Protein AF-A0A660UZV1-F1 (afdb_monomer_lite)

Structure (mmCIF, N/CA/C/O backbone):
data_AF-A0A660UZV1-F1
#
_entry.id   AF-A0A660UZV1-F1
#
loop_
_atom_site.group_PDB
_atom_site.id
_atom_site.type_symbol
_atom_site.label_atom_id
_atom_site.label_alt_id
_atom_site.label_comp_id
_atom_site.label_asym_id
_atom_site.label_entity_id
_atom_site.label_seq_id
_atom_site.pdbx_PDB_ins_code
_atom_site.Cartn_x
_atom_site.Cartn_y
_atom_site.Cartn_z
_atom_site.occupancy
_atom_site.B_iso_or_equiv
_atom_site.auth_seq_id
_atom_site.auth_comp_id
_atom_site.auth_asym_id
_atom_site.auth_atom_id
_atom_site.pdbx_PDB_model_num
ATOM 1 N N . MET A 1 1 ? 9.772 36.293 16.743 1.00 29.38 1 MET A N 1
ATOM 2 C CA . MET A 1 1 ? 9.842 35.495 15.498 1.00 29.38 1 MET A CA 1
ATOM 3 C C . MET A 1 1 ? 8.529 34.755 15.368 1.00 29.38 1 MET A C 1
ATOM 5 O O . MET A 1 1 ? 8.030 34.284 16.383 1.00 29.38 1 MET A O 1
ATOM 9 N N . ASN A 1 2 ? 7.930 34.744 14.181 1.00 22.05 2 ASN A N 1
ATOM 10 C CA . ASN A 1 2 ? 6.509 34.428 14.047 1.00 22.05 2 ASN A CA 1
ATOM 11 C C . ASN A 1 2 ? 6.280 32.914 14.095 1.00 22.05 2 ASN A C 1
ATOM 13 O O . ASN A 1 2 ? 6.865 32.177 13.303 1.00 22.05 2 ASN A O 1
ATOM 17 N N . GLN A 1 3 ? 5.401 32.461 14.991 1.00 23.34 3 GLN A N 1
ATOM 18 C CA . GLN A 1 3 ? 4.801 31.136 14.868 1.00 23.34 3 GLN A CA 1
ATOM 19 C C . GLN A 1 3 ? 3.882 31.160 13.645 1.00 23.34 3 GLN A C 1
ATOM 21 O O . GLN A 1 3 ? 2.889 31.883 13.639 1.00 23.34 3 GLN A O 1
ATOM 26 N N . ILE A 1 4 ? 4.218 30.389 12.612 1.00 21.28 4 ILE A N 1
ATOM 27 C CA . ILE A 1 4 ? 3.312 30.151 11.488 1.00 21.28 4 ILE A CA 1
ATOM 28 C C . ILE A 1 4 ? 2.556 28.861 11.802 1.00 21.28 4 ILE A C 1
ATOM 30 O O . ILE A 1 4 ? 3.098 27.763 11.679 1.00 21.28 4 ILE A O 1
ATOM 34 N N . SER A 1 5 ? 1.320 29.006 12.273 1.00 21.89 5 SER A N 1
ATOM 35 C CA . SER A 1 5 ? 0.383 27.896 12.426 1.00 21.89 5 SER A CA 1
ATOM 36 C C . SER A 1 5 ? -0.166 27.520 11.052 1.00 21.89 5 SER A C 1
ATOM 38 O O . SER A 1 5 ? -0.956 28.271 10.483 1.00 21.89 5 SER A O 1
ATOM 40 N N . PHE A 1 6 ? 0.254 26.373 10.525 1.00 29.12 6 PHE A N 1
ATOM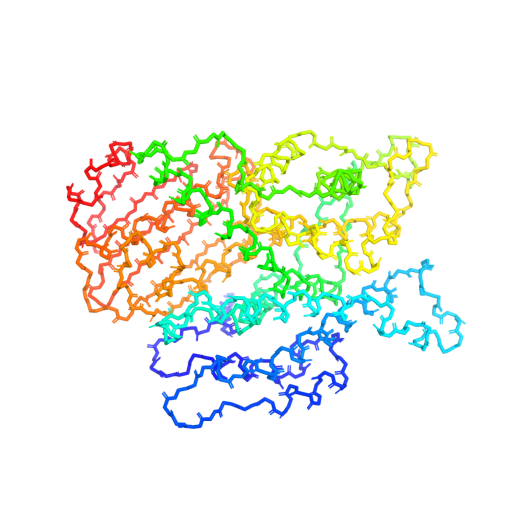 41 C CA . PHE A 1 6 ? -0.322 25.805 9.308 1.00 29.12 6 PHE A CA 1
ATOM 42 C C . PHE A 1 6 ? -1.549 24.953 9.644 1.00 29.12 6 PHE A C 1
ATOM 44 O O . PHE A 1 6 ? -1.591 24.286 10.679 1.00 29.12 6 PHE A O 1
ATOM 51 N N . SER A 1 7 ? -2.541 24.979 8.759 1.00 29.25 7 SER A N 1
ATOM 52 C CA . SER A 1 7 ? -3.787 24.223 8.869 1.00 29.25 7 SER A CA 1
ATOM 53 C C . SER A 1 7 ? -4.191 23.690 7.499 1.00 29.25 7 SER A C 1
ATOM 55 O O . SER A 1 7 ? -4.135 24.441 6.529 1.00 29.25 7 SER A O 1
ATOM 57 N N . THR A 1 8 ? -4.713 22.460 7.481 1.00 41.53 8 THR A N 1
ATOM 58 C CA . THR A 1 8 ? -5.312 21.722 6.346 1.00 41.53 8 THR A CA 1
ATOM 59 C C . THR A 1 8 ? -4.379 21.163 5.257 1.00 41.53 8 THR A C 1
ATOM 61 O O . THR A 1 8 ? -3.310 21.724 5.046 1.00 41.53 8 THR A O 1
ATOM 64 N N . PRO A 1 9 ? -4.798 20.069 4.575 1.00 45.72 9 PRO A N 1
ATOM 65 C CA . PRO A 1 9 ? -5.991 19.256 4.821 1.00 45.72 9 PRO A CA 1
ATOM 66 C C . PRO A 1 9 ? -5.657 17.865 5.389 1.00 45.72 9 PRO A C 1
ATOM 68 O O . PRO A 1 9 ? -5.344 16.946 4.649 1.00 45.72 9 PRO A O 1
ATOM 71 N N . PHE A 1 10 ? -5.850 17.694 6.702 1.00 33.78 10 PHE A N 1
ATOM 72 C CA . PHE A 1 10 ? -6.566 16.526 7.238 1.00 33.78 10 PHE A CA 1
ATOM 73 C C . PHE A 1 10 ? -7.314 16.895 8.526 1.00 33.78 10 PHE A C 1
ATOM 75 O O . PHE A 1 10 ? -6.955 16.501 9.635 1.00 33.78 10 PHE A O 1
ATOM 82 N N . TYR A 1 11 ? -8.390 17.675 8.376 1.00 36.59 11 TYR A N 1
ATOM 83 C CA . TYR A 1 11 ? -9.410 17.763 9.419 1.00 36.59 11 TYR A CA 1
ATOM 84 C C . TYR A 1 11 ? -10.413 16.632 9.238 1.00 36.59 11 TYR A C 1
ATOM 86 O O . TYR A 1 11 ? -11.506 16.821 8.713 1.00 36.59 11 TYR A O 1
ATOM 94 N N . LEU A 1 12 ? -10.058 15.464 9.770 1.00 35.38 12 LEU A N 1
ATOM 95 C CA . LEU A 1 12 ? -11.049 14.499 10.231 1.00 35.38 12 LEU A CA 1
ATOM 96 C C . LEU A 1 12 ? -11.688 15.058 11.518 1.00 35.38 12 LEU A C 1
ATOM 98 O O . LEU A 1 12 ? -11.353 14.685 12.631 1.00 35.38 12 LEU A O 1
ATOM 102 N N . ASN A 1 13 ? -12.521 16.069 11.275 1.00 43.31 13 ASN A N 1
ATOM 103 C CA . ASN A 1 13 ? -13.540 16.732 12.078 1.00 43.31 13 ASN A CA 1
ATOM 104 C C . ASN A 1 13 ? -13.407 16.876 13.606 1.00 43.31 13 ASN A C 1
ATOM 106 O O . ASN A 1 13 ? -13.504 15.928 14.379 1.00 43.31 13 ASN A O 1
ATOM 110 N N . LYS A 1 14 ? -13.367 18.145 14.044 1.00 39.97 14 LYS A N 1
ATOM 111 C CA . LYS A 1 14 ? -13.705 18.567 15.418 1.00 39.97 14 LYS A CA 1
ATOM 112 C C . LYS A 1 14 ? -15.199 18.840 15.627 1.00 39.97 14 LYS A C 1
ATOM 114 O O . LYS A 1 14 ? -15.653 18.803 16.767 1.00 39.97 14 LYS A O 1
ATOM 119 N N . ASP A 1 15 ? -15.928 19.081 14.543 1.00 37.66 15 ASP A N 1
ATOM 120 C CA . ASP A 1 15 ? -17.367 19.336 14.499 1.00 37.66 15 ASP A CA 1
ATOM 121 C C . ASP A 1 15 ? -18.034 18.301 13.575 1.00 37.66 15 ASP A C 1
ATOM 123 O O . ASP A 1 15 ? -17.347 17.516 12.929 1.00 37.66 15 ASP A O 1
ATOM 127 N N . LYS A 1 16 ? -19.363 18.192 13.574 1.00 44.53 16 LYS A N 1
ATOM 128 C CA . LYS A 1 16 ? -20.059 17.071 12.911 1.00 44.53 16 LYS A CA 1
ATOM 129 C C . LYS A 1 16 ? -20.133 17.234 11.382 1.00 44.53 16 LYS A C 1
ATOM 131 O O . LYS A 1 16 ? -20.071 18.346 10.876 1.00 44.53 16 LYS A O 1
ATOM 136 N N . GLU A 1 17 ? -20.358 16.098 10.709 1.00 48.38 17 GLU A N 1
ATOM 137 C CA . GLU A 1 17 ? -20.692 15.929 9.276 1.00 48.38 17 GLU A CA 1
ATOM 138 C C . GLU A 1 17 ? -19.565 16.115 8.231 1.00 48.38 17 GLU A C 1
ATOM 140 O O . GLU A 1 17 ? -18.667 16.938 8.374 1.00 48.38 17 GLU A O 1
ATOM 145 N N . ASN A 1 18 ? -19.659 15.333 7.141 1.00 55.94 18 ASN A N 1
ATOM 146 C CA . ASN A 1 18 ? -18.723 15.180 6.006 1.00 55.94 18 ASN A CA 1
ATOM 147 C C . ASN A 1 18 ? -17.502 14.260 6.229 1.00 55.94 18 ASN A C 1
ATOM 149 O O . ASN A 1 18 ? -16.412 14.700 6.586 1.00 55.94 18 ASN A O 1
ATOM 153 N N . GLY A 1 19 ? -17.686 12.968 5.931 1.00 68.25 19 GLY A N 1
ATOM 154 C CA . GLY A 1 19 ? -16.602 12.009 5.687 1.00 68.25 19 GLY A CA 1
ATOM 155 C C . GLY A 1 19 ? -16.170 12.030 4.216 1.00 68.25 19 GLY A C 1
ATOM 156 O O . GLY A 1 19 ? -15.504 12.964 3.769 1.00 68.25 19 GLY A O 1
ATOM 157 N N . ASP A 1 20 ? -16.604 11.033 3.448 1.00 75.31 20 ASP A N 1
ATOM 158 C CA . ASP A 1 20 ? -16.292 10.876 2.020 1.00 75.31 20 ASP A CA 1
ATOM 159 C C . ASP A 1 20 ? -16.582 12.092 1.106 1.00 75.31 20 ASP A C 1
ATOM 161 O O . ASP A 1 20 ? -15.804 12.283 0.170 1.00 75.31 20 ASP A O 1
ATOM 165 N N . PRO A 1 21 ? -17.573 12.980 1.349 1.00 79.88 21 PRO A N 1
ATOM 166 C CA . PRO A 1 21 ? -17.744 14.203 0.555 1.00 79.88 21 PRO A CA 1
ATOM 167 C C . PRO A 1 21 ? -16.511 15.112 0.569 1.00 79.88 21 PRO A C 1
ATOM 169 O O . PRO A 1 21 ? -16.230 15.798 -0.413 1.00 79.88 21 PRO A O 1
ATOM 172 N N . SER A 1 22 ? -15.733 15.093 1.660 1.00 78.81 22 SER A N 1
ATOM 173 C CA . SER A 1 22 ? -14.462 15.823 1.735 1.00 78.81 22 SER A CA 1
ATOM 174 C C . SER A 1 22 ? -13.379 15.195 0.850 1.00 78.81 22 SER A C 1
ATOM 176 O O . SER A 1 22 ? -12.617 15.923 0.216 1.00 78.81 22 SER A O 1
ATOM 178 N N . LEU A 1 23 ? -13.359 13.861 0.739 1.00 83.12 23 LEU A N 1
ATOM 179 C CA . LEU A 1 23 ? -12.444 13.120 -0.130 1.00 83.12 23 LEU A CA 1
ATOM 180 C C . LEU A 1 23 ? -12.828 13.279 -1.606 1.00 83.12 23 LEU A C 1
ATOM 182 O O . LEU A 1 23 ? -11.943 13.472 -2.434 1.00 83.12 23 LEU A O 1
ATOM 186 N N . LEU A 1 24 ? -14.126 13.272 -1.936 1.00 86.75 24 LEU A N 1
ATOM 187 C CA . LEU A 1 24 ? -14.607 13.559 -3.292 1.00 86.75 24 LEU A CA 1
ATOM 188 C C . LEU A 1 24 ? -14.244 14.988 -3.712 1.00 86.75 24 LEU A C 1
ATOM 190 O O . LEU A 1 24 ? -13.697 15.186 -4.792 1.00 86.75 24 LEU A O 1
ATOM 194 N N . LYS A 1 25 ? -14.470 15.975 -2.837 1.00 86.88 25 LYS A N 1
ATOM 195 C CA . LYS A 1 25 ? -14.091 17.366 -3.110 1.00 86.88 25 LYS A CA 1
ATOM 196 C C . LYS A 1 25 ? -12.578 17.540 -3.292 1.00 86.88 25 LYS A C 1
ATOM 198 O O . LYS A 1 25 ? -12.173 18.343 -4.123 1.00 86.88 25 LYS A O 1
ATOM 203 N N . TYR A 1 26 ? -11.755 16.807 -2.538 1.00 87.69 26 TYR A N 1
ATOM 204 C CA . TYR A 1 26 ? -10.301 16.803 -2.730 1.00 87.69 26 TYR A CA 1
ATOM 205 C C . TYR A 1 26 ? -9.912 16.155 -4.067 1.00 87.69 26 TYR A C 1
ATOM 207 O O . TYR A 1 26 ? -9.073 16.690 -4.784 1.00 87.69 26 TYR A O 1
ATOM 215 N N . LEU A 1 27 ? -10.540 15.029 -4.425 1.00 88.94 27 LEU A N 1
ATOM 216 C CA . LEU A 1 27 ? -10.320 14.351 -5.705 1.00 88.94 27 LEU A CA 1
ATOM 217 C C . LEU A 1 27 ? -10.686 15.243 -6.903 1.00 88.94 27 LEU A C 1
ATOM 219 O O . LEU A 1 27 ? -9.991 15.199 -7.907 1.00 88.94 27 LEU A O 1
ATOM 223 N N . GLN A 1 28 ? -11.736 16.061 -6.785 1.00 90.06 28 GLN A N 1
ATOM 224 C CA . GLN A 1 28 ? -12.235 16.960 -7.837 1.00 90.06 28 GLN A CA 1
ATOM 225 C C . GLN A 1 28 ? -11.467 18.290 -7.976 1.00 90.06 28 GLN A C 1
ATOM 227 O O . GLN A 1 28 ? -11.764 19.076 -8.874 1.00 90.06 28 GLN A O 1
ATOM 232 N N . ASP A 1 29 ? -10.472 18.574 -7.129 1.00 88.81 29 ASP A N 1
ATOM 233 C CA . ASP A 1 29 ? -9.609 19.745 -7.311 1.00 88.81 29 ASP A CA 1
ATOM 234 C C . ASP A 1 29 ? -8.395 19.379 -8.182 1.00 88.81 29 ASP A C 1
ATOM 236 O O . ASP A 1 29 ? -7.420 18.777 -7.717 1.00 88.81 29 ASP A O 1
ATOM 240 N N . LYS A 1 30 ? -8.432 19.790 -9.460 1.00 88.31 30 LYS A N 1
ATOM 241 C CA . LYS A 1 30 ? -7.349 19.549 -10.433 1.00 88.31 30 LYS A CA 1
ATOM 242 C C . LYS A 1 30 ? -5.979 20.085 -9.987 1.00 88.31 30 LYS A C 1
ATOM 244 O O . LYS A 1 30 ? -4.959 19.634 -10.496 1.00 88.31 30 LYS A O 1
ATOM 249 N N . SER A 1 31 ? -5.903 21.003 -9.015 1.00 85.69 31 SER A N 1
ATOM 250 C CA . SER A 1 31 ? -4.621 21.480 -8.470 1.00 85.69 31 SER A CA 1
ATOM 251 C C . SER A 1 31 ? -3.936 20.486 -7.517 1.00 85.69 31 SER A C 1
ATOM 253 O O . SER A 1 31 ? -2.761 20.665 -7.163 1.00 85.69 31 SER A O 1
ATOM 255 N N . HIS A 1 32 ? -4.623 19.418 -7.093 1.00 85.31 32 HIS A N 1
ATOM 256 C CA . HIS A 1 32 ? -4.025 18.392 -6.243 1.00 85.31 32 HIS A CA 1
ATOM 257 C C . HIS A 1 32 ? -3.198 17.356 -7.016 1.00 85.31 32 HIS A C 1
ATOM 259 O O . HIS A 1 32 ? -2.151 16.972 -6.486 1.00 85.31 32 HIS A O 1
ATOM 265 N N . PHE A 1 33 ? -3.573 16.987 -8.247 1.00 89.31 33 PHE A N 1
ATOM 266 C CA . PHE A 1 33 ? -2.975 15.878 -9.009 1.00 89.31 33 PHE A CA 1
ATOM 267 C C . PHE A 1 33 ? -2.465 16.347 -10.381 1.00 89.31 33 PHE A C 1
ATOM 269 O O . PHE A 1 33 ? -3.252 16.786 -11.214 1.00 89.31 33 PHE A O 1
ATOM 276 N N . SER A 1 34 ? -1.156 16.248 -10.633 1.00 87.69 34 SER A N 1
ATOM 277 C CA . SER A 1 34 ? -0.523 16.811 -11.842 1.00 87.69 34 SER A CA 1
ATOM 278 C C . SER A 1 34 ? -0.419 15.856 -13.036 1.00 87.69 34 SER A C 1
ATOM 280 O O . SER A 1 34 ? -0.115 16.314 -14.133 1.00 87.69 34 SER A O 1
ATOM 282 N N . PHE A 1 35 ? -0.652 14.556 -12.834 1.00 91.38 35 PHE A N 1
ATOM 283 C CA . PHE A 1 35 ? -0.455 13.511 -13.851 1.00 91.38 35 PHE A CA 1
ATOM 284 C C . PHE A 1 35 ? -1.753 13.005 -14.508 1.00 91.38 35 PHE A C 1
ATOM 286 O O . PHE A 1 35 ? -1.687 12.287 -15.500 1.00 91.38 35 PHE A O 1
ATOM 293 N N . ILE A 1 36 ? -2.922 13.343 -13.951 1.00 93.38 36 ILE A N 1
ATOM 294 C CA . ILE A 1 36 ? -4.226 12.813 -14.384 1.00 93.38 36 ILE A CA 1
ATOM 295 C C . ILE A 1 36 ? -4.638 13.439 -15.726 1.00 93.38 36 ILE A C 1
ATOM 297 O O . ILE A 1 36 ? -4.615 14.665 -15.870 1.00 93.38 36 ILE A O 1
ATOM 301 N N . SER A 1 37 ? -5.036 12.601 -16.687 1.00 91.62 37 SER A N 1
ATOM 302 C CA . SER A 1 37 ? -5.452 13.016 -18.032 1.00 91.62 37 SER A CA 1
ATOM 303 C C . SER A 1 37 ? -6.848 13.641 -18.049 1.00 91.62 37 SER A C 1
ATOM 305 O O . SER A 1 37 ? -7.657 13.434 -17.143 1.00 91.62 37 SER A O 1
ATOM 307 N N . GLU A 1 38 ? -7.166 14.408 -19.097 1.00 90.50 38 GLU A N 1
ATOM 308 C CA . GLU A 1 38 ? -8.502 15.008 -19.214 1.00 90.50 38 GLU A CA 1
ATOM 309 C C . GLU A 1 38 ? -9.610 13.951 -19.365 1.00 90.50 38 GLU A C 1
ATOM 311 O O . GLU A 1 38 ? -10.700 14.178 -18.855 1.00 90.50 38 GLU A O 1
ATOM 316 N N . ASP A 1 39 ? -9.336 12.773 -19.941 1.00 89.88 39 ASP A N 1
ATOM 317 C CA . ASP A 1 39 ? -10.306 11.665 -20.018 1.00 89.88 39 ASP A CA 1
ATOM 318 C C . ASP A 1 39 ? -10.633 11.089 -18.623 1.00 89.88 39 ASP A C 1
ATOM 320 O O . ASP A 1 39 ? -11.799 10.840 -18.298 1.00 89.88 39 ASP A O 1
ATOM 324 N N . SER A 1 40 ? -9.621 10.939 -17.758 1.00 93.56 40 SER A N 1
ATOM 325 C CA . SER A 1 40 ? -9.809 10.585 -16.344 1.00 93.56 40 SER A CA 1
ATOM 326 C C . SER A 1 40 ? -10.552 11.678 -15.571 1.00 93.56 40 SER A C 1
ATOM 328 O O . SER A 1 40 ? -11.470 11.377 -14.799 1.00 93.56 40 SER A O 1
ATOM 330 N N . TRP A 1 41 ? -10.207 12.952 -15.792 1.00 95.19 41 TRP A N 1
ATOM 331 C CA . TRP A 1 41 ? -10.927 14.084 -15.202 1.00 95.19 41 TRP A CA 1
ATOM 332 C C . TRP A 1 41 ? -12.392 14.120 -15.619 1.00 95.19 41 TRP A C 1
ATOM 334 O O . TRP A 1 41 ? -13.256 14.368 -14.779 1.00 95.19 41 TRP A O 1
ATOM 344 N N . ASP A 1 42 ? -12.686 13.802 -16.878 1.00 93.06 42 ASP A N 1
ATOM 345 C CA . ASP A 1 42 ? -14.046 13.774 -17.396 1.00 93.06 42 ASP A CA 1
ATOM 346 C C . ASP A 1 42 ? -14.902 12.731 -16.645 1.00 93.06 42 ASP A C 1
ATOM 348 O O . ASP A 1 42 ? -16.110 12.921 -16.506 1.00 93.06 42 ASP A O 1
ATOM 352 N N . LEU A 1 43 ? -14.319 11.662 -16.083 1.00 92.94 43 LEU A N 1
ATOM 353 C CA . LEU A 1 43 ? -15.025 10.767 -15.151 1.00 92.94 43 LEU A CA 1
ATOM 354 C C . LEU A 1 43 ? -15.054 11.287 -13.704 1.00 92.94 43 LEU A C 1
ATOM 356 O O . LEU A 1 43 ? -16.097 11.168 -13.056 1.00 92.94 43 LEU A O 1
ATOM 360 N N . ILE A 1 44 ? -13.969 11.884 -13.197 1.00 93.25 44 ILE A N 1
ATOM 361 C CA . ILE A 1 44 ? -13.904 12.467 -11.841 1.00 93.25 44 ILE A CA 1
ATOM 362 C C . ILE A 1 44 ? -14.960 13.570 -11.651 1.00 93.25 44 ILE A C 1
ATOM 364 O O . ILE A 1 44 ? -15.683 13.567 -10.653 1.00 93.25 44 ILE A O 1
ATOM 368 N N . ASP A 1 45 ? -15.133 14.457 -12.630 1.00 92.19 45 ASP A N 1
ATOM 369 C CA . ASP A 1 45 ? -16.120 15.548 -12.598 1.00 92.19 45 ASP A CA 1
ATOM 370 C C . ASP A 1 45 ? -17.576 15.030 -12.707 1.00 92.19 45 ASP A C 1
ATOM 372 O O . ASP A 1 45 ? -18.538 15.716 -12.341 1.00 92.19 45 ASP A O 1
ATOM 376 N N . LYS A 1 46 ? -17.756 13.777 -13.157 1.00 90.75 46 LYS A N 1
ATOM 377 C CA . LYS A 1 46 ? -19.041 13.053 -13.164 1.00 90.75 46 LYS A CA 1
ATOM 378 C C . LYS A 1 46 ? -19.299 12.261 -11.868 1.00 90.75 46 LYS A C 1
ATOM 380 O O . LYS A 1 46 ? -20.424 11.787 -11.672 1.00 90.75 46 LYS A O 1
ATOM 385 N N . LEU A 1 47 ? -18.323 12.134 -10.960 1.00 89.75 47 LEU A N 1
ATOM 386 C CA . LEU A 1 47 ? -18.535 11.534 -9.638 1.00 89.75 47 LEU A CA 1
ATOM 387 C C . LEU A 1 47 ? -19.400 12.451 -8.761 1.00 89.75 47 LEU A C 1
ATOM 389 O O . LEU A 1 47 ? -19.109 13.628 -8.561 1.00 89.75 47 LEU A O 1
ATOM 393 N N . LYS A 1 48 ? -20.481 11.887 -8.222 1.00 86.31 48 LYS A N 1
ATOM 394 C CA . LYS A 1 48 ? -21.415 12.541 -7.299 1.00 86.31 48 LYS A CA 1
ATOM 395 C C . LYS A 1 48 ? -21.946 11.489 -6.343 1.00 86.31 48 LYS A C 1
ATOM 397 O O . LYS A 1 48 ? -22.356 10.425 -6.814 1.00 86.31 48 LYS A O 1
ATOM 402 N N . LEU A 1 49 ? -21.900 11.794 -5.050 1.00 80.31 49 LEU A N 1
ATOM 403 C CA . LEU A 1 49 ? -22.631 11.071 -4.013 1.00 80.31 49 LEU A CA 1
ATOM 404 C C . LEU A 1 49 ? -24.106 11.494 -4.075 1.00 80.31 49 LEU A C 1
ATOM 406 O O . LEU A 1 49 ? -24.406 12.627 -4.459 1.00 80.31 49 LEU A O 1
ATOM 410 N N . ASP A 1 50 ? -25.009 10.575 -3.745 1.00 68.00 50 ASP A N 1
ATOM 411 C CA . ASP A 1 50 ? -26.447 10.836 -3.738 1.00 68.00 50 ASP A CA 1
ATOM 412 C C . ASP A 1 50 ? -26.883 11.359 -2.361 1.00 68.00 50 ASP A C 1
ATOM 414 O O . ASP A 1 50 ? -26.493 10.816 -1.329 1.00 68.00 50 ASP A O 1
ATOM 418 N N . ASN A 1 51 ? -27.725 12.398 -2.344 1.00 56.22 51 ASN A N 1
ATOM 419 C CA . ASN A 1 51 ? -28.086 13.161 -1.136 1.00 56.22 51 ASN A CA 1
ATOM 420 C C . ASN A 1 51 ? -28.929 12.386 -0.085 1.00 56.22 51 ASN A C 1
ATOM 422 O O . ASN A 1 51 ? -29.322 12.976 0.921 1.00 56.22 51 ASN A O 1
ATOM 426 N N . ASP A 1 52 ? -29.244 11.106 -0.304 1.00 53.16 52 ASP A N 1
ATOM 427 C CA . ASP A 1 52 ? -30.130 10.296 0.550 1.00 53.16 52 ASP A CA 1
ATOM 428 C C . ASP A 1 52 ? -29.377 9.703 1.766 1.00 53.16 52 ASP A C 1
ATOM 430 O O . ASP A 1 52 ? -29.179 8.489 1.878 1.00 53.16 52 ASP A O 1
ATOM 434 N N . ASP A 1 53 ? -28.950 10.579 2.687 1.00 50.59 53 ASP A N 1
ATOM 435 C CA . ASP A 1 53 ? -28.374 10.290 4.022 1.00 50.59 53 ASP A CA 1
ATOM 436 C C . ASP A 1 53 ? -27.140 9.350 4.064 1.00 50.59 53 ASP A C 1
ATOM 438 O O . ASP A 1 53 ? -26.718 8.907 5.138 1.00 50.59 53 ASP A O 1
ATOM 442 N N . LYS A 1 54 ? -26.545 9.008 2.913 1.00 55.34 54 LYS A N 1
ATOM 443 C CA . LYS A 1 54 ? -25.508 7.965 2.783 1.00 55.34 54 LYS A CA 1
ATOM 444 C C . LYS A 1 54 ? -24.356 8.377 1.869 1.00 55.34 54 LYS A C 1
ATOM 446 O O . LYS A 1 54 ? -24.003 7.672 0.926 1.00 55.34 54 LYS A O 1
ATOM 451 N N . ASP A 1 55 ? -23.745 9.502 2.213 1.00 58.72 55 ASP A N 1
ATOM 452 C CA . ASP A 1 55 ? -22.494 10.015 1.650 1.00 58.72 55 ASP A CA 1
ATOM 453 C C . ASP A 1 55 ? -21.315 9.021 1.804 1.00 58.72 55 ASP A C 1
ATOM 455 O O . ASP A 1 55 ? -20.491 9.132 2.716 1.00 58.72 55 ASP A O 1
ATOM 459 N N . ASP A 1 56 ? -21.240 8.022 0.919 1.00 72.69 56 ASP A N 1
ATOM 460 C CA . ASP A 1 56 ? -20.277 6.917 0.987 1.00 72.69 56 ASP A CA 1
ATOM 461 C C . ASP A 1 56 ? -19.810 6.471 -0.413 1.00 72.69 56 ASP A C 1
ATOM 463 O O . ASP A 1 56 ? -20.617 6.143 -1.286 1.00 72.69 56 ASP A O 1
ATOM 467 N N . PHE A 1 57 ? -18.491 6.384 -0.621 1.00 75.94 57 PHE A N 1
ATOM 468 C CA . PHE A 1 57 ? -17.869 5.916 -1.869 1.00 75.94 57 PHE A CA 1
ATOM 469 C C . PHE A 1 57 ? -18.309 4.503 -2.294 1.00 75.94 57 PHE A C 1
ATOM 471 O O . PHE A 1 57 ? -18.154 4.163 -3.464 1.00 75.94 57 PHE A O 1
ATOM 478 N N . ARG A 1 58 ? -18.880 3.684 -1.397 1.00 76.31 58 ARG A N 1
ATOM 479 C CA . ARG A 1 58 ? -19.492 2.385 -1.742 1.00 76.31 58 ARG A CA 1
ATOM 480 C C . ARG A 1 58 ? -20.580 2.514 -2.813 1.00 76.31 58 ARG A C 1
ATOM 482 O O . ARG A 1 58 ? -20.689 1.650 -3.672 1.00 76.31 58 ARG A O 1
ATOM 489 N N . PHE A 1 59 ? -21.332 3.616 -2.835 1.00 78.88 59 PHE A N 1
ATOM 490 C CA . PHE A 1 59 ? -22.340 3.872 -3.878 1.00 78.88 59 PHE A CA 1
ATOM 491 C C . PHE A 1 59 ? -21.734 4.368 -5.204 1.00 78.88 59 PHE A C 1
ATOM 493 O O . PHE A 1 59 ? -22.445 4.549 -6.190 1.00 78.88 59 PHE A O 1
ATOM 500 N N . LEU A 1 60 ? -20.411 4.558 -5.256 1.00 83.50 60 LEU A N 1
ATOM 501 C CA . LEU A 1 60 ? -19.667 4.888 -6.470 1.00 83.50 60 LEU A CA 1
ATOM 502 C C . LEU A 1 60 ? -18.965 3.670 -7.093 1.00 83.50 60 LEU A C 1
ATOM 504 O O . LEU A 1 60 ? -18.259 3.883 -8.075 1.00 83.50 60 LEU A O 1
ATOM 508 N N . HIS A 1 61 ? -19.143 2.443 -6.573 1.00 84.38 61 HIS A N 1
ATOM 509 C CA . HIS A 1 61 ? -18.412 1.228 -6.986 1.00 84.38 61 HIS A CA 1
ATOM 510 C C . HIS A 1 61 ? -18.174 1.140 -8.501 1.00 84.38 61 HIS A C 1
ATOM 512 O O . HIS A 1 61 ? -17.032 1.228 -8.943 1.00 84.38 61 HIS A O 1
ATOM 518 N N . ASP A 1 62 ? -19.242 1.082 -9.303 1.00 84.69 62 ASP A N 1
ATOM 519 C CA . ASP A 1 62 ? -19.161 0.940 -10.765 1.00 84.69 62 ASP A CA 1
ATOM 520 C C . ASP A 1 62 ? -18.418 2.106 -11.442 1.00 84.69 62 ASP A C 1
ATOM 522 O O . ASP A 1 62 ? -17.725 1.926 -12.444 1.00 84.69 62 ASP A O 1
ATOM 526 N N . LYS A 1 63 ? -18.544 3.323 -10.898 1.00 89.81 63 LYS A N 1
ATOM 527 C CA . LYS A 1 63 ? -17.862 4.519 -11.419 1.00 89.81 63 LYS A CA 1
ATOM 528 C C . LYS A 1 63 ? -16.369 4.468 -11.082 1.00 89.81 63 LYS A C 1
ATOM 530 O O . LYS A 1 63 ? -15.537 4.740 -11.943 1.00 89.81 63 LYS A O 1
ATOM 535 N N . LEU A 1 64 ? -16.029 4.076 -9.852 1.00 90.25 64 LEU A N 1
ATOM 536 C CA . LEU A 1 64 ? -14.650 3.933 -9.386 1.00 90.25 64 LEU A CA 1
ATOM 537 C C . LEU A 1 64 ? -13.935 2.766 -10.079 1.00 90.25 64 LEU A C 1
ATOM 539 O O . LEU A 1 64 ? -12.792 2.931 -10.481 1.00 90.25 64 LEU A O 1
ATOM 543 N N . LEU A 1 65 ? -14.609 1.636 -10.303 1.00 88.19 65 LEU A N 1
ATOM 544 C CA . LEU A 1 65 ? -14.081 0.458 -11.003 1.00 88.19 65 LEU A CA 1
ATOM 545 C C . LEU A 1 65 ? -13.730 0.752 -12.474 1.00 88.19 65 LEU A C 1
ATOM 547 O O . LEU A 1 65 ? -12.788 0.177 -13.016 1.00 88.19 65 LEU A O 1
ATOM 551 N N . ASN A 1 66 ? -14.448 1.682 -13.112 1.00 89.94 66 ASN A N 1
ATOM 552 C CA . ASN A 1 66 ? -14.132 2.154 -14.463 1.00 89.94 66 ASN A CA 1
ATOM 553 C C . ASN A 1 66 ? -13.101 3.299 -14.490 1.00 89.94 66 ASN A C 1
ATOM 555 O O . ASN A 1 66 ? -12.340 3.392 -15.448 1.00 89.94 66 ASN A O 1
ATOM 559 N N . LEU A 1 67 ? -13.013 4.121 -13.437 1.00 92.88 67 LEU A N 1
ATOM 560 C CA . LEU A 1 67 ? -11.965 5.140 -13.274 1.00 92.88 67 LEU A CA 1
ATOM 561 C C . LEU A 1 67 ? -10.595 4.530 -12.910 1.00 92.88 67 LEU A C 1
ATOM 563 O O . LEU A 1 67 ? -9.558 5.018 -13.352 1.00 92.88 67 LEU A O 1
ATOM 567 N N . TRP A 1 68 ? -10.583 3.453 -12.122 1.00 93.56 68 TRP A N 1
ATOM 568 C CA . TRP A 1 68 ? -9.389 2.778 -11.600 1.00 93.56 68 TRP A CA 1
ATOM 569 C C . TRP A 1 68 ? -8.315 2.457 -12.663 1.00 93.56 68 TRP A C 1
ATOM 571 O O . TRP A 1 68 ? -7.172 2.885 -12.475 1.00 93.56 68 TRP A O 1
ATOM 581 N N . PRO A 1 69 ? -8.623 1.790 -13.799 1.00 92.06 69 PRO A N 1
ATOM 582 C CA . PRO A 1 69 ? -7.614 1.504 -14.822 1.00 92.06 69 PRO A CA 1
ATOM 583 C C . PRO A 1 69 ? -7.128 2.759 -15.561 1.00 92.06 69 PRO A C 1
ATOM 585 O O . PRO A 1 69 ? -6.004 2.749 -16.064 1.00 92.06 69 PRO A O 1
ATOM 588 N N . LEU A 1 70 ? -7.921 3.838 -15.618 1.00 92.62 70 LEU A N 1
ATOM 589 C CA . LEU A 1 70 ? -7.516 5.096 -16.256 1.00 92.62 70 LEU A CA 1
ATOM 590 C C . LEU A 1 70 ? -6.484 5.838 -15.398 1.00 92.62 70 LEU A C 1
ATOM 592 O O . LEU A 1 70 ? -5.428 6.194 -15.902 1.00 92.62 70 LEU A O 1
ATOM 596 N N . ILE A 1 71 ? -6.700 5.943 -14.081 1.00 94.88 71 ILE A N 1
ATOM 597 C CA . ILE A 1 71 ? -5.718 6.553 -13.162 1.00 94.88 71 ILE A CA 1
ATOM 598 C C . ILE A 1 71 ? -4.389 5.781 -13.147 1.00 94.88 71 ILE A C 1
ATOM 600 O O . ILE A 1 71 ? -3.322 6.387 -13.046 1.00 94.88 71 ILE A O 1
ATOM 604 N N . LEU A 1 72 ? -4.427 4.450 -13.284 1.00 93.56 72 LEU A N 1
ATOM 605 C CA . LEU A 1 72 ? -3.207 3.656 -13.463 1.00 93.56 72 LEU A CA 1
ATOM 606 C C . LEU A 1 72 ? -2.557 3.876 -14.833 1.00 93.56 72 LEU A C 1
ATOM 608 O O . LEU A 1 72 ? -1.336 3.944 -14.906 1.00 93.56 72 LEU A O 1
ATOM 612 N N . THR A 1 73 ? -3.347 4.006 -15.899 1.00 92.69 73 THR A N 1
ATOM 613 C CA . THR A 1 73 ? -2.856 4.321 -17.250 1.00 92.69 73 THR A CA 1
ATOM 614 C C . THR A 1 73 ? -2.149 5.679 -17.270 1.00 92.69 73 THR A C 1
ATOM 616 O O . THR A 1 73 ? -1.011 5.749 -17.726 1.00 92.69 73 THR A O 1
ATOM 619 N N . ASP A 1 74 ? -2.759 6.715 -16.689 1.00 92.88 74 ASP A N 1
ATOM 620 C CA . ASP A 1 74 ? -2.177 8.054 -16.533 1.00 92.88 74 ASP A CA 1
ATOM 621 C C . ASP A 1 74 ? -0.843 8.003 -15.766 1.00 92.88 74 ASP A C 1
ATOM 623 O O . ASP A 1 74 ? 0.178 8.520 -16.223 1.00 92.88 74 ASP A O 1
ATOM 627 N N . ALA A 1 75 ? -0.834 7.324 -14.610 1.00 93.94 75 ALA A N 1
ATOM 628 C CA . ALA A 1 75 ? 0.358 7.173 -13.776 1.00 93.94 75 ALA A CA 1
ATOM 629 C C . ALA A 1 75 ? 1.483 6.402 -14.491 1.00 93.94 75 ALA A C 1
ATOM 631 O O . ALA A 1 75 ? 2.655 6.744 -14.342 1.00 93.94 75 ALA A O 1
ATOM 632 N N . LEU A 1 76 ? 1.143 5.376 -15.278 1.00 91.56 76 LEU A N 1
ATOM 633 C CA . LEU A 1 76 ? 2.103 4.623 -16.086 1.00 91.56 76 LEU A CA 1
ATOM 634 C C . LEU A 1 76 ? 2.650 5.468 -17.241 1.00 91.56 76 LEU A C 1
ATOM 636 O O . LEU A 1 76 ? 3.860 5.484 -17.441 1.00 91.56 76 LEU A O 1
ATOM 640 N N . GLN A 1 77 ? 1.802 6.196 -17.974 1.00 89.31 77 GLN A N 1
ATOM 641 C CA . GLN A 1 77 ? 2.247 7.068 -19.066 1.00 89.31 77 GLN A CA 1
ATOM 642 C C . GLN A 1 77 ? 3.205 8.155 -18.567 1.00 89.31 77 GLN A C 1
ATOM 644 O O . GLN A 1 77 ? 4.253 8.361 -19.178 1.00 89.31 77 GLN A O 1
ATOM 649 N N . GLU A 1 78 ? 2.910 8.802 -17.436 1.00 89.81 78 GLU A N 1
ATOM 650 C CA . GLU A 1 78 ? 3.828 9.779 -16.841 1.00 89.81 78 GLU A CA 1
ATOM 651 C C . GLU A 1 78 ? 5.134 9.114 -16.364 1.00 89.81 78 GLU A C 1
ATOM 653 O O . GLU A 1 78 ? 6.211 9.623 -16.660 1.00 89.81 78 GLU A O 1
ATOM 658 N N . LEU A 1 79 ? 5.097 7.934 -15.730 1.00 89.44 79 LEU A N 1
ATOM 659 C CA . LEU A 1 79 ? 6.328 7.222 -15.344 1.00 89.44 79 LEU A CA 1
ATOM 660 C C . LEU A 1 79 ? 7.199 6.798 -16.543 1.00 89.44 79 LEU A C 1
ATOM 662 O O . LEU A 1 79 ? 8.429 6.844 -16.432 1.00 89.44 79 LEU A O 1
ATOM 666 N N . LYS A 1 80 ? 6.592 6.434 -17.684 1.00 86.62 80 LYS A N 1
ATOM 667 C CA . LYS A 1 80 ? 7.312 6.103 -18.929 1.00 86.62 80 LYS A CA 1
ATOM 668 C C . LYS A 1 80 ? 7.816 7.349 -19.672 1.00 86.62 80 LYS A C 1
ATOM 670 O O . LYS A 1 80 ? 8.902 7.307 -20.238 1.00 86.62 80 LYS A O 1
ATOM 675 N N . ARG A 1 81 ? 7.128 8.501 -19.601 1.00 83.81 81 ARG A N 1
ATOM 676 C CA . ARG A 1 81 ? 7.649 9.795 -20.113 1.00 83.81 81 ARG A CA 1
ATOM 677 C C . ARG A 1 81 ? 8.959 10.227 -19.446 1.00 83.81 81 ARG A C 1
ATOM 679 O O . ARG A 1 81 ? 9.758 10.932 -20.061 1.00 83.81 81 ARG A O 1
ATOM 686 N N . HIS A 1 82 ? 9.179 9.823 -18.193 1.00 80.50 82 HIS A N 1
ATOM 687 C CA . HIS A 1 82 ? 10.419 10.083 -17.448 1.00 80.50 82 HIS A CA 1
ATOM 688 C C . HIS A 1 82 ? 11.502 9.007 -17.688 1.00 80.50 82 HIS A C 1
ATOM 690 O O . HIS A 1 82 ? 12.593 9.091 -17.115 1.00 80.50 82 HIS A O 1
ATOM 696 N N . ASP A 1 83 ? 11.248 8.017 -18.552 1.00 78.19 83 ASP A N 1
ATOM 697 C CA . ASP A 1 83 ? 12.213 7.003 -18.987 1.00 78.19 83 ASP A CA 1
ATOM 698 C C . ASP A 1 83 ? 12.724 7.291 -20.410 1.00 78.19 83 ASP A C 1
ATOM 700 O O . ASP A 1 83 ? 12.051 7.027 -21.401 1.00 78.19 83 ASP A O 1
ATOM 704 N N . GLN A 1 84 ? 13.937 7.837 -20.539 1.00 68.88 84 GLN A N 1
ATOM 705 C CA . GL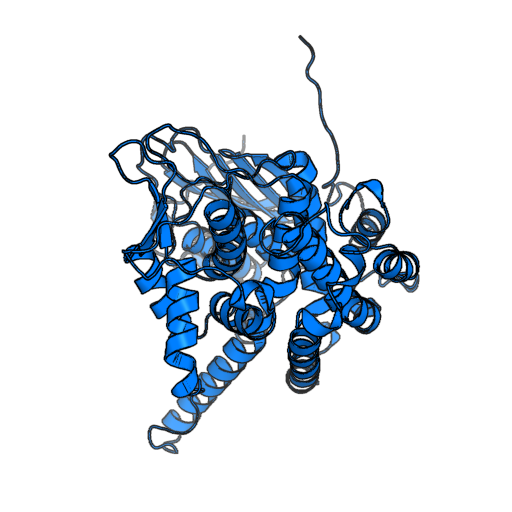N A 1 84 ? 14.485 8.225 -21.850 1.00 68.88 84 GLN A CA 1
ATOM 706 C C . GLN A 1 84 ? 14.933 7.052 -22.741 1.00 68.88 84 GLN A C 1
ATOM 708 O O . GLN A 1 84 ? 15.357 7.305 -23.868 1.00 68.88 84 GLN A O 1
ATOM 713 N N . GLU A 1 85 ? 14.879 5.798 -22.275 1.00 68.38 85 GLU A N 1
ATOM 714 C CA . GLU A 1 85 ? 15.041 4.635 -23.167 1.00 68.38 85 GLU A CA 1
ATOM 715 C C . GLU A 1 85 ? 13.701 4.189 -23.782 1.00 68.38 85 GLU A C 1
ATOM 717 O O . GLU A 1 85 ? 13.686 3.580 -24.850 1.00 68.38 85 GLU A O 1
ATOM 722 N N . GLU A 1 86 ? 12.577 4.558 -23.156 1.00 71.00 86 GLU A N 1
ATOM 723 C CA . GLU A 1 86 ? 11.214 4.249 -23.609 1.00 71.00 86 GLU A CA 1
ATOM 724 C C . GLU A 1 86 ? 10.535 5.454 -24.294 1.00 71.00 86 GLU A C 1
ATOM 726 O O . GLU A 1 86 ? 9.662 5.266 -25.142 1.00 71.00 86 GLU A O 1
ATOM 731 N N . TYR A 1 87 ? 10.938 6.685 -23.952 1.00 70.94 87 TYR A N 1
ATOM 732 C CA . TYR A 1 87 ? 10.359 7.945 -24.422 1.00 70.94 87 TYR A CA 1
ATOM 733 C C . TYR A 1 87 ? 11.431 8.960 -24.867 1.00 70.94 87 TYR A C 1
ATOM 735 O O . TYR A 1 87 ? 12.026 9.673 -24.053 1.00 70.94 87 TYR A O 1
ATOM 743 N N . ASP A 1 88 ? 11.646 9.079 -26.181 1.00 72.69 88 ASP A N 1
ATOM 744 C CA . ASP A 1 88 ? 12.477 10.142 -26.763 1.00 72.69 88 ASP A CA 1
ATOM 745 C C . ASP A 1 88 ? 11.619 11.362 -27.137 1.00 72.69 88 ASP A C 1
ATOM 747 O O . ASP A 1 88 ? 10.869 11.352 -28.114 1.00 72.69 88 ASP A O 1
ATOM 751 N N . SER A 1 89 ? 11.766 12.452 -26.381 1.00 68.69 89 SER A N 1
ATOM 752 C CA . SER A 1 89 ? 11.059 13.715 -26.626 1.00 68.69 89 SER A CA 1
ATOM 753 C C . SER A 1 89 ? 11.538 14.483 -27.867 1.00 68.69 89 SER A C 1
ATOM 755 O O . SER A 1 89 ? 10.920 15.485 -28.235 1.00 68.69 89 SER A O 1
ATOM 757 N N . ALA A 1 90 ? 12.597 14.027 -28.548 1.00 71.62 90 ALA A N 1
ATOM 758 C CA . ALA A 1 90 ? 12.968 14.509 -29.877 1.00 71.62 90 ALA A CA 1
ATOM 759 C C . ALA A 1 90 ? 12.149 13.856 -31.012 1.00 71.62 90 ALA A C 1
ATOM 761 O O . ALA A 1 90 ? 12.173 14.361 -32.139 1.00 71.62 90 ALA A O 1
ATOM 762 N N . VAL A 1 91 ? 11.411 12.768 -30.744 1.00 71.00 91 VAL A N 1
ATOM 763 C CA . VAL A 1 91 ? 10.575 12.073 -31.736 1.00 71.00 91 VAL A CA 1
ATOM 764 C C . VAL A 1 91 ? 9.196 12.749 -31.850 1.00 71.00 91 VAL A C 1
ATOM 766 O O . VAL A 1 91 ? 8.446 12.809 -30.873 1.00 71.00 91 VAL A O 1
ATOM 769 N N . PRO A 1 92 ? 8.793 13.245 -33.038 1.00 61.22 92 PRO A N 1
ATOM 770 C CA . PRO A 1 92 ? 7.473 13.844 -33.218 1.00 61.22 92 PRO A CA 1
ATOM 771 C C . PRO A 1 92 ? 6.341 12.834 -33.000 1.00 61.22 92 PRO A C 1
ATOM 773 O O . PRO A 1 92 ? 6.347 11.751 -33.583 1.00 61.22 92 PRO A O 1
ATOM 776 N N . ASN A 1 93 ? 5.318 13.243 -32.244 1.00 64.88 93 ASN A N 1
ATOM 777 C CA . ASN A 1 93 ? 4.161 12.424 -31.854 1.00 64.88 93 ASN A CA 1
ATOM 778 C C . ASN A 1 93 ? 4.485 11.236 -30.923 1.00 64.88 93 ASN A C 1
ATOM 780 O O . ASN A 1 93 ? 3.712 10.281 -30.897 1.00 64.88 93 ASN A O 1
ATOM 784 N N . MET A 1 94 ? 5.577 11.281 -30.148 1.00 65.31 94 MET A N 1
ATOM 785 C CA . MET A 1 94 ? 5.920 10.197 -29.214 1.00 65.31 94 MET A CA 1
ATOM 786 C C . MET A 1 94 ? 4.845 9.958 -28.131 1.00 65.31 94 MET A C 1
ATOM 788 O O . MET A 1 94 ? 4.657 8.823 -27.709 1.00 65.31 94 MET A O 1
ATOM 792 N N . ASP A 1 95 ? 4.048 10.965 -27.750 1.00 61.12 95 ASP A N 1
ATOM 793 C CA . ASP A 1 95 ? 2.862 10.764 -26.893 1.00 61.12 95 ASP A CA 1
ATOM 794 C C . ASP A 1 95 ? 1.830 9.780 -27.490 1.00 61.12 95 ASP A C 1
ATOM 796 O O . ASP A 1 95 ? 1.120 9.113 -26.745 1.00 61.12 95 ASP A O 1
ATOM 800 N N . ASN A 1 96 ? 1.778 9.629 -28.821 1.00 62.44 96 ASN A N 1
ATOM 801 C CA . ASN A 1 96 ? 0.904 8.667 -29.508 1.00 62.44 96 ASN A CA 1
ATOM 802 C C . ASN A 1 96 ? 1.544 7.269 -29.662 1.00 62.44 96 ASN A C 1
ATOM 804 O O . ASN A 1 96 ? 0.939 6.394 -30.281 1.00 62.44 96 ASN A O 1
ATOM 808 N N . PHE A 1 97 ? 2.773 7.054 -29.175 1.00 59.41 97 PHE A N 1
ATOM 809 C CA . PHE A 1 97 ? 3.471 5.764 -29.260 1.00 59.41 97 PHE A CA 1
ATOM 810 C C . PHE A 1 97 ? 3.018 4.787 -28.165 1.00 59.41 97 PHE A C 1
ATOM 812 O O . PHE A 1 97 ? 2.908 3.587 -28.412 1.00 59.41 97 PHE A O 1
ATOM 819 N N . PHE A 1 98 ? 2.724 5.294 -26.963 1.00 66.88 98 PHE A N 1
ATOM 820 C CA . PHE A 1 98 ? 2.219 4.488 -25.853 1.00 66.88 98 PHE A CA 1
ATOM 821 C C . PHE A 1 98 ? 0.710 4.248 -25.982 1.00 66.88 98 PHE A C 1
ATOM 823 O O . PHE A 1 98 ? -0.088 4.940 -25.349 1.00 66.88 98 PHE A O 1
ATOM 830 N N . ASP A 1 99 ? 0.324 3.237 -26.767 1.00 71.75 99 ASP A N 1
ATOM 831 C CA . ASP A 1 99 ? -1.045 2.706 -26.772 1.00 71.75 99 ASP A CA 1
ATOM 832 C C . ASP A 1 99 ? -1.468 2.342 -25.330 1.00 71.75 99 ASP A C 1
ATOM 834 O O . ASP A 1 99 ? -0.865 1.432 -24.745 1.00 71.75 99 ASP A O 1
ATOM 838 N N . PRO A 1 100 ? -2.491 3.000 -24.746 1.00 73.00 100 PRO A N 1
ATOM 839 C CA . PRO A 1 100 ? -2.984 2.694 -23.405 1.00 73.00 100 PRO A CA 1
ATOM 840 C C . PRO A 1 100 ? -3.323 1.215 -23.193 1.00 73.00 100 PRO A C 1
ATOM 842 O O . PRO A 1 100 ? -3.059 0.668 -22.122 1.00 73.00 100 PRO A O 1
ATOM 845 N N . ALA A 1 101 ? -3.850 0.541 -24.222 1.00 71.94 101 ALA A N 1
ATOM 846 C CA . ALA A 1 101 ? -4.213 -0.872 -24.146 1.00 71.94 101 ALA A CA 1
ATOM 847 C C . ALA A 1 101 ? -2.984 -1.789 -24.001 1.00 71.94 101 ALA A C 1
ATOM 849 O O . ALA A 1 101 ? -3.094 -2.878 -23.438 1.00 71.94 101 ALA A O 1
ATOM 850 N N . SER A 1 102 ? -1.805 -1.340 -24.447 1.00 73.44 102 SER A N 1
ATOM 851 C CA . SER A 1 102 ? -0.548 -2.092 -24.338 1.00 73.44 102 SER A CA 1
ATOM 852 C C . SER A 1 102 ? 0.084 -2.061 -22.941 1.00 73.44 102 SER A C 1
ATOM 854 O O . SER A 1 102 ? 0.989 -2.844 -22.668 1.00 73.44 102 SER A O 1
ATOM 856 N N . LEU A 1 103 ? -0.386 -1.196 -22.033 1.00 80.88 103 LEU A N 1
ATOM 857 C CA . LEU A 1 103 ? 0.203 -1.035 -20.696 1.00 80.88 103 LEU A CA 1
ATOM 858 C C . LEU A 1 103 ? -0.222 -2.126 -19.695 1.00 80.88 103 LEU A C 1
ATOM 860 O O . LEU A 1 103 ? 0.356 -2.217 -18.611 1.00 80.88 103 LEU A O 1
ATOM 864 N N . GLY A 1 104 ? -1.213 -2.953 -20.047 1.00 81.12 104 GLY A N 1
ATOM 865 C CA . GLY A 1 104 ? -1.704 -4.065 -19.222 1.00 81.12 104 GLY A CA 1
ATOM 866 C C . GLY A 1 104 ? -2.679 -3.673 -18.104 1.00 81.12 104 GLY A C 1
ATOM 867 O O . GLY A 1 104 ? -3.092 -4.526 -17.317 1.00 81.12 104 GLY A O 1
ATOM 868 N N . SER A 1 105 ? -3.093 -2.402 -18.033 1.00 83.31 105 SER A N 1
ATOM 869 C CA . SER A 1 105 ? -4.107 -1.928 -17.078 1.00 83.31 105 SER A CA 1
ATOM 870 C C . SER A 1 105 ? -5.456 -2.639 -17.260 1.00 83.31 105 SER A C 1
ATOM 872 O O . SER A 1 105 ? -6.134 -2.906 -16.269 1.00 83.31 105 SER A O 1
ATOM 874 N N . THR A 1 106 ? -5.800 -3.043 -18.489 1.00 83.94 106 THR A N 1
ATOM 875 C CA . THR A 1 106 ? -6.973 -3.879 -18.801 1.00 83.94 106 THR A CA 1
ATOM 876 C C . THR A 1 106 ? -6.886 -5.275 -18.179 1.00 83.94 106 THR A C 1
ATOM 878 O O . THR A 1 106 ? -7.824 -5.677 -17.500 1.00 83.94 106 THR A O 1
ATOM 881 N N . GLU A 1 107 ? -5.760 -5.992 -18.317 1.00 84.69 107 GLU A N 1
ATOM 882 C CA . GLU A 1 107 ? -5.592 -7.326 -17.702 1.00 84.69 107 GLU A CA 1
ATOM 883 C C . GLU A 1 107 ? -5.722 -7.261 -16.174 1.00 84.69 107 GLU A C 1
ATOM 885 O O . GLU A 1 107 ? -6.292 -8.147 -15.534 1.00 84.69 107 GLU A O 1
ATOM 890 N N . LEU A 1 108 ? -5.200 -6.190 -15.568 1.00 85.38 108 LEU A N 1
ATOM 891 C CA . LEU A 1 108 ? -5.301 -5.986 -14.128 1.00 85.38 108 LEU A CA 1
ATOM 892 C C . LEU A 1 108 ? -6.725 -5.580 -13.701 1.00 85.38 108 LEU A C 1
ATOM 894 O O . LEU A 1 108 ? -7.138 -5.924 -12.593 1.00 85.38 108 LEU A O 1
ATOM 898 N N . LYS A 1 109 ? -7.496 -4.927 -14.585 1.00 86.81 109 LYS A N 1
ATOM 899 C CA . LYS A 1 109 ? -8.932 -4.676 -14.394 1.00 86.81 109 LYS A CA 1
ATOM 900 C C . LYS A 1 109 ? -9.742 -5.975 -14.441 1.00 86.81 109 LYS A C 1
ATOM 902 O O . LYS A 1 109 ? -10.553 -6.177 -13.550 1.00 86.81 109 LYS A O 1
ATOM 907 N N . GLU A 1 110 ? -9.475 -6.882 -15.384 1.00 86.81 110 GLU A N 1
ATOM 908 C CA . GLU A 1 110 ? -10.145 -8.197 -15.456 1.00 86.81 110 GLU A CA 1
ATOM 909 C C . GLU A 1 110 ? -9.936 -9.017 -14.168 1.00 86.81 110 GLU A C 1
ATOM 911 O O . GLU A 1 110 ? -10.869 -9.630 -13.646 1.00 86.81 110 GLU A O 1
ATOM 916 N N . VAL A 1 111 ? -8.718 -8.986 -13.609 1.00 83.88 111 VAL A N 1
ATOM 917 C CA . VAL A 1 111 ? -8.408 -9.597 -12.302 1.00 83.88 111 VAL A CA 1
ATOM 918 C C . VAL A 1 111 ? -9.228 -8.954 -11.178 1.00 83.88 111 VAL A C 1
ATOM 920 O O . VAL A 1 111 ? -9.747 -9.664 -10.318 1.00 83.88 111 VAL A O 1
ATOM 923 N N . LEU A 1 112 ? -9.364 -7.626 -11.183 1.00 83.06 112 LEU A N 1
ATOM 924 C CA . LEU A 1 112 ? -10.105 -6.870 -10.172 1.00 83.06 112 LEU A CA 1
ATOM 925 C C . LEU A 1 112 ? -11.630 -7.072 -10.277 1.00 83.06 112 LEU A C 1
ATOM 927 O O . LEU A 1 112 ? -12.302 -7.201 -9.256 1.00 83.06 112 LEU A O 1
ATOM 931 N N . GLU A 1 113 ? -12.167 -7.161 -11.494 1.00 83.81 113 GLU A N 1
ATOM 932 C CA . GLU A 1 113 ? -13.577 -7.453 -11.782 1.00 83.81 113 GLU A CA 1
ATOM 933 C C . GLU A 1 113 ? -13.948 -8.874 -11.338 1.00 83.81 113 GLU A C 1
ATOM 935 O O . GLU A 1 113 ? -14.868 -9.043 -10.536 1.00 83.81 113 GLU A O 1
ATOM 940 N N . GLY A 1 114 ? -13.176 -9.888 -11.750 1.00 80.69 114 GLY A N 1
ATOM 941 C CA . GLY A 1 114 ? -13.393 -11.277 -11.325 1.00 80.69 114 GLY A CA 1
ATOM 942 C C . GLY A 1 114 ? -13.226 -11.493 -9.813 1.00 80.69 114 GLY A C 1
ATOM 943 O O . GLY A 1 114 ? -13.845 -12.388 -9.234 1.00 80.69 114 GLY A O 1
ATOM 944 N N . PHE A 1 115 ? -12.431 -10.653 -9.145 1.00 77.88 115 PHE A N 1
ATOM 945 C CA . PHE A 1 115 ? -12.368 -10.610 -7.686 1.00 77.88 115 PHE A CA 1
ATOM 946 C C . PHE A 1 115 ? -13.591 -9.925 -7.060 1.00 77.88 115 PHE A C 1
ATOM 948 O O . PHE A 1 115 ? -14.142 -10.488 -6.118 1.00 77.88 115 PHE A O 1
ATOM 955 N N . SER A 1 116 ? -14.083 -8.806 -7.601 1.00 76.50 116 SER A N 1
ATOM 956 C CA . SER A 1 116 ? -15.324 -8.164 -7.130 1.00 76.50 116 SER A CA 1
ATOM 957 C C . SER A 1 116 ? -16.536 -9.109 -7.229 1.00 76.50 116 SER A C 1
ATOM 959 O O . SER A 1 116 ? -17.305 -9.251 -6.273 1.00 76.50 116 SER A O 1
ATOM 961 N N . GLU A 1 117 ? -16.658 -9.864 -8.329 1.00 76.75 117 GLU A N 1
ATOM 962 C CA . GLU A 1 117 ? -17.677 -10.916 -8.474 1.00 76.75 117 GLU A CA 1
ATOM 963 C C . GLU A 1 117 ? -17.540 -12.019 -7.410 1.00 76.75 117 GLU A C 1
ATOM 965 O O . GLU A 1 117 ? -18.529 -12.418 -6.785 1.00 76.75 117 GLU A O 1
ATOM 970 N N . PHE A 1 118 ? -16.316 -12.504 -7.170 1.00 74.69 118 PHE A N 1
ATOM 971 C CA . PHE A 1 118 ? -16.047 -13.531 -6.162 1.00 74.69 118 PHE A CA 1
ATOM 972 C C . PHE A 1 118 ? -16.354 -13.046 -4.736 1.00 74.69 118 PHE A C 1
ATOM 974 O O . PHE A 1 118 ? -16.914 -13.795 -3.931 1.00 74.69 118 PHE A O 1
ATOM 981 N N . GLU A 1 119 ? -16.051 -11.786 -4.424 1.00 69.75 119 GLU A N 1
ATOM 982 C CA . GLU A 1 119 ? -16.450 -11.149 -3.170 1.00 69.75 119 GLU A CA 1
ATOM 983 C C . GLU A 1 119 ? -17.983 -11.111 -3.046 1.00 69.75 119 GLU A C 1
ATOM 985 O O . GLU A 1 119 ? -18.528 -11.560 -2.034 1.00 69.75 119 GLU A O 1
ATOM 990 N N . GLY A 1 120 ? -18.707 -10.722 -4.100 1.00 67.69 120 GLY A N 1
ATOM 991 C CA . GLY A 1 120 ? -20.173 -10.796 -4.143 1.00 67.69 120 GLY A CA 1
ATOM 992 C C . GLY A 1 120 ? -20.734 -12.179 -3.769 1.00 67.69 120 GLY A C 1
ATOM 993 O O . GLY A 1 120 ? -21.684 -12.273 -2.985 1.00 67.69 120 GLY A O 1
ATOM 994 N N . MET A 1 121 ? -20.105 -13.261 -4.245 1.00 68.62 121 MET A N 1
ATOM 995 C CA . MET A 1 121 ? -20.468 -14.637 -3.864 1.00 68.62 121 MET A CA 1
ATOM 996 C C . MET A 1 121 ? -20.128 -14.964 -2.400 1.00 68.62 121 MET A C 1
ATOM 998 O O . MET A 1 121 ? -20.907 -15.635 -1.721 1.00 68.62 121 MET A O 1
ATOM 1002 N N . MET A 1 122 ? -18.987 -14.486 -1.896 1.00 64.88 122 MET A N 1
ATOM 1003 C CA . MET A 1 122 ? -18.528 -14.725 -0.522 1.00 64.88 122 MET A CA 1
ATOM 1004 C C . MET A 1 122 ? -19.341 -13.979 0.548 1.00 64.88 122 MET A C 1
ATOM 1006 O O . MET A 1 122 ? -19.479 -14.488 1.665 1.00 64.88 122 MET A O 1
ATOM 1010 N N . TYR A 1 123 ? -19.871 -12.790 0.238 1.00 61.28 123 TYR A N 1
ATOM 1011 C CA . TYR A 1 123 ? -20.499 -11.884 1.217 1.00 61.28 123 TYR A CA 1
ATOM 1012 C C . TYR A 1 123 ? -22.023 -11.745 1.091 1.00 61.28 123 TYR A C 1
ATOM 1014 O O . TYR A 1 123 ? -22.621 -10.987 1.859 1.00 61.28 123 TYR A O 1
ATOM 1022 N N . GLY A 1 124 ? -22.672 -12.503 0.198 1.00 53.03 124 GLY A N 1
ATOM 1023 C CA . GLY A 1 124 ? -24.100 -12.399 -0.157 1.00 53.03 124 GLY A CA 1
ATOM 1024 C C . GLY A 1 124 ? -25.146 -12.559 0.965 1.00 53.03 124 GLY A C 1
ATOM 1025 O O . GLY A 1 124 ? -26.341 -12.537 0.683 1.00 53.03 124 GLY A O 1
ATOM 1026 N N . ALA A 1 125 ? -24.731 -12.699 2.229 1.00 39.41 125 ALA A N 1
ATOM 1027 C CA . ALA A 1 125 ? -25.596 -12.694 3.412 1.00 39.41 125 ALA A CA 1
ATOM 1028 C C . ALA A 1 125 ? -25.492 -11.420 4.287 1.00 39.41 125 ALA A C 1
ATOM 1030 O O . ALA A 1 125 ? -26.358 -11.228 5.138 1.00 39.41 125 ALA A O 1
ATOM 1031 N N . SER A 1 126 ? -24.483 -10.551 4.094 1.00 45.44 126 SER A N 1
ATOM 1032 C CA . SER A 1 126 ? -24.307 -9.301 4.872 1.00 45.44 126 SER A CA 1
ATOM 1033 C C . SER A 1 126 ? -23.661 -8.129 4.087 1.00 45.44 126 SER A C 1
ATOM 1035 O O . SER A 1 126 ? -22.652 -7.586 4.551 1.00 45.44 126 SER A O 1
ATOM 1037 N N . PRO A 1 127 ? -24.213 -7.666 2.941 1.00 44.50 127 PRO A N 1
ATOM 1038 C CA . PRO A 1 127 ? -23.568 -6.628 2.117 1.00 44.50 127 PRO A CA 1
ATOM 1039 C C . PRO A 1 127 ? -23.327 -5.286 2.834 1.00 44.50 127 PRO A C 1
ATOM 1041 O O . PRO A 1 127 ? -22.340 -4.606 2.572 1.00 44.50 127 PRO A O 1
ATOM 1044 N N . SER A 1 128 ? -24.195 -4.906 3.779 1.00 41.75 128 SER A N 1
ATOM 1045 C CA . SER A 1 128 ? -24.103 -3.634 4.520 1.00 41.75 128 SER A CA 1
ATOM 1046 C C . SER A 1 128 ? -22.838 -3.490 5.371 1.00 41.75 128 SER A C 1
ATOM 1048 O O . SER A 1 128 ? -22.415 -2.369 5.665 1.00 41.75 128 SER A O 1
ATOM 1050 N N . ASN A 1 129 ? -22.251 -4.618 5.776 1.00 44.00 129 ASN A N 1
ATOM 1051 C CA . ASN A 1 129 ? -21.179 -4.685 6.768 1.00 44.00 129 ASN A CA 1
ATOM 1052 C C . ASN A 1 129 ? -19.795 -4.864 6.121 1.00 44.00 129 ASN A C 1
ATOM 1054 O O . ASN A 1 129 ? -18.824 -5.103 6.835 1.00 44.00 129 ASN A O 1
ATOM 1058 N N . TYR A 1 130 ? -19.711 -4.800 4.788 1.00 55.69 130 TYR A N 1
ATOM 1059 C CA . TYR A 1 130 ? -18.502 -5.116 4.038 1.00 55.69 130 TYR A CA 1
ATOM 1060 C C . TYR A 1 130 ? -17.689 -3.873 3.624 1.00 55.69 130 TYR A C 1
ATOM 1062 O O . TYR A 1 130 ? -18.249 -2.804 3.347 1.00 55.69 130 TYR A O 1
ATOM 1070 N N . ARG A 1 131 ? -16.355 -4.026 3.588 1.00 61.00 131 ARG A N 1
ATOM 1071 C CA . ARG A 1 131 ? -15.388 -3.036 3.087 1.00 61.00 131 ARG A CA 1
ATOM 1072 C C . ARG A 1 131 ? -15.259 -3.240 1.579 1.00 61.00 131 ARG A C 1
ATOM 1074 O O . ARG A 1 131 ? -14.559 -4.136 1.143 1.00 61.00 131 ARG A O 1
ATOM 1081 N N . ASP A 1 132 ? -15.917 -2.400 0.794 1.00 73.06 132 ASP A N 1
ATOM 1082 C CA . ASP A 1 132 ? -15.711 -2.359 -0.657 1.00 73.06 132 ASP A CA 1
ATOM 1083 C C . ASP A 1 132 ? -14.237 -2.036 -0.972 1.00 73.06 132 ASP A C 1
ATOM 1085 O O . ASP A 1 132 ? -13.752 -0.947 -0.637 1.00 73.06 132 ASP A O 1
ATOM 1089 N N . HIS A 1 133 ? -13.515 -2.986 -1.576 1.00 78.75 133 HIS A N 1
ATOM 1090 C CA . HIS A 1 133 ? -12.084 -2.832 -1.842 1.00 78.75 133 HIS A CA 1
ATOM 1091 C C . HIS A 1 133 ? -11.784 -1.798 -2.940 1.00 78.75 133 HIS A C 1
ATOM 1093 O O . HIS A 1 133 ? -10.762 -1.116 -2.868 1.00 78.75 133 HIS A O 1
ATOM 1099 N N . ILE A 1 134 ? -12.700 -1.549 -3.882 1.00 83.75 134 ILE A N 1
ATOM 1100 C CA . ILE A 1 134 ? -12.550 -0.473 -4.874 1.00 83.75 134 ILE A CA 1
ATOM 1101 C C . ILE A 1 134 ? -12.675 0.882 -4.171 1.00 83.75 134 ILE A C 1
ATOM 1103 O O . ILE A 1 134 ? -11.741 1.682 -4.146 1.00 83.75 134 ILE A O 1
ATOM 1107 N N . ALA A 1 135 ? -13.792 1.124 -3.490 1.00 83.81 135 ALA A N 1
ATOM 1108 C CA . ALA A 1 135 ? -14.029 2.366 -2.768 1.00 83.81 135 ALA A CA 1
ATOM 1109 C C . ALA A 1 135 ? -12.966 2.635 -1.693 1.00 83.81 135 ALA A C 1
ATOM 1111 O O . ALA A 1 135 ? -12.699 3.791 -1.366 1.00 83.81 135 ALA A O 1
ATOM 1112 N N . HIS A 1 136 ? -12.368 1.596 -1.103 1.00 85.44 136 HIS A N 1
ATOM 1113 C CA . HIS A 1 136 ? -11.475 1.748 0.046 1.00 85.44 136 HIS A CA 1
ATOM 1114 C C . HIS A 1 136 ? -9.987 1.118 0.005 1.00 85.44 136 HIS A C 1
ATOM 1116 O O . HIS A 1 136 ? -9.009 0.350 2.048 1.00 85.44 136 HIS A O 1
ATOM 1122 N N . SER A 1 137 ? -9.674 1.300 -1.361 1.00 90.50 137 SER A N 1
ATOM 1123 C CA . SER A 1 137 ? -8.420 1.559 -2.143 1.00 90.50 137 SER A CA 1
ATOM 1124 C C . SER A 1 137 ? -8.328 3.051 -2.501 1.00 90.50 137 SER A C 1
ATOM 1126 O O . SER A 1 137 ? -7.457 3.744 -1.967 1.00 90.50 137 SER A O 1
ATOM 1128 N N . PHE A 1 138 ? -9.310 3.604 -3.233 1.00 91.25 138 PHE A N 1
ATOM 1129 C CA . PHE A 1 138 ? -9.403 5.043 -3.560 1.00 91.25 138 PHE A CA 1
ATOM 1130 C C . PHE A 1 138 ? -9.273 5.965 -2.336 1.00 91.25 138 PHE A C 1
ATOM 1132 O O . PHE A 1 138 ? -8.561 6.968 -2.391 1.00 91.25 138 PHE A O 1
ATOM 1139 N N . ARG A 1 139 ? -9.896 5.618 -1.198 1.00 88.06 139 ARG A N 1
ATOM 1140 C CA . ARG A 1 139 ? -9.738 6.396 0.045 1.00 88.06 139 ARG A CA 1
ATOM 1141 C C . ARG A 1 139 ? -8.284 6.442 0.540 1.00 88.06 139 ARG A C 1
ATOM 1143 O O . ARG A 1 139 ? -7.842 7.511 0.943 1.00 88.06 139 ARG A O 1
ATOM 1150 N N . VAL A 1 140 ? -7.517 5.342 0.488 1.00 91.38 140 VAL A N 1
ATOM 1151 C CA . VAL A 1 140 ? -6.081 5.373 0.861 1.00 91.38 140 VAL A CA 1
ATOM 1152 C C . VAL A 1 140 ? -5.304 6.247 -0.111 1.00 91.38 140 VAL A C 1
ATOM 1154 O O . VAL A 1 140 ? -4.501 7.058 0.343 1.00 91.38 140 VAL A O 1
ATOM 1157 N N . TRP A 1 141 ? -5.570 6.136 -1.417 1.00 94.31 141 TRP A N 1
ATOM 1158 C CA . TRP A 1 141 ? -4.906 6.958 -2.429 1.00 94.31 141 TRP A CA 1
ATOM 1159 C C . TRP A 1 141 ? -5.073 8.451 -2.128 1.00 94.31 141 TRP A C 1
ATOM 1161 O O . TRP A 1 141 ? -4.073 9.134 -1.914 1.00 94.31 141 TRP A O 1
ATOM 1171 N N . ILE A 1 142 ? -6.311 8.929 -1.978 1.00 91.19 142 ILE A N 1
ATOM 1172 C CA . ILE A 1 142 ? -6.611 10.339 -1.678 1.00 91.19 142 ILE A CA 1
ATOM 1173 C C . ILE A 1 142 ? -5.986 10.777 -0.340 1.00 91.19 142 ILE A C 1
ATOM 1175 O O . ILE A 1 142 ? -5.336 11.822 -0.271 1.00 91.19 142 ILE A O 1
ATOM 1179 N N . ILE A 1 143 ? -6.130 9.976 0.725 1.00 87.69 143 ILE A N 1
ATOM 1180 C CA . ILE A 1 143 ? -5.629 10.334 2.064 1.00 87.69 143 ILE A CA 1
ATOM 1181 C C . ILE A 1 143 ? -4.097 10.411 2.084 1.00 87.69 143 ILE A C 1
ATOM 1183 O O . ILE A 1 143 ? -3.523 11.389 2.570 1.00 87.69 143 ILE A O 1
ATOM 1187 N N . GLY A 1 144 ? -3.417 9.407 1.529 1.00 89.50 144 GLY A N 1
ATOM 1188 C CA . GLY A 1 144 ? -1.959 9.387 1.464 1.00 89.50 144 GLY A CA 1
ATOM 1189 C C . GLY A 1 144 ? -1.389 10.443 0.522 1.00 89.50 144 GLY A C 1
ATOM 1190 O O . GLY A 1 144 ? -0.308 10.953 0.797 1.00 89.50 144 GLY A O 1
ATOM 1191 N N . HIS A 1 145 ? -2.132 10.849 -0.514 1.00 89.94 145 HIS A N 1
ATOM 1192 C CA . HIS A 1 145 ? -1.754 11.952 -1.403 1.00 89.94 145 HIS A CA 1
ATOM 1193 C C . HIS A 1 145 ? -1.784 13.299 -0.670 1.00 89.94 145 HIS A C 1
ATOM 1195 O O . HIS A 1 145 ? -0.838 14.077 -0.773 1.00 89.94 145 HIS A O 1
ATOM 1201 N N . GLY A 1 146 ? -2.800 13.537 0.168 1.00 86.31 146 GLY A N 1
ATOM 1202 C CA . GLY A 1 146 ? -2.838 14.702 1.061 1.00 86.31 146 GLY A CA 1
ATOM 1203 C C . GLY A 1 146 ? -1.658 14.741 2.043 1.00 86.31 146 GLY A C 1
ATOM 1204 O O . GLY A 1 146 ? -0.994 15.768 2.183 1.00 86.31 146 GLY A O 1
ATOM 1205 N N . ILE A 1 147 ? -1.327 13.606 2.669 1.00 84.38 147 ILE A N 1
ATOM 1206 C CA . ILE A 1 147 ? -0.172 13.488 3.584 1.00 84.38 147 ILE A CA 1
ATOM 1207 C C . ILE A 1 147 ? 1.161 13.669 2.831 1.00 84.38 147 ILE A C 1
ATOM 1209 O O . ILE A 1 147 ? 2.084 14.314 3.336 1.00 84.38 147 ILE A O 1
ATOM 1213 N N . LEU A 1 148 ? 1.267 13.137 1.611 1.00 84.31 148 LEU A N 1
ATOM 1214 C CA . LEU A 1 148 ? 2.422 13.296 0.727 1.00 84.31 148 LEU A CA 1
ATOM 1215 C C . LEU A 1 148 ? 2.658 14.771 0.367 1.00 84.31 148 LEU A C 1
ATOM 1217 O O . LEU A 1 148 ? 3.792 15.253 0.468 1.00 84.31 148 LEU A O 1
ATOM 1221 N N . LYS A 1 149 ? 1.590 15.487 -0.002 1.00 82.75 149 LYS A N 1
ATOM 1222 C CA . LYS A 1 149 ? 1.649 16.894 -0.411 1.00 82.75 149 LYS A CA 1
ATOM 1223 C C . LYS A 1 149 ? 1.956 17.826 0.762 1.00 82.75 149 LYS A C 1
ATOM 1225 O O . LYS A 1 149 ? 2.892 18.616 0.668 1.00 82.75 149 LYS A O 1
ATOM 1230 N N . GLU A 1 150 ? 1.272 17.683 1.898 1.00 77.88 150 GLU A N 1
ATOM 1231 C CA . GLU A 1 150 ? 1.458 18.606 3.029 1.00 77.88 150 GLU A CA 1
ATOM 1232 C C . GLU A 1 150 ? 2.604 18.228 3.973 1.00 77.88 150 GLU A C 1
ATOM 1234 O O . GLU A 1 150 ? 3.444 19.067 4.315 1.00 77.88 150 GLU A O 1
ATOM 1239 N N . CYS A 1 151 ? 2.646 16.974 4.434 1.00 72.75 151 CYS A N 1
ATOM 1240 C CA . CYS A 1 151 ? 3.566 16.564 5.497 1.00 72.75 151 CYS A CA 1
ATOM 1241 C C . CYS A 1 151 ? 4.966 16.260 4.952 1.00 72.75 151 CYS A C 1
ATOM 1243 O O . CYS A 1 151 ? 5.962 16.695 5.534 1.00 72.75 151 CYS A O 1
ATOM 1245 N N . PHE A 1 152 ? 5.048 15.568 3.811 1.00 71.00 152 PHE A N 1
ATOM 1246 C CA . PHE A 1 152 ? 6.322 15.275 3.147 1.00 71.00 152 PHE A CA 1
ATOM 1247 C C . PHE A 1 152 ? 6.757 16.336 2.133 1.00 71.00 152 PHE A C 1
ATOM 1249 O O . PHE A 1 152 ? 7.925 16.331 1.743 1.00 71.00 152 PHE A O 1
ATOM 1256 N N . LYS A 1 153 ? 5.867 17.246 1.707 1.00 72.81 153 LYS A N 1
ATOM 1257 C CA . LYS A 1 153 ? 6.141 18.240 0.648 1.00 72.81 153 LYS A CA 1
ATOM 1258 C C . LYS A 1 153 ? 6.681 17.593 -0.625 1.00 72.81 153 LYS A C 1
ATOM 1260 O O . LYS A 1 153 ? 7.629 18.099 -1.226 1.00 72.81 153 LYS A O 1
ATOM 1265 N N . GLU A 1 154 ? 6.110 16.431 -0.951 1.00 67.31 154 GLU A N 1
ATOM 1266 C CA . GLU A 1 154 ? 6.466 15.589 -2.097 1.00 67.31 154 GLU A CA 1
ATOM 1267 C C . GLU A 1 154 ? 7.947 15.141 -2.081 1.00 67.31 154 GLU A C 1
ATOM 1269 O O . GLU A 1 154 ? 8.546 14.876 -3.116 1.00 67.31 154 GLU A O 1
ATOM 1274 N N . LYS A 1 155 ? 8.561 15.042 -0.887 1.00 67.31 155 LYS A N 1
ATOM 1275 C CA . LYS A 1 155 ? 9.979 14.677 -0.689 1.00 67.31 155 LYS A CA 1
ATOM 1276 C C . LYS A 1 155 ? 10.140 13.432 0.180 1.00 67.31 155 LYS A C 1
ATOM 1278 O O . LYS A 1 155 ? 10.727 13.469 1.268 1.00 67.31 155 LYS A O 1
ATOM 1283 N N . LEU A 1 156 ? 9.630 12.310 -0.330 1.00 67.69 156 LEU A N 1
ATOM 1284 C CA . LEU A 1 156 ? 9.918 10.998 0.244 1.00 67.69 156 LEU A CA 1
ATOM 1285 C C . LEU A 1 156 ? 11.344 10.543 -0.094 1.00 67.69 156 LEU A C 1
ATOM 1287 O O . LEU A 1 156 ? 11.838 10.692 -1.209 1.00 67.69 156 LEU A O 1
ATOM 1291 N N . SER A 1 157 ? 12.013 9.959 0.894 1.00 61.78 157 SER A N 1
ATOM 1292 C CA . SER A 1 157 ? 13.407 9.527 0.794 1.00 61.78 157 SER A CA 1
ATOM 1293 C C . SER A 1 157 ? 13.560 8.186 0.062 1.00 61.78 157 SER A C 1
ATOM 1295 O O . SER A 1 157 ? 13.721 7.151 0.712 1.00 61.78 157 SER A O 1
ATOM 1297 N N . LEU A 1 158 ? 13.625 8.202 -1.277 1.00 63.34 158 LEU A N 1
ATOM 1298 C CA . LEU A 1 158 ? 13.984 7.039 -2.120 1.00 63.34 158 LEU A CA 1
ATOM 1299 C C . LEU A 1 158 ? 15.489 6.677 -2.024 1.00 63.34 158 LEU A C 1
ATOM 1301 O O . LEU A 1 158 ? 16.182 6.477 -3.018 1.00 63.34 158 LEU A O 1
ATOM 1305 N N . ARG A 1 159 ? 16.027 6.623 -0.798 1.00 54.03 159 ARG A N 1
ATOM 1306 C CA . ARG A 1 159 ? 17.468 6.607 -0.491 1.00 54.03 159 ARG A CA 1
ATOM 1307 C C . ARG A 1 159 ? 18.194 5.366 -1.013 1.00 54.03 159 ARG A C 1
ATOM 1309 O O . ARG A 1 159 ? 18.438 4.408 -0.276 1.00 54.03 159 ARG A O 1
ATOM 1316 N N . VAL A 1 160 ? 18.692 5.473 -2.239 1.00 51.12 160 VAL A N 1
ATOM 1317 C CA . VAL A 1 160 ? 19.978 4.879 -2.616 1.00 51.12 160 VAL A CA 1
ATOM 1318 C C . VAL A 1 160 ? 21.069 5.450 -1.707 1.00 51.12 160 VAL A C 1
ATOM 1320 O O . VAL A 1 160 ? 21.071 6.641 -1.397 1.00 51.12 160 VAL A O 1
ATOM 1323 N N . LYS A 1 161 ? 21.992 4.597 -1.256 1.00 43.78 161 LYS A N 1
ATOM 1324 C CA . LYS A 1 161 ? 23.200 5.011 -0.532 1.00 43.78 161 LYS A CA 1
ATOM 1325 C C . LYS A 1 161 ? 24.429 4.753 -1.388 1.00 43.78 161 LYS A C 1
ATOM 1327 O O . LYS A 1 161 ? 25.108 3.744 -1.212 1.00 43.78 161 LYS A O 1
ATOM 1332 N N . ASN A 1 162 ? 24.711 5.693 -2.281 1.00 45.47 162 ASN A N 1
ATOM 1333 C CA . ASN A 1 162 ? 26.011 5.771 -2.936 1.00 45.47 162 ASN A CA 1
ATOM 1334 C C . ASN A 1 162 ? 27.074 6.197 -1.914 1.00 45.47 162 ASN A C 1
ATOM 1336 O O . ASN A 1 162 ? 26.766 6.898 -0.946 1.00 45.47 162 ASN A O 1
ATOM 1340 N N . GLU A 1 163 ? 28.334 5.808 -2.122 1.00 38.56 163 GLU A N 1
ATOM 1341 C CA . GLU A 1 163 ? 29.418 6.168 -1.189 1.00 38.56 163 GLU A CA 1
ATOM 1342 C C . GLU A 1 163 ? 29.718 7.681 -1.181 1.00 38.56 163 GLU A C 1
ATOM 1344 O O . GLU A 1 163 ? 30.307 8.185 -0.228 1.00 38.56 163 GLU A O 1
ATOM 1349 N N . PHE A 1 164 ? 29.223 8.410 -2.189 1.00 39.97 164 PHE A N 1
ATOM 1350 C CA . PHE A 1 164 ? 29.284 9.871 -2.317 1.00 39.97 164 PHE A CA 1
ATOM 1351 C C . PHE A 1 164 ? 28.088 10.616 -1.699 1.00 39.97 164 PHE A C 1
ATOM 1353 O O . PHE A 1 164 ? 28.057 11.842 -1.716 1.00 39.97 164 PHE A O 1
ATOM 1360 N N . ASN A 1 165 ? 27.130 9.899 -1.094 1.00 45.66 165 ASN A N 1
ATOM 1361 C CA . ASN A 1 165 ? 25.961 10.456 -0.396 1.00 45.66 165 ASN A CA 1
ATOM 1362 C C . ASN A 1 165 ? 24.927 11.187 -1.291 1.00 45.66 165 ASN A C 1
ATOM 1364 O O . ASN A 1 165 ? 23.948 11.720 -0.766 1.00 45.66 165 ASN A O 1
ATOM 1368 N N . ASP A 1 166 ? 25.094 11.156 -2.619 1.00 44.78 166 ASP A N 1
ATOM 1369 C CA . ASP A 1 166 ? 24.072 11.577 -3.582 1.00 44.78 166 ASP A CA 1
ATOM 1370 C C . ASP A 1 166 ? 22.788 10.757 -3.424 1.00 44.78 166 ASP A C 1
ATOM 1372 O O . ASP A 1 166 ? 22.817 9.528 -3.294 1.00 44.78 166 ASP A O 1
ATOM 1376 N N . THR A 1 167 ? 21.647 11.448 -3.452 1.00 54.66 167 THR A N 1
ATOM 1377 C CA . THR A 1 167 ? 20.322 10.830 -3.358 1.00 54.66 167 THR A CA 1
ATOM 1378 C C . THR A 1 167 ? 19.634 10.879 -4.709 1.00 54.66 167 THR A C 1
ATOM 1380 O O . THR A 1 167 ? 19.344 11.951 -5.235 1.00 54.66 167 THR A O 1
ATOM 1383 N N . ILE A 1 168 ? 19.343 9.700 -5.255 1.00 61.22 168 ILE A N 1
ATOM 1384 C CA . ILE A 1 168 ? 18.400 9.572 -6.362 1.00 61.22 168 ILE A CA 1
ATOM 1385 C C . ILE A 1 168 ? 17.014 9.810 -5.770 1.00 61.22 168 ILE A C 1
ATOM 1387 O O . ILE A 1 168 ? 16.532 9.017 -4.963 1.00 61.22 168 ILE A O 1
ATOM 1391 N N . ASN A 1 169 ? 16.418 10.942 -6.124 1.00 64.31 169 ASN A N 1
ATOM 1392 C CA . ASN A 1 169 ? 15.070 11.313 -5.723 1.00 64.31 169 ASN A CA 1
ATOM 1393 C C . ASN A 1 169 ? 14.166 11.200 -6.955 1.00 64.31 169 ASN A C 1
ATOM 1395 O O . ASN A 1 169 ? 14.595 11.540 -8.058 1.00 64.31 169 ASN A O 1
ATOM 1399 N N . ALA A 1 170 ? 12.938 10.726 -6.758 1.00 65.50 170 ALA A N 1
ATOM 1400 C CA . ALA A 1 170 ? 11.884 10.903 -7.748 1.00 65.50 170 ALA A CA 1
ATOM 1401 C C . ALA A 1 170 ? 11.474 12.380 -7.794 1.00 65.50 170 ALA A C 1
ATOM 1403 O O . ALA A 1 170 ? 11.566 13.098 -6.792 1.00 65.50 170 ALA A O 1
ATOM 1404 N N . GLU A 1 171 ? 11.018 12.819 -8.957 1.00 75.50 171 GLU A N 1
ATOM 1405 C CA . GLU A 1 171 ? 10.359 14.103 -9.144 1.00 75.50 171 GLU A CA 1
ATOM 1406 C C . GLU A 1 171 ? 8.945 14.062 -8.549 1.00 75.50 171 GLU A C 1
ATOM 1408 O O . GLU A 1 171 ? 8.377 12.992 -8.318 1.00 75.50 171 GLU A O 1
ATOM 1413 N N . ASN A 1 172 ? 8.361 15.231 -8.278 1.00 80.69 172 ASN A N 1
ATOM 1414 C CA . ASN A 1 172 ? 7.071 15.315 -7.589 1.00 80.69 172 ASN A CA 1
ATOM 1415 C C . ASN A 1 172 ? 5.968 14.542 -8.348 1.00 80.69 172 ASN A C 1
ATOM 1417 O O . ASN A 1 172 ? 5.214 13.803 -7.719 1.00 80.69 172 ASN A O 1
ATOM 1421 N N . ASN A 1 173 ? 5.930 14.641 -9.686 1.00 85.81 173 ASN A N 1
ATOM 1422 C CA . ASN A 1 173 ? 5.015 13.874 -10.544 1.00 85.81 173 ASN A CA 1
ATOM 1423 C C . ASN A 1 173 ? 5.226 12.361 -10.402 1.00 85.81 173 ASN A C 1
ATOM 1425 O O . ASN A 1 173 ? 4.280 11.642 -10.085 1.00 85.81 173 ASN A O 1
ATOM 1429 N N . GLU A 1 174 ? 6.460 11.878 -10.583 1.00 88.31 174 GLU A N 1
ATOM 1430 C CA . GLU A 1 174 ? 6.796 10.455 -10.443 1.00 88.31 174 GLU A CA 1
ATOM 1431 C C . GLU A 1 174 ? 6.370 9.919 -9.073 1.00 88.31 174 GLU A C 1
ATOM 1433 O O . GLU A 1 174 ? 5.806 8.834 -8.981 1.00 88.31 174 GLU A O 1
ATOM 1438 N N . LEU A 1 175 ? 6.577 10.691 -8.002 1.00 89.12 175 LEU A N 1
ATOM 1439 C CA . LEU A 1 175 ? 6.220 10.281 -6.647 1.00 89.12 175 LEU A CA 1
ATOM 1440 C C . LEU A 1 175 ? 4.698 10.239 -6.410 1.00 89.12 175 LEU A C 1
ATOM 1442 O O . LEU A 1 175 ? 4.229 9.354 -5.689 1.00 89.12 175 LEU A O 1
ATOM 1446 N N . GLN A 1 176 ? 3.920 11.133 -7.035 1.00 91.69 176 GLN A N 1
ATOM 1447 C CA . GLN A 1 176 ? 2.454 11.029 -7.071 1.00 91.69 176 GLN A CA 1
ATOM 1448 C C . GLN A 1 176 ? 2.003 9.776 -7.847 1.00 91.69 176 GLN A C 1
ATOM 1450 O O . GLN A 1 176 ? 1.131 9.049 -7.371 1.00 91.69 176 GLN A O 1
ATOM 1455 N N . CYS A 1 177 ? 2.630 9.477 -8.990 1.00 94.12 177 CYS A N 1
ATOM 1456 C CA . CYS A 1 177 ? 2.322 8.301 -9.817 1.00 94.12 177 CYS A CA 1
ATOM 1457 C C . CYS A 1 177 ? 2.663 6.988 -9.095 1.00 94.12 177 CYS A C 1
ATOM 1459 O O . CYS A 1 177 ? 1.840 6.074 -9.033 1.00 94.12 177 CYS A O 1
ATOM 1461 N N . MET A 1 178 ? 3.840 6.922 -8.459 1.00 94.38 178 MET A N 1
ATOM 1462 C CA . MET A 1 178 ? 4.228 5.832 -7.559 1.00 94.38 178 MET A CA 1
ATOM 1463 C C . MET A 1 178 ? 3.174 5.637 -6.469 1.00 94.38 178 MET A C 1
ATOM 1465 O O . MET A 1 178 ? 2.747 4.511 -6.230 1.00 94.38 178 MET A O 1
ATOM 1469 N N . TRP A 1 179 ? 2.735 6.717 -5.812 1.00 95.19 179 TRP A N 1
ATOM 1470 C CA . TRP A 1 179 ? 1.719 6.627 -4.766 1.00 95.19 179 TRP A CA 1
ATOM 1471 C C . TRP A 1 179 ? 0.357 6.153 -5.297 1.00 95.19 179 TRP A C 1
ATOM 1473 O O . TRP A 1 179 ? -0.282 5.334 -4.638 1.00 95.19 179 TRP A O 1
ATOM 1483 N N . ALA A 1 180 ? -0.059 6.585 -6.491 1.00 96.06 180 ALA A N 1
ATOM 1484 C CA . ALA A 1 180 ? -1.272 6.095 -7.147 1.00 96.06 180 ALA A CA 1
ATOM 1485 C C . ALA A 1 180 ? -1.210 4.580 -7.389 1.00 96.06 180 ALA A C 1
ATOM 1487 O O . ALA A 1 180 ? -2.087 3.856 -6.921 1.00 96.06 180 ALA A O 1
ATOM 1488 N N . MET A 1 181 ? -0.134 4.080 -8.010 1.00 96.00 181 MET A N 1
ATOM 1489 C CA . MET A 1 181 ? 0.069 2.638 -8.212 1.00 96.00 181 MET A CA 1
ATOM 1490 C C . MET A 1 181 ? 0.092 1.865 -6.886 1.00 96.00 181 MET A C 1
ATOM 1492 O O . MET A 1 181 ? -0.544 0.822 -6.765 1.00 96.00 181 MET A O 1
ATOM 1496 N N . ILE A 1 182 ? 0.794 2.378 -5.872 1.00 96.62 182 ILE A N 1
ATOM 1497 C CA . ILE A 1 182 ? 0.882 1.745 -4.549 1.00 96.62 182 ILE A CA 1
ATOM 1498 C C . ILE A 1 182 ? -0.505 1.646 -3.907 1.00 96.62 182 ILE A C 1
ATOM 1500 O O . ILE A 1 182 ? -0.937 0.557 -3.537 1.00 96.62 182 ILE A O 1
ATOM 1504 N N . ALA A 1 183 ? -1.215 2.764 -3.784 1.00 95.94 183 ALA A N 1
ATOM 1505 C CA . ALA A 1 183 ? -2.473 2.832 -3.055 1.00 95.94 183 ALA A CA 1
ATOM 1506 C C . ALA A 1 183 ? -3.639 2.143 -3.776 1.00 95.94 183 ALA A C 1
ATOM 1508 O O . ALA A 1 183 ? -4.471 1.521 -3.116 1.00 95.94 183 ALA A O 1
ATOM 1509 N N . LEU A 1 184 ? -3.696 2.209 -5.108 1.00 94.94 184 LEU A N 1
ATOM 1510 C CA . LEU A 1 184 ? -4.757 1.571 -5.889 1.00 94.94 184 LEU A CA 1
ATOM 1511 C C . LEU A 1 184 ? -4.542 0.058 -6.051 1.00 94.94 184 LEU A C 1
ATOM 1513 O O . LEU A 1 184 ? -5.530 -0.669 -6.128 1.00 94.94 184 LEU A O 1
ATOM 1517 N N . CYS A 1 185 ? -3.292 -0.431 -6.037 1.00 94.50 185 CYS A N 1
ATOM 1518 C CA . CYS A 1 185 ? -2.984 -1.849 -6.267 1.00 94.50 185 CYS A CA 1
ATOM 1519 C C . CYS A 1 185 ? -2.611 -2.665 -5.017 1.00 94.50 185 CYS A C 1
ATOM 1521 O O . CYS A 1 185 ? -2.476 -3.885 -5.131 1.00 94.50 185 CYS A O 1
ATOM 1523 N N . HIS A 1 186 ? -2.412 -2.055 -3.838 1.00 93.31 186 HIS A N 1
ATOM 1524 C CA . HIS A 1 186 ? -1.863 -2.776 -2.676 1.00 93.31 186 HIS A CA 1
ATOM 1525 C C . HIS A 1 186 ? -2.655 -4.022 -2.255 1.00 93.31 186 HIS A C 1
ATOM 1527 O O . HIS A 1 186 ? -2.045 -5.010 -1.837 1.00 93.31 186 HIS A O 1
ATOM 1533 N N . ASP A 1 187 ? -3.979 -3.992 -2.415 1.00 87.56 187 ASP A N 1
ATOM 1534 C CA . ASP A 1 187 ? -4.901 -4.995 -1.880 1.00 87.56 187 ASP A CA 1
ATOM 1535 C C . ASP A 1 187 ? -5.428 -5.995 -2.932 1.00 87.56 187 ASP A C 1
ATOM 1537 O O . ASP A 1 187 ? -6.191 -6.891 -2.591 1.00 87.56 187 ASP A O 1
ATOM 1541 N N . ILE A 1 188 ? -4.985 -5.931 -4.201 1.00 88.25 188 ILE A N 1
ATOM 1542 C CA . ILE A 1 188 ? -5.457 -6.842 -5.275 1.00 88.25 188 ILE A CA 1
ATOM 1543 C C . ILE A 1 188 ? -5.248 -8.326 -4.904 1.00 88.25 188 ILE A C 1
ATOM 1545 O O . ILE A 1 188 ? -6.058 -9.183 -5.238 1.00 88.25 188 ILE A O 1
ATOM 1549 N N . GLY A 1 189 ? -4.179 -8.662 -4.179 1.00 84.38 189 GLY A N 1
ATOM 1550 C CA . GLY A 1 189 ? -3.903 -10.015 -3.690 1.00 84.38 189 GLY A CA 1
ATOM 1551 C C . GLY A 1 189 ? -4.763 -10.479 -2.502 1.00 84.38 189 GLY A C 1
ATOM 1552 O O . GLY A 1 189 ? -4.594 -11.618 -2.051 1.00 84.38 189 GLY A O 1
ATOM 1553 N N . TYR A 1 190 ? -5.656 -9.635 -1.968 1.00 81.62 190 TYR A N 1
ATOM 1554 C CA . TYR A 1 190 ? -6.491 -9.923 -0.795 1.00 81.62 190 TYR A CA 1
ATOM 1555 C C . TYR A 1 190 ? -7.356 -11.185 -0.949 1.00 81.62 190 TYR A C 1
ATOM 1557 O O . TYR A 1 190 ? -7.295 -12.030 -0.040 1.00 81.62 190 TYR A O 1
ATOM 1565 N N . PRO A 1 191 ? -8.074 -11.410 -2.072 1.00 79.44 191 PRO A N 1
ATOM 1566 C CA . PRO A 1 191 ? -8.973 -12.553 -2.207 1.00 79.44 191 PRO A CA 1
ATOM 1567 C C . PRO A 1 191 ? -8.235 -13.889 -2.141 1.00 79.44 191 PRO A C 1
ATOM 1569 O O . PRO A 1 191 ? -8.631 -14.759 -1.371 1.00 79.44 191 PRO A O 1
ATOM 1572 N N . LEU A 1 192 ? -7.101 -14.043 -2.838 1.00 79.12 192 LEU A N 1
ATOM 1573 C CA . LEU A 1 192 ? -6.306 -15.282 -2.814 1.00 79.12 192 LEU A CA 1
ATOM 1574 C C . LEU A 1 192 ? -5.833 -15.652 -1.397 1.00 79.12 192 LEU A C 1
ATOM 1576 O O . LEU A 1 192 ? -5.902 -16.822 -1.009 1.00 79.12 192 LEU A O 1
ATOM 1580 N N . SER A 1 193 ? -5.433 -14.660 -0.592 1.00 73.94 193 SER A N 1
ATOM 1581 C CA . SER A 1 193 ? -5.092 -14.876 0.823 1.00 73.94 193 SER A CA 1
ATOM 1582 C C . SER A 1 193 ? -6.298 -15.355 1.654 1.00 73.94 193 SER A C 1
ATOM 1584 O O . SER A 1 193 ? -6.152 -16.146 2.591 1.00 73.94 193 SER A O 1
ATOM 1586 N N . HIS A 1 194 ? -7.509 -14.942 1.269 1.00 75.00 194 HIS A N 1
ATOM 1587 C CA . HIS A 1 194 ? -8.757 -15.327 1.917 1.00 75.00 194 HIS A CA 1
ATOM 1588 C C . HIS A 1 194 ? -9.248 -16.719 1.516 1.00 75.00 194 HIS A C 1
ATOM 1590 O O . HIS A 1 194 ? -9.661 -17.467 2.409 1.00 75.00 194 HIS A O 1
ATOM 1596 N N . ILE A 1 195 ? -9.149 -17.126 0.243 1.00 77.25 195 ILE A N 1
ATOM 1597 C CA . ILE A 1 195 ? -9.554 -18.486 -0.158 1.00 77.25 195 ILE A CA 1
ATOM 1598 C C . ILE A 1 195 ? -8.637 -19.537 0.484 1.00 77.25 195 ILE A C 1
ATOM 1600 O O . ILE A 1 195 ? -9.132 -20.530 1.010 1.00 77.25 195 ILE A O 1
ATOM 1604 N N . GLU A 1 196 ? -7.322 -19.307 0.571 1.00 78.19 196 GLU A N 1
ATOM 1605 C CA . GLU A 1 196 ? -6.427 -20.240 1.277 1.00 78.19 196 GLU A CA 1
ATOM 1606 C C . GLU A 1 196 ? -6.735 -20.311 2.792 1.00 78.19 196 GLU A C 1
ATOM 1608 O O . GLU A 1 196 ? -6.651 -21.388 3.391 1.00 78.19 196 GLU A O 1
ATOM 1613 N N . ARG A 1 197 ? -7.196 -19.213 3.419 1.00 74.56 197 ARG A N 1
ATOM 1614 C CA . ARG A 1 197 ? -7.681 -19.223 4.816 1.00 74.56 197 ARG A CA 1
ATOM 1615 C C . ARG A 1 197 ? -8.993 -20.000 4.976 1.00 74.56 197 ARG A C 1
ATOM 1617 O O . ARG A 1 197 ? -9.155 -20.721 5.964 1.00 74.56 197 ARG A O 1
ATOM 1624 N N . ILE A 1 198 ? -9.920 -19.878 4.025 1.00 77.56 198 ILE A N 1
ATOM 1625 C CA . ILE A 1 198 ? -11.169 -20.660 3.980 1.00 77.56 198 ILE A CA 1
ATOM 1626 C C . ILE A 1 198 ? -10.837 -22.147 3.818 1.00 77.56 198 ILE A C 1
ATOM 1628 O O . ILE A 1 198 ? -11.296 -22.969 4.613 1.00 77.56 198 ILE A O 1
ATOM 1632 N N . ASN A 1 199 ? -9.947 -22.479 2.883 1.00 79.31 199 ASN A N 1
ATOM 1633 C CA . ASN A 1 199 ? -9.452 -23.832 2.668 1.00 79.31 199 ASN A CA 1
ATOM 1634 C C . ASN A 1 199 ? -8.756 -24.394 3.914 1.00 79.31 199 ASN A C 1
ATOM 1636 O O . ASN A 1 199 ? -8.984 -25.550 4.259 1.00 79.31 199 ASN A O 1
ATOM 1640 N N . GLN A 1 200 ? -7.971 -23.600 4.651 1.00 79.12 200 GLN A N 1
ATOM 1641 C CA . GLN A 1 200 ? -7.399 -24.033 5.930 1.00 79.12 200 GLN A CA 1
ATOM 1642 C C . GLN A 1 200 ? -8.487 -24.374 6.963 1.00 79.12 200 GLN A C 1
ATOM 1644 O O . GLN A 1 200 ? -8.426 -25.447 7.565 1.00 79.12 200 GLN A O 1
ATOM 1649 N N . LYS A 1 201 ? -9.515 -23.527 7.126 1.00 79.06 201 LYS A N 1
ATOM 1650 C CA . LYS A 1 201 ? -10.652 -23.806 8.028 1.00 79.06 201 LYS A CA 1
ATOM 1651 C C . LYS A 1 201 ? -11.445 -25.052 7.593 1.00 79.06 201 LYS A C 1
ATOM 1653 O O . LYS A 1 201 ? -11.856 -25.839 8.451 1.00 79.06 201 LYS A O 1
ATOM 1658 N N . ALA A 1 202 ? -11.605 -25.279 6.288 1.00 78.88 202 ALA A N 1
ATOM 1659 C CA . ALA A 1 202 ? -12.222 -26.486 5.737 1.00 78.88 202 ALA A CA 1
ATOM 1660 C C . ALA A 1 202 ? -11.379 -27.744 6.022 1.00 78.88 202 ALA A C 1
ATOM 1662 O O . ALA A 1 202 ? -11.893 -28.701 6.605 1.00 78.88 202 ALA A O 1
ATOM 1663 N N . ARG A 1 203 ? -10.070 -27.717 5.719 1.00 80.00 203 ARG A N 1
ATOM 1664 C CA . ARG A 1 203 ? -9.115 -28.801 6.022 1.00 80.00 203 ARG A CA 1
ATOM 1665 C C . ARG A 1 203 ? -9.127 -29.167 7.506 1.00 80.00 203 ARG A C 1
ATOM 1667 O O . ARG A 1 203 ? -9.232 -30.344 7.834 1.00 80.00 203 ARG A O 1
ATOM 1674 N N . ASP A 1 204 ? -9.079 -28.186 8.408 1.00 80.94 204 ASP A N 1
ATOM 1675 C CA . ASP A 1 204 ? -9.092 -28.432 9.858 1.00 80.94 204 ASP A CA 1
ATOM 1676 C C . ASP A 1 204 ? -10.425 -28.999 10.367 1.00 80.94 204 ASP A C 1
ATOM 1678 O O . ASP A 1 204 ? -10.454 -29.685 11.391 1.00 80.94 204 ASP A O 1
ATOM 1682 N N . THR A 1 205 ? -11.530 -28.735 9.667 1.00 81.00 205 THR A N 1
ATOM 1683 C CA . THR A 1 205 ? -12.853 -29.289 9.990 1.00 81.00 205 THR A CA 1
ATOM 1684 C C . THR A 1 205 ? -12.974 -30.729 9.494 1.00 81.00 205 THR A C 1
ATOM 1686 O O . THR A 1 205 ? -13.288 -31.626 10.277 1.00 81.00 205 THR A O 1
ATOM 1689 N N . LEU A 1 206 ? -12.627 -30.981 8.230 1.00 79.69 206 LEU A N 1
ATOM 1690 C CA . LEU A 1 206 ? -12.661 -32.315 7.626 1.00 79.69 206 LEU A CA 1
ATOM 1691 C C . LEU A 1 206 ? -11.644 -33.271 8.279 1.00 79.69 206 LEU A C 1
ATOM 1693 O O . LEU A 1 206 ? -11.964 -34.439 8.499 1.00 79.69 206 LEU A O 1
ATOM 1697 N N . LYS A 1 207 ? -10.464 -32.782 8.697 1.00 80.44 207 LYS A N 1
ATOM 1698 C CA . LYS A 1 207 ? -9.500 -33.558 9.504 1.00 80.44 207 LYS A CA 1
ATOM 1699 C C . LYS A 1 207 ? -10.092 -34.013 10.842 1.00 80.44 207 LYS A C 1
ATOM 1701 O O . LYS A 1 207 ? -9.915 -35.171 11.207 1.00 80.44 207 LYS A O 1
ATOM 1706 N N . LYS A 1 208 ? -10.843 -33.156 11.549 1.00 81.88 208 LYS A N 1
ATOM 1707 C CA . LYS A 1 208 ? -11.535 -33.525 12.806 1.00 81.88 208 LYS A CA 1
ATOM 1708 C C . LYS A 1 208 ? -12.659 -34.543 12.599 1.00 81.88 208 LYS A C 1
ATOM 1710 O O . LYS A 1 208 ? -13.006 -35.248 13.539 1.00 81.88 208 LYS A O 1
ATOM 1715 N N . GLN A 1 209 ? -13.211 -34.624 11.390 1.00 79.44 209 GLN A N 1
ATOM 1716 C CA . GLN A 1 209 ? -14.221 -35.612 10.998 1.00 79.44 209 GLN A CA 1
ATOM 1717 C C . GLN A 1 209 ? -13.612 -36.900 10.407 1.00 79.44 209 GLN A C 1
ATOM 1719 O O . GLN A 1 209 ? -14.348 -37.841 10.129 1.00 79.44 209 GLN A O 1
ATOM 1724 N N . GLY A 1 210 ? -12.285 -36.967 10.224 1.00 75.81 210 GLY A N 1
ATOM 1725 C CA . GLY A 1 210 ? -11.592 -38.119 9.632 1.00 75.81 210 GLY A CA 1
ATOM 1726 C C . GLY A 1 210 ? -11.720 -38.235 8.105 1.00 75.81 210 GLY A C 1
ATOM 1727 O O . GLY A 1 210 ? -11.490 -39.311 7.563 1.00 75.81 210 GLY A O 1
ATOM 1728 N N . LEU A 1 211 ? -12.091 -37.153 7.409 1.00 71.50 211 LEU A N 1
ATOM 1729 C CA . LEU A 1 211 ? -12.544 -37.175 6.008 1.00 71.50 211 LEU A CA 1
ATOM 1730 C C . LEU A 1 211 ? -11.491 -36.757 4.958 1.00 71.50 211 LEU A C 1
ATOM 1732 O O . LEU A 1 211 ? -11.857 -36.537 3.807 1.00 71.50 211 LEU A O 1
ATOM 1736 N N . MET A 1 212 ? -10.205 -36.612 5.309 1.00 63.34 212 MET A N 1
ATOM 1737 C CA . MET A 1 212 ? -9.166 -36.158 4.362 1.00 63.34 212 MET A CA 1
ATOM 1738 C C . MET A 1 212 ? -7.886 -36.999 4.388 1.00 63.34 212 MET A C 1
ATOM 1740 O O . MET A 1 212 ? -7.273 -37.172 5.441 1.00 63.34 212 MET A O 1
ATOM 1744 N N . HIS A 1 213 ? -7.411 -37.370 3.196 1.00 56.75 213 HIS A N 1
ATOM 1745 C CA . HIS A 1 213 ? -5.978 -37.505 2.919 1.00 56.75 213 HIS A CA 1
ATOM 1746 C C . HIS A 1 213 ? -5.377 -36.120 2.588 1.00 56.75 213 HIS A C 1
ATOM 1748 O O . HIS A 1 213 ? -6.098 -35.153 2.360 1.00 56.75 213 HIS A O 1
ATOM 1754 N N . GLU A 1 214 ? -4.053 -35.974 2.646 1.00 51.81 214 GLU A N 1
ATOM 1755 C CA . GLU A 1 214 ? -3.424 -34.681 2.985 1.00 51.81 214 GLU A CA 1
ATOM 1756 C C . GLU A 1 214 ? -3.293 -33.624 1.859 1.00 51.81 214 GLU A C 1
ATOM 1758 O O . GLU A 1 214 ? -2.614 -32.618 2.070 1.00 51.81 214 GLU A O 1
ATOM 1763 N N . GLY A 1 215 ? -3.914 -33.814 0.687 1.00 54.31 215 GLY A N 1
ATOM 1764 C CA . GLY A 1 215 ? -3.643 -33.016 -0.525 1.00 54.31 215 GLY A CA 1
ATOM 1765 C C . GLY A 1 215 ? -4.563 -31.815 -0.810 1.00 54.31 215 GLY A C 1
ATOM 1766 O O . GLY A 1 215 ? -4.099 -30.684 -0.959 1.00 54.31 215 GLY A O 1
ATOM 1767 N N . ASP A 1 216 ? -5.869 -32.049 -0.929 1.00 61.50 216 ASP A N 1
ATOM 1768 C CA . ASP A 1 216 ? -6.631 -31.521 -2.084 1.00 61.50 216 ASP A CA 1
ATOM 1769 C C . ASP A 1 216 ? -7.219 -30.097 -1.975 1.00 61.50 216 ASP A C 1
ATOM 1771 O O . ASP A 1 216 ? -8.182 -29.770 -2.664 1.00 61.50 216 ASP A O 1
ATOM 1775 N N . LEU A 1 217 ? -6.680 -29.230 -1.112 1.00 63.44 217 LEU A N 1
ATOM 1776 C CA . LEU A 1 217 ? -7.242 -27.885 -0.878 1.00 63.44 217 LEU A CA 1
ATOM 1777 C C . LEU A 1 217 ? -6.202 -26.752 -0.812 1.00 63.44 217 LEU A C 1
ATOM 1779 O O . LEU A 1 217 ? -6.501 -25.702 -0.251 1.00 63.44 217 LEU A O 1
ATOM 1783 N N . ARG A 1 218 ? -4.975 -26.923 -1.315 1.00 63.91 218 ARG A N 1
ATOM 1784 C CA . ARG A 1 218 ? -3.986 -25.826 -1.382 1.00 63.91 218 ARG A CA 1
ATOM 1785 C C . ARG A 1 218 ? -3.955 -25.176 -2.757 1.00 63.91 218 ARG A C 1
ATOM 1787 O O . ARG A 1 218 ? -3.863 -25.883 -3.757 1.00 63.91 218 ARG A O 1
ATOM 1794 N N . PHE A 1 219 ? -3.914 -23.847 -2.802 1.00 67.06 219 PHE A N 1
ATOM 1795 C CA . PHE A 1 219 ? -3.506 -23.157 -4.024 1.00 67.06 219 PHE A CA 1
ATOM 1796 C C . PHE A 1 219 ? -2.002 -23.318 -4.260 1.00 67.06 219 PHE A C 1
ATOM 1798 O O . PHE A 1 219 ? -1.190 -23.205 -3.342 1.00 67.06 219 PHE A O 1
ATOM 1805 N N . SER A 1 220 ? -1.624 -23.547 -5.516 1.00 64.38 220 SER A N 1
ATOM 1806 C CA . SER A 1 220 ? -0.232 -23.540 -5.959 1.00 64.38 220 SER A CA 1
ATOM 1807 C C . SER A 1 220 ? -0.117 -22.795 -7.281 1.00 64.38 220 SER A C 1
ATOM 1809 O O . SER A 1 220 ? -0.809 -23.128 -8.243 1.00 64.38 220 SER A O 1
ATOM 1811 N N . PHE A 1 221 ? 0.783 -21.817 -7.348 1.00 70.50 221 PHE A N 1
ATOM 1812 C CA . PHE A 1 221 ? 1.128 -21.163 -8.606 1.00 70.50 221 PHE A CA 1
ATOM 1813 C C . PHE A 1 221 ? 1.792 -22.146 -9.576 1.00 70.50 221 PHE A C 1
ATOM 1815 O O . PHE A 1 221 ? 2.603 -22.974 -9.152 1.00 70.50 221 PHE A O 1
ATOM 1822 N N . SER A 1 222 ? 1.496 -22.009 -10.875 1.00 77.50 222 SER A N 1
ATOM 1823 C CA . SER A 1 222 ? 2.116 -22.817 -11.935 1.00 77.50 222 SER A CA 1
ATOM 1824 C C . SER A 1 222 ? 3.636 -22.878 -11.767 1.00 77.50 222 SER A C 1
ATOM 1826 O O . SER A 1 222 ? 4.293 -21.853 -11.564 1.00 77.50 222 SER A O 1
ATOM 1828 N N . SER A 1 223 ? 4.208 -24.078 -11.885 1.00 79.81 223 SER A N 1
ATOM 1829 C CA . SER A 1 223 ? 5.657 -24.298 -11.810 1.00 79.81 223 SER A CA 1
ATOM 1830 C C . SER A 1 223 ? 6.426 -23.478 -12.854 1.00 79.81 223 SER A C 1
ATOM 1832 O O . SER A 1 223 ? 7.552 -23.058 -12.597 1.00 79.81 223 SER A O 1
ATOM 1834 N N . GLN A 1 224 ? 5.787 -23.174 -13.987 1.00 84.50 224 GLN A N 1
ATOM 1835 C CA . GLN A 1 224 ? 6.320 -22.336 -15.065 1.00 84.50 224 GLN A CA 1
ATOM 1836 C C . GLN A 1 224 ? 6.499 -20.861 -14.660 1.00 84.50 224 GLN A C 1
ATOM 1838 O O . GLN A 1 224 ? 7.356 -20.187 -15.221 1.00 84.50 224 GLN A O 1
ATOM 1843 N N . LEU A 1 225 ? 5.733 -20.360 -13.680 1.00 85.88 225 LEU A N 1
ATOM 1844 C CA . LEU A 1 225 ? 5.814 -18.972 -13.200 1.00 85.88 225 LEU A CA 1
ATOM 1845 C C . LEU A 1 225 ? 6.797 -18.784 -12.035 1.00 85.88 225 LEU A C 1
ATOM 1847 O O . LEU A 1 225 ? 7.113 -17.652 -11.678 1.00 85.88 225 LEU A O 1
ATOM 1851 N N . GLN A 1 226 ? 7.333 -19.863 -11.455 1.00 87.19 226 GLN A N 1
ATOM 1852 C CA . GLN A 1 226 ? 8.277 -19.768 -10.333 1.00 87.19 226 GLN A CA 1
ATOM 1853 C C . GLN A 1 226 ? 9.566 -18.980 -10.665 1.00 87.19 226 GLN A C 1
ATOM 1855 O O . GLN A 1 226 ? 10.003 -18.221 -9.799 1.00 87.19 226 GLN A O 1
ATOM 1860 N N . PRO A 1 227 ? 10.159 -19.059 -11.881 1.00 89.25 227 PRO A N 1
ATOM 1861 C CA . PRO A 1 227 ? 11.274 -18.188 -12.262 1.00 89.25 227 PRO A CA 1
ATOM 1862 C C . PRO A 1 227 ? 10.892 -16.703 -12.243 1.00 89.25 227 PRO A C 1
ATOM 1864 O O . PRO A 1 227 ? 11.627 -15.895 -11.683 1.00 89.25 227 PRO A O 1
ATOM 1867 N N . PHE A 1 228 ? 9.716 -16.359 -12.779 1.00 90.25 228 PHE A N 1
ATOM 1868 C CA . PHE A 1 228 ? 9.189 -14.993 -12.794 1.00 90.25 228 PHE A CA 1
ATOM 1869 C C . PHE A 1 228 ? 8.915 -14.472 -11.371 1.00 90.25 228 PHE A C 1
ATOM 1871 O O . PHE A 1 228 ? 9.397 -13.400 -11.006 1.00 90.25 228 PHE A O 1
ATOM 1878 N N . HIS A 1 229 ? 8.248 -15.259 -10.517 1.00 91.75 229 HIS A N 1
ATOM 1879 C CA . HIS A 1 229 ? 8.024 -14.886 -9.113 1.00 91.75 229 HIS A CA 1
ATOM 1880 C C . HIS A 1 229 ? 9.340 -14.685 -8.356 1.00 91.75 229 HIS A C 1
ATOM 1882 O O . HIS A 1 229 ? 9.473 -13.735 -7.585 1.00 91.75 229 HIS A O 1
ATOM 1888 N N . ASN A 1 230 ? 10.337 -15.537 -8.609 1.00 91.31 230 ASN A N 1
ATOM 1889 C CA . ASN A 1 230 ? 11.679 -15.357 -8.075 1.00 91.31 230 ASN A CA 1
ATOM 1890 C C . ASN A 1 230 ? 12.305 -14.027 -8.538 1.00 91.31 230 ASN A C 1
ATOM 1892 O O . ASN A 1 230 ? 12.810 -13.300 -7.688 1.00 91.31 230 ASN A O 1
ATOM 1896 N N . THR A 1 231 ? 12.241 -13.676 -9.827 1.00 91.56 231 THR A N 1
ATOM 1897 C CA . THR A 1 231 ? 12.765 -12.398 -10.352 1.00 91.56 231 THR A CA 1
ATOM 1898 C C . THR A 1 231 ? 12.137 -11.195 -9.644 1.00 91.56 231 THR A C 1
ATOM 1900 O O . THR A 1 231 ? 12.860 -10.358 -9.106 1.00 91.56 231 THR A O 1
ATOM 1903 N N . ILE A 1 232 ? 10.805 -11.143 -9.530 1.00 93.56 232 ILE A N 1
ATOM 1904 C CA . ILE A 1 232 ? 10.106 -10.036 -8.851 1.00 93.56 232 ILE A CA 1
ATOM 1905 C C . ILE A 1 232 ? 10.444 -9.984 -7.347 1.00 93.56 232 ILE A C 1
ATOM 1907 O O . ILE A 1 232 ? 10.674 -8.909 -6.788 1.00 93.56 232 ILE A O 1
ATOM 1911 N N . ILE A 1 233 ? 10.572 -11.133 -6.675 1.00 94.00 233 ILE A N 1
ATOM 1912 C CA . ILE A 1 233 ? 10.999 -11.184 -5.267 1.00 94.00 233 ILE A CA 1
ATOM 1913 C C . ILE A 1 233 ? 12.473 -10.760 -5.106 1.00 94.00 233 ILE A C 1
ATOM 1915 O O . ILE A 1 233 ? 12.812 -10.100 -4.116 1.00 94.00 233 ILE A O 1
ATOM 1919 N N . GLN A 1 234 ? 13.354 -11.065 -6.066 1.00 92.38 234 GLN A N 1
ATOM 1920 C CA . GLN A 1 234 ? 14.749 -10.606 -6.070 1.00 92.38 234 GLN A CA 1
ATOM 1921 C C . GLN A 1 234 ? 14.861 -9.096 -6.333 1.00 92.38 234 GLN A C 1
ATOM 1923 O O . GLN A 1 234 ? 15.583 -8.425 -5.591 1.00 92.38 234 GLN A O 1
ATOM 1928 N N . LEU A 1 235 ? 14.094 -8.543 -7.280 1.00 91.31 235 LEU A N 1
ATOM 1929 C CA . LEU A 1 235 ? 13.920 -7.099 -7.503 1.00 91.31 235 LEU A CA 1
ATOM 1930 C C . LEU A 1 235 ? 13.566 -6.383 -6.193 1.00 91.31 235 LEU A C 1
ATOM 1932 O O . LEU A 1 235 ? 14.365 -5.587 -5.695 1.00 91.31 235 LEU A O 1
ATOM 1936 N N . MET A 1 236 ? 12.424 -6.728 -5.579 1.00 92.12 236 MET A N 1
ATOM 1937 C CA . MET A 1 236 ? 11.947 -6.107 -4.331 1.00 92.12 236 MET A CA 1
ATOM 1938 C C . MET A 1 236 ? 12.997 -6.171 -3.212 1.00 92.12 236 MET A C 1
ATOM 1940 O O . MET A 1 236 ? 13.120 -5.256 -2.393 1.00 92.12 236 MET A O 1
ATOM 1944 N N . SER A 1 237 ? 13.796 -7.238 -3.182 1.00 92.12 237 SER A N 1
ATOM 1945 C CA . SER A 1 237 ? 14.827 -7.472 -2.167 1.00 92.12 237 SER A CA 1
ATOM 1946 C C . SER A 1 237 ? 16.120 -6.681 -2.374 1.00 92.12 237 SER A C 1
ATOM 1948 O O . SER A 1 237 ? 16.857 -6.470 -1.406 1.00 92.12 237 SER A O 1
ATOM 1950 N N . SER A 1 238 ? 16.422 -6.256 -3.599 1.00 88.44 238 SER A N 1
ATOM 1951 C CA . SER A 1 238 ? 17.753 -5.770 -3.979 1.00 88.44 238 SER A CA 1
ATOM 1952 C C . SER A 1 238 ? 17.948 -4.270 -3.754 1.00 88.44 238 SER A C 1
ATOM 1954 O O . SER A 1 238 ? 17.017 -3.474 -3.866 1.00 88.44 238 SER A O 1
ATOM 1956 N N . ASP A 1 239 ? 19.175 -3.859 -3.445 1.00 85.50 239 ASP A N 1
ATOM 1957 C CA . ASP A 1 239 ? 19.571 -2.447 -3.421 1.00 85.50 239 ASP A CA 1
ATOM 1958 C C . ASP A 1 239 ? 20.672 -2.184 -4.456 1.00 85.50 239 ASP A C 1
ATOM 1960 O O . ASP A 1 239 ? 21.543 -3.038 -4.623 1.00 85.50 239 ASP A O 1
ATOM 1964 N N . PRO A 1 240 ? 20.664 -1.033 -5.149 1.00 81.75 240 PRO A N 1
ATOM 1965 C CA . PRO A 1 240 ? 21.745 -0.665 -6.046 1.00 81.75 240 PRO A CA 1
ATOM 1966 C C . PRO A 1 240 ? 23.008 -0.319 -5.251 1.00 81.75 240 PRO A C 1
ATOM 1968 O O . PRO A 1 240 ? 22.943 0.290 -4.179 1.00 81.75 240 PRO A O 1
ATOM 1971 N N . VAL A 1 241 ? 24.159 -0.710 -5.790 1.00 80.12 241 VAL A N 1
ATOM 1972 C CA . VAL A 1 241 ? 25.488 -0.463 -5.227 1.00 80.12 241 VAL A CA 1
ATOM 1973 C C . VAL A 1 241 ? 26.399 0.032 -6.346 1.00 80.12 241 VAL A C 1
ATOM 1975 O O . VAL A 1 241 ? 26.541 -0.628 -7.373 1.00 80.12 241 VAL A O 1
ATOM 1978 N N . GLN A 1 242 ? 27.020 1.193 -6.143 1.00 76.75 242 GLN A N 1
ATOM 1979 C CA . GLN A 1 242 ? 28.002 1.758 -7.068 1.00 76.75 242 GLN A CA 1
ATOM 1980 C C . GLN A 1 242 ? 29.342 1.014 -6.968 1.00 76.75 242 GLN A C 1
ATOM 1982 O O . GLN A 1 242 ? 29.774 0.652 -5.868 1.00 76.75 242 GLN A O 1
ATOM 1987 N N . PHE A 1 243 ? 30.032 0.806 -8.092 1.00 70.06 243 PHE A N 1
ATOM 1988 C CA . PHE A 1 243 ? 31.356 0.181 -8.067 1.00 70.06 243 PHE A CA 1
ATOM 1989 C C . PHE A 1 243 ? 32.451 1.171 -7.623 1.00 70.06 243 PHE A C 1
ATOM 1991 O O . PHE A 1 243 ? 32.514 2.310 -8.082 1.00 70.06 243 PHE A O 1
ATOM 1998 N N . LYS A 1 244 ? 33.352 0.732 -6.734 1.00 58.44 244 LYS A N 1
ATOM 1999 C CA . LYS A 1 244 ? 34.272 1.612 -5.976 1.00 58.44 244 LYS A CA 1
ATOM 2000 C C . LYS A 1 244 ? 35.324 2.371 -6.797 1.00 58.44 244 LYS A C 1
ATOM 2002 O O . LYS A 1 244 ? 35.949 3.286 -6.271 1.00 58.44 244 LYS A O 1
ATOM 2007 N N . ASN A 1 245 ? 35.517 2.027 -8.069 1.00 57.69 245 ASN A N 1
ATOM 2008 C CA . ASN A 1 245 ? 36.572 2.589 -8.919 1.00 57.69 245 ASN A CA 1
ATOM 2009 C C . ASN A 1 245 ? 36.095 3.785 -9.772 1.00 57.69 245 ASN A C 1
ATOM 2011 O O . ASN A 1 245 ? 36.498 3.925 -10.921 1.00 57.69 245 ASN A O 1
ATOM 2015 N N . GLY A 1 246 ? 35.246 4.653 -9.211 1.00 54.34 246 GLY A N 1
ATOM 2016 C CA . GLY A 1 246 ? 34.934 5.976 -9.777 1.00 54.34 246 GLY A CA 1
ATOM 2017 C C . GLY A 1 246 ? 34.027 6.010 -11.016 1.00 54.34 246 GLY A C 1
ATOM 2018 O O . GLY A 1 246 ? 33.864 7.077 -11.600 1.00 54.34 246 GLY A O 1
ATOM 2019 N N . GLY A 1 247 ? 33.437 4.882 -11.420 1.00 59.28 247 GLY A N 1
ATOM 2020 C CA . GLY A 1 247 ? 32.465 4.833 -12.515 1.00 59.28 247 GLY A CA 1
ATOM 2021 C C . GLY A 1 247 ? 31.076 5.342 -12.109 1.00 59.28 247 GLY A C 1
ATOM 2022 O O . GLY A 1 247 ? 30.681 5.257 -10.944 1.00 59.28 247 GLY A O 1
ATOM 2023 N N . ALA A 1 248 ? 30.296 5.801 -13.091 1.00 64.31 248 ALA A N 1
ATOM 2024 C CA . ALA A 1 248 ? 28.860 6.090 -12.950 1.00 64.31 248 ALA A CA 1
ATOM 2025 C C . ALA A 1 248 ? 27.992 4.812 -13.068 1.00 64.31 248 ALA A C 1
ATOM 2027 O O . ALA A 1 248 ? 26.863 4.857 -13.549 1.00 64.31 248 ALA A O 1
ATOM 2028 N N . GLU A 1 249 ? 28.566 3.674 -12.671 1.00 77.31 249 GLU A N 1
ATOM 2029 C CA . GLU A 1 249 ? 28.084 2.316 -12.915 1.00 77.31 249 GLU A CA 1
ATOM 2030 C C . GLU A 1 249 ? 27.555 1.680 -11.624 1.00 77.31 249 GLU A C 1
ATOM 2032 O O . GLU A 1 249 ? 28.240 1.650 -10.590 1.00 77.31 249 GLU A O 1
ATOM 2037 N N . PHE A 1 250 ? 26.340 1.139 -11.702 1.00 79.44 250 PHE A N 1
ATOM 2038 C CA . PHE A 1 250 ? 25.619 0.538 -10.585 1.00 79.44 250 PHE A CA 1
ATOM 2039 C C . PHE A 1 250 ? 25.313 -0.939 -10.845 1.00 79.44 250 PHE A C 1
ATOM 2041 O O . PHE A 1 250 ? 25.002 -1.340 -11.961 1.00 79.44 250 PHE A O 1
ATOM 2048 N N . PHE A 1 251 ? 25.339 -1.752 -9.793 1.00 83.19 251 PHE A N 1
ATOM 2049 C CA . PHE A 1 251 ? 24.935 -3.160 -9.830 1.00 83.19 251 PHE A CA 1
ATOM 2050 C C . PHE A 1 251 ? 23.855 -3.417 -8.780 1.00 83.19 251 PHE A C 1
ATOM 2052 O O . PHE A 1 251 ? 23.877 -2.798 -7.711 1.00 83.19 251 PHE A O 1
ATOM 2059 N N . THR A 1 252 ? 22.925 -4.343 -9.030 1.00 84.62 252 THR A N 1
ATOM 2060 C CA . THR A 1 252 ? 21.920 -4.692 -8.011 1.00 84.62 252 THR A CA 1
ATOM 2061 C C . THR A 1 252 ? 22.463 -5.746 -7.044 1.00 84.62 252 THR A C 1
ATOM 2063 O O . THR A 1 252 ? 22.955 -6.804 -7.433 1.00 84.62 252 THR A O 1
ATOM 2066 N N . HIS A 1 253 ? 22.405 -5.450 -5.746 1.00 85.94 253 HIS A N 1
ATOM 2067 C CA . HIS A 1 253 ? 22.846 -6.341 -4.680 1.00 85.94 253 HIS A CA 1
ATOM 2068 C C . HIS A 1 253 ? 21.644 -6.945 -3.949 1.00 85.94 253 HIS A C 1
ATOM 2070 O O . HIS A 1 253 ? 20.926 -6.253 -3.217 1.00 85.94 253 HIS A O 1
ATOM 2076 N N . LEU A 1 254 ? 21.456 -8.259 -4.100 1.00 89.12 254 LEU A N 1
ATOM 2077 C CA . LEU A 1 254 ? 20.385 -9.002 -3.442 1.00 89.12 254 LEU A CA 1
ATOM 2078 C C . LEU A 1 254 ? 20.559 -9.013 -1.917 1.00 89.12 254 LEU A C 1
ATOM 2080 O O . LEU A 1 254 ? 21.391 -9.735 -1.360 1.00 89.12 254 LEU A O 1
ATOM 2084 N N . ARG A 1 255 ? 19.710 -8.267 -1.200 1.00 88.94 255 ARG A N 1
ATOM 2085 C CA . ARG A 1 255 ? 19.703 -8.299 0.267 1.00 88.94 255 ARG A CA 1
ATOM 2086 C C . ARG A 1 255 ? 18.990 -9.563 0.740 1.00 88.94 255 ARG A C 1
ATOM 2088 O O . ARG A 1 255 ? 17.786 -9.546 0.993 1.00 88.94 255 ARG A O 1
ATOM 2095 N N . ASN A 1 256 ? 19.745 -10.637 0.968 1.00 90.00 256 ASN A N 1
ATOM 2096 C CA . ASN A 1 256 ? 19.231 -11.925 1.470 1.00 90.00 256 ASN A CA 1
ATOM 2097 C C . ASN A 1 256 ? 18.303 -11.799 2.703 1.00 90.00 256 ASN A C 1
ATOM 2099 O O . ASN A 1 256 ? 17.378 -12.589 2.875 1.00 90.00 256 ASN A O 1
ATOM 2103 N N . LYS A 1 257 ? 18.502 -10.771 3.546 1.00 90.19 257 LYS A N 1
ATOM 2104 C CA . LYS A 1 257 ? 17.642 -10.463 4.707 1.00 90.19 257 LYS A CA 1
ATOM 2105 C C . LYS A 1 257 ? 16.230 -9.970 4.354 1.00 90.19 257 LYS A C 1
ATOM 2107 O O . LYS A 1 257 ? 15.360 -10.076 5.211 1.00 90.19 257 LYS A O 1
ATOM 2112 N N . TYR A 1 258 ? 16.014 -9.405 3.167 1.00 90.31 258 TYR A N 1
ATOM 2113 C CA . TYR A 1 258 ? 14.690 -9.062 2.632 1.00 90.31 258 TYR A CA 1
ATOM 2114 C C . TYR A 1 258 ? 14.122 -10.257 1.862 1.00 90.31 258 TYR A C 1
ATOM 2116 O O . TYR A 1 258 ? 13.031 -10.721 2.179 1.00 90.31 258 TYR A O 1
ATOM 2124 N N . TYR A 1 259 ?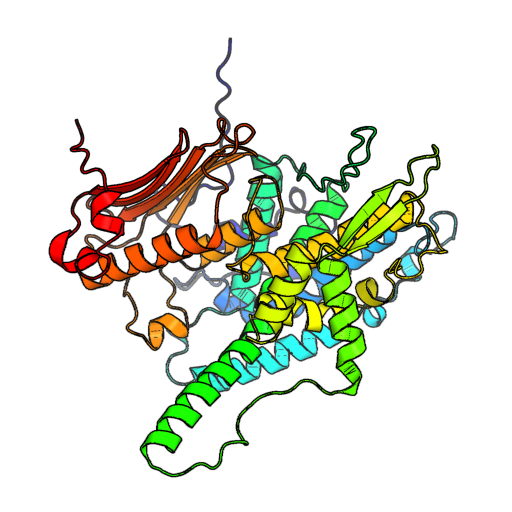 14.932 -10.848 0.980 1.00 94.19 259 TYR A N 1
ATOM 2125 C CA . TYR A 1 259 ? 14.584 -12.015 0.163 1.00 94.19 259 TYR A CA 1
ATOM 2126 C C . TYR A 1 259 ? 13.957 -13.162 0.967 1.00 94.19 259 TYR A C 1
ATOM 2128 O O . TYR A 1 259 ? 12.841 -13.590 0.682 1.00 94.19 259 TYR A O 1
ATOM 2136 N N . LEU A 1 260 ? 14.600 -13.591 2.058 1.00 94.62 260 LEU A N 1
ATOM 2137 C CA . LEU A 1 260 ? 14.080 -14.667 2.913 1.00 94.62 260 LEU A CA 1
ATOM 2138 C C . LEU A 1 260 ? 12.775 -14.301 3.654 1.00 94.62 260 LEU A C 1
ATOM 2140 O O . LEU A 1 260 ? 12.034 -15.195 4.057 1.00 94.62 260 LEU A O 1
ATOM 2144 N N . LYS A 1 261 ? 12.468 -13.009 3.841 1.00 94.12 261 LYS A N 1
ATOM 2145 C CA . LYS A 1 261 ? 11.211 -12.544 4.462 1.00 94.12 261 LYS A CA 1
ATOM 2146 C C . LYS A 1 261 ? 10.074 -12.467 3.451 1.00 94.12 261 LYS A C 1
ATOM 2148 O O . LYS A 1 261 ? 8.951 -12.843 3.780 1.00 94.12 261 LYS A O 1
ATOM 2153 N N . TYR A 1 262 ? 10.369 -12.031 2.229 1.00 94.75 262 TYR A N 1
ATOM 2154 C CA . TYR A 1 262 ? 9.405 -12.036 1.135 1.00 94.75 262 TYR A CA 1
ATOM 2155 C C . TYR A 1 262 ? 9.078 -13.464 0.690 1.00 94.75 262 TYR A C 1
ATOM 2157 O O . TYR A 1 262 ? 7.901 -13.773 0.574 1.00 94.75 262 TYR A O 1
ATOM 2165 N N . LEU A 1 263 ? 10.054 -14.381 0.607 1.00 93.31 263 LEU A N 1
ATOM 2166 C CA . LEU A 1 263 ? 9.777 -15.816 0.411 1.00 93.31 263 LEU A CA 1
ATOM 2167 C C . LEU A 1 263 ? 8.867 -16.395 1.510 1.00 93.31 263 LEU A C 1
ATOM 2169 O O . LEU A 1 263 ? 7.912 -17.101 1.212 1.00 93.31 263 LEU A O 1
ATOM 2173 N N . LYS A 1 264 ? 9.108 -16.046 2.781 1.00 92.44 264 LYS A N 1
ATOM 2174 C CA . LYS A 1 264 ? 8.260 -16.448 3.921 1.00 92.44 264 LYS A CA 1
ATOM 2175 C C . LYS A 1 264 ? 6.853 -15.824 3.895 1.00 92.44 264 LYS A C 1
ATOM 2177 O O . LYS A 1 264 ? 5.953 -16.326 4.561 1.00 92.44 264 LYS A O 1
ATOM 2182 N N . SER A 1 265 ? 6.671 -14.723 3.173 1.00 90.75 265 SER A N 1
ATOM 2183 C CA . SER A 1 265 ? 5.380 -14.041 3.013 1.00 90.75 265 SER A CA 1
ATOM 2184 C C . SER A 1 265 ? 4.641 -14.530 1.756 1.00 90.75 265 SER A C 1
ATOM 2186 O O . SER A 1 265 ? 3.421 -14.643 1.777 1.00 90.75 265 SER A O 1
ATOM 2188 N N . TYR A 1 266 ? 5.379 -14.931 0.716 1.00 91.06 266 TYR A N 1
ATOM 2189 C CA . TYR A 1 266 ? 4.907 -15.671 -0.460 1.00 91.06 266 TYR A CA 1
ATOM 2190 C C . TYR A 1 266 ? 4.376 -17.063 -0.084 1.00 91.06 266 TYR A C 1
ATOM 2192 O O . TYR A 1 266 ? 3.248 -17.388 -0.429 1.00 91.06 266 TYR A O 1
ATOM 2200 N N . ASP A 1 267 ? 5.123 -17.834 0.717 1.00 87.31 267 ASP A N 1
ATOM 2201 C CA . ASP A 1 267 ? 4.712 -19.142 1.279 1.00 87.31 267 ASP A CA 1
ATOM 2202 C C . ASP A 1 267 ? 3.387 -19.079 2.069 1.00 87.31 267 ASP A C 1
ATOM 2204 O O . ASP A 1 267 ? 2.653 -20.058 2.171 1.00 87.31 267 ASP A O 1
ATOM 2208 N N . LYS A 1 268 ? 3.054 -17.897 2.596 1.00 85.38 268 LYS A N 1
ATOM 2209 C CA . LYS A 1 268 ? 1.822 -17.617 3.344 1.00 85.38 268 LYS A CA 1
ATOM 2210 C C . LYS A 1 268 ? 0.707 -16.979 2.523 1.00 85.38 268 LYS A C 1
ATOM 2212 O O . LYS A 1 268 ? -0.361 -16.730 3.076 1.00 85.38 268 LYS A O 1
ATOM 2217 N N . LEU A 1 269 ? 0.966 -16.672 1.251 1.00 87.06 269 LEU A N 1
ATOM 2218 C CA . LEU A 1 269 ? 0.095 -15.875 0.388 1.00 87.06 269 LEU A CA 1
ATOM 2219 C C . LEU A 1 269 ? -0.320 -14.530 1.027 1.00 87.06 269 LEU A C 1
ATOM 2221 O O . LEU A 1 269 ? -1.461 -14.100 0.884 1.00 87.06 269 LEU A O 1
ATOM 2225 N N . ASN A 1 270 ? 0.594 -13.851 1.739 1.00 87.88 270 ASN A N 1
ATOM 2226 C CA . ASN A 1 270 ? 0.343 -12.503 2.269 1.00 87.88 270 ASN A CA 1
ATOM 2227 C C . ASN A 1 270 ? -0.039 -11.560 1.115 1.00 87.88 270 ASN A C 1
ATOM 2229 O O . ASN A 1 270 ? 0.746 -11.413 0.174 1.00 87.88 270 ASN A O 1
ATOM 2233 N N . HIS A 1 271 ? -1.202 -10.903 1.210 1.00 89.38 271 HIS A N 1
ATOM 2234 C CA . HIS A 1 271 ? -1.830 -10.213 0.078 1.00 89.38 271 HIS A CA 1
ATOM 2235 C C . HIS A 1 271 ? -0.901 -9.236 -0.643 1.00 89.38 271 HIS A C 1
ATOM 2237 O O . HIS A 1 271 ? -0.800 -9.338 -1.854 1.00 89.38 271 HIS A O 1
ATOM 2243 N N . GLY A 1 272 ? -0.114 -8.416 0.058 1.00 93.25 272 GLY A N 1
ATOM 2244 C CA . GLY A 1 272 ? 0.825 -7.481 -0.573 1.00 93.25 272 GLY A CA 1
ATOM 2245 C C . GLY A 1 272 ? 1.865 -8.149 -1.485 1.00 93.25 272 GLY A C 1
ATOM 2246 O O . GLY A 1 272 ? 2.109 -7.680 -2.590 1.00 93.25 272 GLY A O 1
ATOM 2247 N N . ILE A 1 273 ? 2.430 -9.303 -1.107 1.00 93.94 273 ILE A N 1
ATOM 2248 C CA . ILE A 1 273 ? 3.326 -10.045 -2.017 1.00 93.94 273 ILE A CA 1
ATOM 2249 C C . ILE A 1 273 ? 2.562 -10.548 -3.245 1.00 93.94 273 ILE A C 1
ATOM 2251 O O . ILE A 1 273 ? 3.095 -10.523 -4.352 1.00 93.94 273 ILE A O 1
ATOM 2255 N N . ILE A 1 274 ? 1.316 -10.986 -3.067 1.00 92.38 274 ILE A N 1
ATOM 2256 C CA . ILE A 1 274 ? 0.485 -11.488 -4.164 1.00 92.38 274 ILE A CA 1
ATOM 2257 C C . ILE A 1 274 ? 0.050 -10.343 -5.093 1.00 92.38 274 ILE A C 1
ATOM 2259 O O . ILE A 1 274 ? 0.153 -10.497 -6.306 1.00 92.38 274 ILE A O 1
ATOM 2263 N N . SER A 1 275 ? -0.300 -9.173 -4.555 1.00 94.06 275 SER A N 1
ATOM 2264 C CA . SER A 1 275 ? -0.531 -7.930 -5.300 1.00 94.06 275 SER A CA 1
ATOM 2265 C C . SER A 1 275 ? 0.681 -7.558 -6.151 1.00 94.06 275 SER A C 1
ATOM 2267 O O . SER A 1 275 ? 0.528 -7.295 -7.340 1.00 94.06 275 SER A O 1
ATOM 2269 N N . CYS A 1 276 ? 1.899 -7.620 -5.596 1.00 95.38 276 CYS A N 1
ATOM 2270 C CA . CYS A 1 276 ? 3.129 -7.378 -6.356 1.00 95.38 276 CYS A CA 1
ATOM 2271 C C . CYS A 1 276 ? 3.314 -8.360 -7.519 1.00 95.38 276 CYS A C 1
ATOM 2273 O O . CYS A 1 276 ? 3.702 -7.940 -8.609 1.00 95.38 276 CYS A O 1
ATOM 2275 N N . LEU A 1 277 ? 3.042 -9.653 -7.309 1.00 93.44 277 LEU A N 1
ATOM 2276 C CA . LEU A 1 277 ? 3.172 -10.678 -8.351 1.00 93.44 277 LEU A CA 1
ATOM 2277 C C . LEU A 1 277 ? 2.093 -10.562 -9.439 1.00 93.44 277 LEU A C 1
ATOM 2279 O O . LEU A 1 277 ? 2.406 -10.762 -10.610 1.00 93.44 277 LEU A O 1
ATOM 2283 N N . LEU A 1 278 ? 0.855 -10.208 -9.079 1.00 91.44 278 LEU A N 1
ATOM 2284 C CA . LEU A 1 278 ? -0.232 -9.952 -10.032 1.00 91.44 278 LEU A CA 1
ATOM 2285 C C . LEU A 1 278 ? 0.037 -8.679 -10.845 1.00 91.44 278 LEU A C 1
ATOM 2287 O O . LEU A 1 278 ? 0.036 -8.720 -12.074 1.00 91.44 278 LEU A O 1
ATOM 2291 N N . MET A 1 279 ? 0.355 -7.572 -10.169 1.00 93.25 279 MET A N 1
ATOM 2292 C CA . MET A 1 279 ? 0.636 -6.286 -10.808 1.00 93.25 279 MET A CA 1
ATOM 2293 C C . MET A 1 279 ? 1.873 -6.352 -11.714 1.00 93.25 279 MET A C 1
ATOM 2295 O O . MET A 1 279 ? 1.830 -5.834 -12.824 1.00 93.25 279 MET A O 1
ATOM 2299 N N . SER A 1 280 ? 2.944 -7.042 -11.297 1.00 92.56 280 SER A N 1
ATOM 2300 C CA . SER A 1 280 ? 4.137 -7.223 -12.144 1.00 92.56 280 SER A CA 1
ATOM 2301 C C . SER A 1 280 ? 3.925 -8.194 -13.307 1.00 92.56 280 SER A C 1
ATOM 2303 O O . SER A 1 280 ? 4.760 -8.238 -14.203 1.00 92.56 280 SER A O 1
ATOM 2305 N N . LYS A 1 281 ? 2.872 -9.027 -13.272 1.00 90.75 281 LYS A N 1
ATOM 2306 C CA . LYS A 1 281 ? 2.523 -9.937 -14.374 1.00 90.75 281 LYS A CA 1
ATOM 2307 C C . LYS A 1 281 ? 1.728 -9.205 -15.454 1.00 90.75 281 LYS A C 1
ATOM 2309 O O . LYS A 1 281 ? 1.963 -9.464 -16.626 1.00 90.75 281 LYS A O 1
ATOM 2314 N N . ALA A 1 282 ? 0.781 -8.362 -15.042 1.00 90.19 282 ALA A N 1
ATOM 2315 C CA . ALA A 1 282 ? -0.105 -7.631 -15.944 1.00 90.19 282 ALA A CA 1
ATOM 2316 C C . ALA A 1 282 ? 0.554 -6.365 -16.513 1.00 90.19 282 ALA A C 1
ATOM 2318 O O . ALA A 1 282 ? 0.540 -6.155 -17.720 1.00 90.19 282 ALA A O 1
ATOM 2319 N N . LEU A 1 283 ? 1.142 -5.512 -15.664 1.00 91.31 283 LEU A N 1
ATOM 2320 C CA . LEU A 1 283 ? 1.626 -4.202 -16.104 1.00 91.31 283 LEU A CA 1
ATOM 2321 C C . LEU A 1 283 ? 2.999 -4.314 -16.773 1.00 91.31 283 LEU A C 1
ATOM 2323 O O . LEU A 1 283 ? 4.008 -4.602 -16.119 1.00 91.31 283 LEU A O 1
ATOM 2327 N N . VAL A 1 284 ? 3.039 -4.013 -18.072 1.00 87.56 284 VAL A N 1
ATOM 2328 C CA . VAL A 1 284 ? 4.223 -4.179 -18.934 1.00 87.56 284 VAL A CA 1
ATOM 2329 C C . VAL A 1 284 ? 5.425 -3.360 -18.441 1.00 87.56 284 VAL A C 1
ATOM 2331 O O . VAL A 1 284 ? 6.553 -3.841 -18.510 1.00 87.56 284 VAL A O 1
ATOM 2334 N N . TYR A 1 285 ? 5.182 -2.228 -17.770 1.00 89.06 285 TYR A N 1
ATOM 2335 C CA . TYR A 1 285 ? 6.200 -1.403 -17.101 1.00 89.06 285 TYR A CA 1
ATOM 2336 C C . TYR A 1 285 ? 7.119 -2.183 -16.135 1.00 89.06 285 TYR A C 1
ATOM 2338 O O . TYR A 1 285 ? 8.294 -1.838 -15.987 1.00 89.06 285 TYR A O 1
ATOM 2346 N N . PHE A 1 286 ? 6.634 -3.256 -15.494 1.00 89.31 286 PHE A N 1
ATOM 2347 C CA . PHE A 1 286 ? 7.470 -4.128 -14.654 1.00 89.31 286 PHE A CA 1
ATOM 2348 C C . PHE A 1 286 ? 8.181 -5.242 -15.433 1.00 89.31 286 PHE A C 1
ATOM 2350 O O . PHE A 1 286 ? 9.187 -5.757 -14.950 1.00 89.31 286 PHE A O 1
ATOM 2357 N N . LEU A 1 287 ? 7.697 -5.599 -16.624 1.00 85.25 287 LEU A N 1
ATOM 2358 C CA . LEU A 1 287 ? 8.335 -6.560 -17.530 1.00 85.25 287 LEU A CA 1
ATOM 2359 C C . LEU A 1 287 ? 9.489 -5.917 -18.321 1.00 85.25 287 LEU A C 1
ATOM 2361 O O . LEU A 1 287 ? 10.477 -6.586 -18.608 1.00 85.25 287 LEU A O 1
ATOM 2365 N N . GLU A 1 288 ? 9.383 -4.617 -18.609 1.00 80.12 288 GLU A N 1
ATOM 2366 C CA . GLU A 1 288 ? 10.407 -3.777 -19.257 1.00 80.12 288 GLU A CA 1
ATOM 2367 C C . GLU A 1 288 ? 11.578 -3.403 -18.322 1.00 80.12 288 GLU A C 1
ATOM 2369 O O . GLU A 1 288 ? 12.585 -2.857 -18.761 1.00 80.12 288 GLU A O 1
ATOM 2374 N N . SER A 1 289 ? 11.477 -3.697 -17.021 1.00 74.75 289 SER A N 1
ATOM 2375 C CA . SER A 1 289 ? 12.483 -3.309 -16.028 1.00 74.75 289 SER A CA 1
ATOM 2376 C C . SER A 1 289 ? 13.809 -4.063 -16.209 1.00 74.75 289 SER A C 1
ATOM 2378 O O . SER A 1 289 ? 13.874 -5.276 -16.008 1.00 74.75 289 SER A O 1
ATOM 2380 N N . ASP A 1 290 ? 14.902 -3.333 -16.452 1.00 67.56 290 ASP A N 1
ATOM 2381 C CA . ASP A 1 290 ? 16.242 -3.904 -16.647 1.00 67.56 290 ASP A CA 1
ATOM 2382 C C . ASP A 1 290 ? 16.840 -4.452 -15.330 1.00 67.56 290 ASP A C 1
ATOM 2384 O O . ASP A 1 290 ? 17.553 -3.793 -14.565 1.00 67.56 290 ASP A O 1
ATOM 2388 N N . PHE A 1 291 ? 16.493 -5.700 -15.011 1.00 64.38 291 PHE A N 1
ATOM 2389 C CA . PHE A 1 291 ? 16.988 -6.400 -13.831 1.00 64.38 291 PHE A CA 1
ATOM 2390 C C . PHE A 1 291 ? 18.471 -6.758 -14.008 1.00 64.38 291 PHE A C 1
ATOM 2392 O O . PHE A 1 291 ? 18.800 -7.778 -14.613 1.00 64.38 291 PHE A O 1
ATOM 2399 N N . SER A 1 292 ? 19.375 -5.957 -13.427 1.00 57.75 292 SER A N 1
ATOM 2400 C CA . SER A 1 292 ? 20.826 -6.233 -13.372 1.00 57.75 292 SER A CA 1
ATOM 2401 C C . SER A 1 292 ? 21.142 -7.439 -12.471 1.00 57.75 292 SER A C 1
ATOM 2403 O O . SER A 1 292 ? 21.622 -7.337 -11.340 1.00 57.75 292 SER A O 1
ATOM 2405 N N . HIS A 1 293 ? 20.790 -8.613 -12.992 1.00 59.28 293 HIS A N 1
ATOM 2406 C CA . HIS A 1 293 ? 21.145 -9.946 -12.520 1.00 59.28 293 HIS A CA 1
ATOM 2407 C C . HIS A 1 293 ? 22.394 -10.475 -13.248 1.00 59.28 293 HIS A C 1
ATOM 2409 O O . HIS A 1 293 ? 23.065 -11.370 -12.733 1.00 59.28 293 HIS A O 1
ATOM 2415 N N . ASP A 1 294 ? 22.743 -9.906 -14.410 1.00 66.50 294 ASP A N 1
ATOM 2416 C CA . ASP A 1 294 ? 24.061 -10.092 -15.014 1.00 66.50 294 ASP A CA 1
ATOM 2417 C C . ASP A 1 294 ? 25.081 -9.172 -14.331 1.00 66.50 294 ASP A C 1
ATOM 2419 O O . ASP A 1 294 ? 25.023 -7.949 -14.445 1.00 66.50 294 ASP A O 1
ATOM 2423 N N . SER A 1 295 ? 26.068 -9.766 -13.662 1.00 65.38 295 SER A N 1
ATOM 2424 C CA . SER A 1 295 ? 27.191 -9.050 -13.047 1.00 65.38 295 SER A CA 1
ATOM 2425 C C . SER A 1 295 ? 28.186 -8.458 -14.057 1.00 65.38 295 SER A C 1
ATOM 2427 O O . SER A 1 295 ? 29.207 -7.902 -13.651 1.00 65.38 295 SER A O 1
ATOM 2429 N N . ARG A 1 296 ? 27.910 -8.577 -15.364 1.00 69.75 296 ARG A N 1
ATOM 2430 C CA . ARG A 1 296 ? 28.696 -8.012 -16.471 1.00 69.75 296 ARG A CA 1
ATOM 2431 C C . ARG A 1 296 ? 28.049 -6.782 -17.117 1.00 69.75 296 ARG A C 1
ATOM 2433 O O . ARG A 1 296 ? 28.776 -6.027 -17.757 1.00 69.75 296 ARG A O 1
ATOM 2440 N N . LYS A 1 297 ? 26.736 -6.560 -16.947 1.00 76.56 297 LYS A N 1
ATOM 2441 C CA . LYS A 1 297 ? 26.049 -5.321 -17.356 1.00 76.56 297 LYS A CA 1
ATOM 2442 C C . LYS A 1 297 ? 25.805 -4.457 -16.117 1.00 76.56 297 LYS A C 1
ATOM 2444 O O . LYS A 1 297 ? 24.935 -4.756 -15.296 1.00 76.56 297 LYS A O 1
ATOM 2449 N N . ALA A 1 298 ? 26.588 -3.391 -15.988 1.00 79.12 298 ALA A N 1
ATOM 2450 C CA . ALA A 1 298 ? 26.269 -2.313 -15.064 1.00 79.12 298 ALA A CA 1
ATOM 2451 C C . ALA A 1 298 ? 25.058 -1.520 -15.575 1.00 79.12 298 ALA A C 1
ATOM 2453 O O . ALA A 1 298 ? 24.883 -1.364 -16.783 1.00 79.12 298 ALA A O 1
ATOM 2454 N N . LEU A 1 299 ? 24.271 -0.993 -14.643 1.00 79.00 299 LEU A N 1
ATOM 2455 C CA . LEU A 1 299 ? 23.231 -0.009 -14.911 1.00 79.00 299 LEU A CA 1
ATOM 2456 C C . LEU A 1 299 ? 23.825 1.402 -14.863 1.00 79.00 299 LEU A C 1
ATOM 2458 O O . LEU A 1 299 ? 24.671 1.704 -14.011 1.00 79.00 299 LEU A O 1
ATOM 2462 N N . GLY A 1 300 ? 23.362 2.269 -15.756 1.00 77.56 300 GLY A N 1
ATOM 2463 C CA . GLY A 1 300 ? 23.615 3.701 -15.735 1.00 77.56 300 GLY A CA 1
ATOM 2464 C C . GLY A 1 300 ? 22.737 4.437 -14.719 1.00 77.56 300 GLY A C 1
ATOM 2465 O O . GLY A 1 300 ? 21.890 3.872 -14.028 1.00 77.56 300 GLY A O 1
ATOM 2466 N N . HIS A 1 301 ? 22.918 5.756 -14.624 1.00 76.38 301 HIS A N 1
ATOM 2467 C CA . HIS A 1 301 ? 22.155 6.597 -13.689 1.00 76.38 301 HIS A CA 1
ATOM 2468 C C . HIS A 1 301 ? 20.643 6.684 -14.027 1.00 76.38 301 HIS A C 1
ATOM 2470 O O . HIS A 1 301 ? 19.845 7.123 -13.197 1.00 76.38 301 HIS A O 1
ATOM 2476 N N . ARG A 1 302 ? 20.218 6.297 -15.236 1.00 77.00 302 ARG A N 1
ATOM 2477 C CA . ARG A 1 302 ? 18.824 6.421 -15.705 1.00 77.00 302 ARG A CA 1
ATOM 2478 C C . ARG A 1 302 ? 18.022 5.183 -15.325 1.00 77.00 302 ARG A C 1
ATOM 2480 O O . ARG A 1 302 ? 17.128 5.231 -14.489 1.00 77.00 302 ARG A O 1
ATOM 2487 N N . ASP A 1 303 ? 18.473 4.061 -15.845 1.00 79.88 303 ASP A N 1
ATOM 2488 C CA . ASP A 1 303 ? 18.048 2.704 -15.565 1.00 79.88 303 ASP A CA 1
ATOM 2489 C C . ASP A 1 303 ? 18.151 2.362 -14.063 1.00 79.88 303 ASP A C 1
ATOM 2491 O O . ASP A 1 303 ? 17.264 1.693 -13.535 1.00 79.88 303 ASP A O 1
ATOM 2495 N N . ILE A 1 304 ? 19.096 2.936 -13.297 1.00 82.62 304 ILE A N 1
ATOM 2496 C CA . ILE A 1 304 ? 19.077 2.810 -11.826 1.00 82.62 304 ILE A CA 1
ATOM 2497 C C . ILE A 1 304 ? 18.003 3.675 -11.125 1.00 82.62 304 ILE A C 1
ATOM 2499 O O . ILE A 1 304 ? 17.503 3.261 -10.077 1.00 82.62 304 ILE A O 1
ATOM 2503 N N . LYS A 1 305 ? 17.609 4.842 -11.674 1.00 82.88 305 LYS A N 1
ATOM 2504 C CA . LYS A 1 305 ? 16.457 5.639 -11.181 1.00 82.88 305 LYS A CA 1
ATOM 2505 C C . LYS A 1 305 ? 15.175 4.836 -11.381 1.00 82.88 305 LYS A C 1
ATOM 2507 O O . LYS A 1 305 ? 14.417 4.633 -10.435 1.00 82.88 305 LYS A O 1
ATOM 2512 N N . GLN A 1 306 ? 14.999 4.305 -12.586 1.00 84.75 306 GLN A N 1
ATOM 2513 C CA . GLN A 1 306 ? 13.844 3.506 -12.982 1.00 84.75 306 GLN A CA 1
ATOM 2514 C C . GLN A 1 306 ? 13.756 2.181 -12.211 1.00 84.75 306 GLN A C 1
ATOM 2516 O O . GLN A 1 306 ? 12.705 1.876 -11.647 1.00 84.75 306 GLN A O 1
ATOM 2521 N N . PHE A 1 307 ? 14.871 1.461 -12.040 1.00 87.62 307 PHE A N 1
ATOM 2522 C CA . PHE A 1 307 ? 14.960 0.308 -11.137 1.00 87.62 307 PHE A CA 1
ATOM 2523 C C . PHE A 1 307 ? 14.511 0.664 -9.712 1.00 87.62 307 PHE A C 1
ATOM 2525 O O . PHE A 1 307 ? 13.759 -0.090 -9.099 1.00 87.62 307 PHE A O 1
ATOM 2532 N N . VAL A 1 308 ? 14.942 1.810 -9.167 1.00 86.69 308 VAL A N 1
ATOM 2533 C CA . VAL A 1 308 ? 14.543 2.258 -7.822 1.00 86.69 308 VAL A CA 1
ATOM 2534 C C . VAL A 1 308 ? 13.052 2.588 -7.751 1.00 86.69 308 VAL A C 1
ATOM 2536 O O . VAL A 1 308 ? 12.415 2.167 -6.790 1.00 86.69 308 VAL A O 1
ATOM 2539 N N . ILE A 1 309 ? 12.481 3.267 -8.748 1.00 88.94 309 ILE A N 1
ATOM 2540 C CA . ILE A 1 309 ? 11.043 3.580 -8.819 1.00 88.94 309 ILE A CA 1
ATOM 2541 C C . ILE A 1 309 ? 10.216 2.287 -8.864 1.00 88.94 309 ILE A C 1
ATOM 2543 O O . ILE A 1 309 ? 9.441 2.014 -7.940 1.00 88.94 309 ILE A O 1
ATOM 2547 N N . ARG A 1 310 ? 10.457 1.442 -9.877 1.00 91.25 310 ARG A N 1
ATOM 2548 C CA . ARG A 1 310 ? 9.788 0.144 -10.085 1.00 91.25 310 ARG A CA 1
ATOM 2549 C C . ARG A 1 310 ? 9.887 -0.737 -8.833 1.00 91.25 310 ARG A C 1
ATOM 2551 O O . ARG A 1 310 ? 8.898 -1.306 -8.370 1.00 91.25 310 ARG A O 1
ATOM 2558 N N . ARG A 1 311 ? 11.066 -0.784 -8.209 1.00 91.25 311 ARG A N 1
ATOM 2559 C CA . ARG A 1 311 ? 11.290 -1.514 -6.958 1.00 91.25 311 ARG A CA 1
ATOM 2560 C C . ARG A 1 311 ? 10.554 -0.916 -5.762 1.00 91.25 311 ARG A C 1
ATOM 2562 O O . ARG A 1 311 ? 9.997 -1.689 -4.994 1.00 91.25 311 ARG A O 1
ATOM 2569 N N . GLU A 1 312 ? 10.607 0.394 -5.524 1.00 91.12 312 GLU A N 1
ATOM 2570 C CA . GLU A 1 312 ? 10.014 0.994 -4.317 1.00 91.12 312 GLU A CA 1
ATOM 2571 C C . GLU A 1 312 ? 8.478 0.943 -4.338 1.00 91.12 312 GLU A C 1
ATOM 2573 O O . GLU A 1 312 ? 7.886 0.763 -3.275 1.00 91.12 312 GLU A O 1
ATOM 2578 N N . ILE A 1 313 ? 7.843 0.965 -5.520 1.00 94.50 313 ILE A N 1
ATOM 2579 C CA . ILE A 1 313 ? 6.411 0.649 -5.681 1.00 94.50 313 ILE A CA 1
ATOM 2580 C C . ILE A 1 313 ? 6.104 -0.748 -5.119 1.00 94.50 313 ILE A C 1
ATOM 2582 O O . ILE A 1 313 ? 5.319 -0.906 -4.180 1.00 94.50 313 ILE A O 1
ATOM 2586 N N . LEU A 1 314 ? 6.781 -1.771 -5.646 1.00 95.44 314 LEU A N 1
ATOM 2587 C CA . LEU A 1 314 ? 6.568 -3.164 -5.247 1.00 95.44 314 LEU A CA 1
ATOM 2588 C C . LEU A 1 314 ? 7.026 -3.435 -3.802 1.00 95.44 314 LEU A C 1
ATOM 2590 O O . LEU A 1 314 ? 6.420 -4.230 -3.089 1.00 95.44 314 LEU A O 1
ATOM 2594 N N . ARG A 1 315 ? 8.071 -2.752 -3.328 1.00 93.12 315 ARG A N 1
ATOM 2595 C CA . ARG A 1 315 ? 8.571 -2.852 -1.950 1.00 93.12 315 ARG A CA 1
ATOM 2596 C C . ARG A 1 315 ? 7.587 -2.259 -0.945 1.00 93.12 315 ARG A C 1
ATOM 2598 O O . ARG A 1 315 ? 7.393 -2.872 0.099 1.00 93.12 315 ARG A O 1
ATOM 2605 N N . ALA A 1 316 ? 6.938 -1.132 -1.248 1.00 93.44 316 ALA A N 1
ATOM 2606 C CA . ALA A 1 316 ? 5.921 -0.548 -0.373 1.00 93.44 316 ALA A CA 1
ATOM 2607 C C . ALA A 1 316 ? 4.730 -1.501 -0.182 1.00 93.44 316 ALA A C 1
ATOM 2609 O O . ALA A 1 316 ? 4.334 -1.788 0.953 1.00 93.44 316 ALA A O 1
ATOM 2610 N N . ILE A 1 317 ? 4.227 -2.063 -1.286 1.00 95.88 317 ILE A N 1
ATOM 2611 C CA . ILE A 1 317 ? 3.139 -3.046 -1.267 1.00 95.88 317 ILE A CA 1
ATOM 2612 C C . ILE A 1 317 ? 3.585 -4.359 -0.582 1.00 95.88 317 ILE A C 1
ATOM 2614 O O . ILE A 1 317 ? 2.840 -4.914 0.224 1.00 95.88 317 ILE A O 1
ATOM 2618 N N . ALA A 1 318 ? 4.813 -4.837 -0.790 1.00 94.25 318 ALA A N 1
ATOM 2619 C CA . ALA A 1 318 ? 5.326 -6.012 -0.080 1.00 94.25 318 ALA A CA 1
ATOM 2620 C C . ALA A 1 318 ? 5.467 -5.782 1.438 1.00 94.25 318 ALA A C 1
ATOM 2622 O O . ALA A 1 318 ? 5.064 -6.627 2.242 1.00 94.25 318 ALA A O 1
ATOM 2623 N N . ASP A 1 319 ? 6.033 -4.642 1.840 1.00 91.62 319 ASP A N 1
ATOM 2624 C CA . ASP A 1 319 ? 6.400 -4.349 3.225 1.00 91.62 319 ASP A CA 1
ATOM 2625 C C . ASP A 1 319 ? 5.187 -4.115 4.134 1.00 91.62 319 ASP A C 1
ATOM 2627 O O . ASP A 1 319 ? 5.201 -4.608 5.264 1.00 91.62 319 ASP A O 1
ATOM 2631 N N . HIS A 1 320 ? 4.127 -3.433 3.668 1.00 89.62 320 HIS A N 1
ATOM 2632 C CA . HIS A 1 320 ? 2.963 -3.119 4.520 1.00 89.62 320 HIS A CA 1
ATOM 2633 C C . HIS A 1 320 ? 2.233 -4.371 5.050 1.00 89.62 320 HIS A C 1
ATOM 2635 O O . HIS A 1 320 ? 1.561 -4.303 6.076 1.00 89.62 320 HIS A O 1
ATOM 2641 N N . THR A 1 321 ? 2.440 -5.534 4.417 1.00 88.62 321 THR A N 1
ATOM 2642 C CA . THR A 1 321 ? 1.911 -6.837 4.868 1.00 88.62 321 THR A CA 1
ATOM 2643 C C . THR A 1 321 ? 2.959 -7.768 5.472 1.00 88.62 321 THR A C 1
ATOM 2645 O O . THR A 1 321 ? 2.623 -8.887 5.864 1.00 88.62 321 THR A O 1
ATOM 2648 N N . CYS A 1 322 ? 4.234 -7.371 5.530 1.00 87.62 322 CYS A N 1
ATOM 2649 C CA . CYS A 1 322 ? 5.341 -8.262 5.873 1.00 87.62 322 CYS A CA 1
ATOM 2650 C C . CYS A 1 322 ? 5.849 -8.009 7.310 1.00 87.62 322 CYS A C 1
ATOM 2652 O O . CYS A 1 322 ? 6.860 -7.325 7.501 1.00 87.62 322 CYS A O 1
ATOM 2654 N N . PRO A 1 323 ? 5.249 -8.635 8.349 1.00 81.19 323 PRO A N 1
ATOM 2655 C CA . PRO A 1 323 ? 5.511 -8.343 9.763 1.00 81.19 323 PRO A CA 1
ATOM 2656 C C . PRO A 1 323 ? 6.909 -8.735 10.254 1.00 81.19 323 PRO A C 1
ATOM 2658 O O . PRO A 1 323 ? 7.134 -8.720 11.459 1.00 81.19 323 PRO A O 1
ATOM 2661 N N . ASP A 1 324 ? 7.820 -9.172 9.378 1.00 86.06 324 ASP A N 1
ATOM 2662 C CA . ASP A 1 324 ? 9.229 -9.453 9.673 1.00 86.06 324 ASP A CA 1
ATOM 2663 C C . ASP A 1 324 ? 10.195 -8.354 9.187 1.00 86.06 324 ASP A C 1
ATOM 2665 O O . ASP A 1 324 ? 11.392 -8.420 9.490 1.00 86.06 324 ASP A O 1
ATOM 2669 N N . ILE A 1 325 ? 9.719 -7.351 8.443 1.00 83.44 325 ILE A N 1
ATOM 2670 C CA . ILE A 1 325 ? 10.495 -6.164 8.044 1.00 83.44 325 ILE A CA 1
ATOM 2671 C C . ILE A 1 325 ? 10.734 -5.262 9.273 1.00 83.44 325 ILE A C 1
ATOM 2673 O O . ILE A 1 325 ? 10.182 -5.491 10.346 1.00 83.44 325 ILE A O 1
ATOM 2677 N N . TYR A 1 326 ? 11.686 -4.335 9.164 1.00 76.12 326 TYR A N 1
ATOM 2678 C CA . TYR A 1 326 ? 12.048 -3.382 10.217 1.00 76.12 326 TYR A CA 1
ATOM 2679 C C . TYR A 1 326 ? 11.994 -1.989 9.598 1.00 76.12 326 TYR A C 1
ATOM 2681 O O . TYR A 1 326 ? 12.819 -1.679 8.736 1.00 76.12 326 TYR A O 1
ATOM 2689 N N . HIS A 1 327 ? 11.053 -1.150 10.025 1.00 76.25 327 HIS A N 1
ATOM 2690 C CA . HIS A 1 327 ? 10.904 0.188 9.460 1.00 76.25 327 HIS A CA 1
ATOM 2691 C C . HIS A 1 327 ? 11.901 1.148 10.129 1.00 76.25 327 HIS A C 1
ATOM 2693 O O . HIS A 1 327 ? 11.676 1.686 11.211 1.00 76.25 327 HIS A O 1
ATOM 2699 N N . LEU A 1 328 ? 13.069 1.308 9.494 1.00 70.06 328 LEU A N 1
ATOM 2700 C CA . LEU A 1 328 ? 14.204 2.089 10.015 1.00 70.06 328 LEU A CA 1
ATOM 2701 C C . LEU A 1 328 ? 14.139 3.598 9.688 1.00 70.06 328 LEU A C 1
ATOM 2703 O O . LEU A 1 328 ? 15.047 4.347 10.062 1.00 70.06 328 LEU A O 1
ATOM 2707 N N . THR A 1 329 ? 13.073 4.065 9.040 1.00 73.12 329 THR A N 1
ATOM 2708 C CA . THR A 1 329 ? 12.676 5.479 8.883 1.00 73.12 329 THR A CA 1
ATOM 2709 C C . THR A 1 329 ? 11.148 5.571 8.913 1.00 73.12 329 THR A C 1
ATOM 2711 O O . THR A 1 329 ? 10.480 4.563 8.681 1.00 73.12 329 THR A O 1
ATOM 2714 N N . PHE A 1 330 ? 10.592 6.763 9.158 1.00 77.19 330 PHE A N 1
ATOM 2715 C CA . PHE A 1 330 ? 9.183 7.046 8.844 1.00 77.19 330 PHE A CA 1
ATOM 2716 C C . PHE A 1 330 ? 9.014 7.705 7.464 1.00 77.19 330 PHE A C 1
ATOM 2718 O O . PHE A 1 330 ? 7.957 7.613 6.853 1.00 77.19 330 PHE A O 1
ATOM 2725 N N . ASN A 1 331 ? 10.086 8.301 6.931 1.00 77.56 331 ASN A N 1
ATOM 2726 C CA . ASN A 1 331 ? 10.170 8.819 5.565 1.00 77.56 331 ASN A CA 1
ATOM 2727 C C . ASN A 1 331 ? 10.381 7.675 4.547 1.00 77.56 331 ASN A C 1
ATOM 2729 O O . ASN A 1 331 ? 11.510 7.445 4.106 1.00 77.56 331 ASN A O 1
ATOM 2733 N N . ASN A 1 332 ? 9.329 6.894 4.267 1.00 82.50 332 ASN A N 1
ATOM 2734 C CA . ASN A 1 332 ? 9.252 5.906 3.178 1.00 82.50 332 ASN A CA 1
ATOM 2735 C C . ASN A 1 332 ? 7.788 5.560 2.826 1.00 82.50 332 ASN A C 1
ATOM 2737 O O . ASN A 1 332 ? 6.893 5.672 3.664 1.00 82.50 332 ASN A O 1
ATOM 2741 N N . LEU A 1 333 ? 7.569 5.098 1.591 1.00 88.56 333 LEU A N 1
ATOM 2742 C CA . LEU A 1 333 ? 6.248 4.746 1.054 1.00 88.56 333 LEU A CA 1
ATOM 2743 C C . LEU A 1 333 ? 5.587 3.571 1.801 1.00 88.56 333 LEU A C 1
ATOM 2745 O O . LEU A 1 333 ? 4.377 3.596 2.007 1.00 88.56 333 LEU A O 1
ATOM 2749 N N . SER A 1 334 ? 6.365 2.589 2.277 1.00 88.94 334 SER A N 1
ATOM 2750 C CA . SER A 1 334 ? 5.854 1.450 3.056 1.00 88.94 334 SER A CA 1
ATOM 2751 C C . SER A 1 334 ? 5.162 1.887 4.356 1.00 88.94 334 SER A C 1
ATOM 2753 O O . SER A 1 334 ? 4.128 1.336 4.721 1.00 88.94 334 SER A O 1
ATOM 2755 N N . ILE A 1 335 ? 5.721 2.881 5.059 1.00 86.94 335 ILE A N 1
ATOM 2756 C CA . ILE A 1 335 ? 5.149 3.450 6.291 1.00 86.94 335 ILE A CA 1
ATOM 2757 C C . ILE A 1 335 ? 3.932 4.329 6.001 1.00 86.94 335 ILE A C 1
ATOM 2759 O O . ILE A 1 335 ? 2.975 4.290 6.776 1.00 86.94 335 ILE A O 1
ATOM 2763 N N . LEU A 1 336 ? 3.945 5.087 4.899 1.00 89.31 336 LEU A N 1
ATOM 2764 C CA . LEU A 1 336 ? 2.780 5.862 4.470 1.00 89.31 336 LEU A CA 1
ATOM 2765 C C . LEU A 1 336 ? 1.597 4.931 4.166 1.00 89.31 336 LEU A C 1
ATOM 2767 O O . LEU A 1 336 ? 0.532 5.106 4.751 1.00 89.31 336 LEU A O 1
ATOM 2771 N N . LEU A 1 337 ? 1.807 3.895 3.345 1.00 92.50 337 LEU A N 1
ATOM 2772 C CA . LEU A 1 337 ? 0.784 2.888 3.056 1.00 92.50 337 LEU A CA 1
ATOM 2773 C C . LEU A 1 337 ? 0.280 2.212 4.332 1.00 92.50 337 LEU A C 1
ATOM 2775 O O . LEU A 1 337 ? -0.926 2.176 4.561 1.00 92.50 337 LEU A O 1
ATOM 2779 N N . TYR A 1 338 ? 1.197 1.749 5.187 1.00 89.56 338 TYR A N 1
ATOM 2780 C CA . TYR A 1 338 ? 0.828 1.052 6.413 1.00 89.56 338 TYR A CA 1
ATOM 2781 C C . TYR A 1 338 ? -0.075 1.892 7.328 1.00 89.56 338 TYR A C 1
ATOM 2783 O O . TYR A 1 338 ? -1.110 1.407 7.774 1.00 89.56 338 TYR A O 1
ATOM 2791 N N . PHE A 1 339 ? 0.260 3.160 7.592 1.00 87.25 339 PHE A N 1
ATOM 2792 C CA . PHE A 1 339 ? -0.597 3.985 8.448 1.00 87.25 339 PHE A CA 1
ATOM 2793 C C . PHE A 1 339 ? -1.911 4.393 7.791 1.00 87.25 339 PHE A C 1
ATOM 2795 O O . PHE A 1 339 ? -2.902 4.529 8.503 1.00 87.25 339 PHE A O 1
ATOM 2802 N N . VAL A 1 340 ? -1.941 4.597 6.473 1.00 88.75 340 VAL A N 1
ATOM 2803 C CA . VAL A 1 340 ? -3.149 5.082 5.797 1.00 88.75 340 VAL A CA 1
ATOM 2804 C C . VAL A 1 340 ? -4.170 3.956 5.571 1.00 88.75 340 VAL A C 1
ATOM 2806 O O . VAL A 1 340 ? -5.360 4.209 5.762 1.00 88.75 340 VAL A O 1
ATOM 2809 N N . ASP A 1 341 ? -3.742 2.717 5.287 1.00 87.94 341 ASP A N 1
ATOM 2810 C CA . ASP A 1 341 ? -4.636 1.543 5.341 1.00 87.94 341 ASP A CA 1
ATOM 2811 C C . ASP A 1 341 ? -5.114 1.266 6.773 1.00 87.94 341 ASP A C 1
ATOM 2813 O O . ASP A 1 341 ? -6.320 1.157 6.993 1.00 87.94 341 ASP A O 1
ATOM 2817 N N . GLU A 1 342 ? -4.214 1.232 7.769 1.00 82.19 342 GLU A N 1
ATOM 2818 C CA . GLU A 1 342 ? -4.633 1.002 9.158 1.00 82.19 342 GLU A CA 1
ATOM 2819 C C . GLU A 1 342 ? -5.666 2.050 9.590 1.00 82.19 342 GLU A C 1
ATOM 2821 O O . GLU A 1 342 ? -6.700 1.664 10.119 1.00 82.19 342 GLU A O 1
ATOM 2826 N N . ILE A 1 343 ? -5.460 3.347 9.299 1.00 80.06 343 ILE A N 1
ATOM 2827 C CA . ILE A 1 343 ? -6.450 4.420 9.538 1.00 80.06 343 ILE A CA 1
ATOM 2828 C C . ILE A 1 343 ? -7.799 4.114 8.862 1.00 80.06 343 ILE A C 1
ATOM 2830 O O . ILE A 1 343 ? -8.840 4.326 9.482 1.00 80.06 343 ILE A O 1
ATOM 2834 N N . GLN A 1 344 ? -7.798 3.603 7.628 1.00 78.12 344 GLN A N 1
ATOM 2835 C CA . GLN A 1 344 ? -9.012 3.239 6.888 1.00 78.12 344 GLN A CA 1
ATOM 2836 C C . GLN A 1 344 ? -9.696 1.947 7.370 1.00 78.12 344 GLN A C 1
ATOM 2838 O O . GLN A 1 344 ? -10.865 1.729 7.040 1.00 78.12 344 GLN A O 1
ATOM 2843 N N . CYS A 1 345 ? -9.027 1.136 8.194 1.00 68.94 345 CYS A N 1
ATOM 2844 C CA . CYS A 1 345 ? -9.609 -0.042 8.839 1.00 68.94 345 CYS A CA 1
ATOM 2845 C C . CYS A 1 345 ? -10.406 0.269 10.127 1.00 68.94 345 CYS A C 1
ATOM 2847 O O . CYS A 1 345 ? -11.220 -0.555 10.546 1.00 68.94 345 CYS A O 1
ATOM 2849 N N . TRP A 1 346 ? -10.199 1.409 10.806 1.00 64.38 346 TRP A N 1
ATOM 2850 C CA . TRP A 1 346 ? -10.770 1.608 12.155 1.00 64.38 346 TRP A CA 1
ATOM 2851 C C . TRP A 1 346 ? -12.301 1.716 12.167 1.00 64.38 346 TRP A C 1
ATOM 2853 O O . TRP A 1 346 ? -12.897 2.622 11.588 1.00 64.38 346 TRP A O 1
ATOM 2863 N N . GLY A 1 347 ? -12.932 0.791 12.897 1.00 53.31 347 GLY A N 1
ATOM 2864 C CA . GLY A 1 347 ? -14.389 0.654 13.000 1.00 53.31 347 GLY A CA 1
ATOM 2865 C C . GLY A 1 347 ? -15.053 -0.056 11.812 1.00 53.31 347 GLY A C 1
ATOM 2866 O O . GLY A 1 347 ? -16.274 -0.191 11.792 1.00 53.31 347 GLY A O 1
ATOM 2867 N N . ARG A 1 348 ? -14.271 -0.555 10.843 1.00 58.00 348 ARG A N 1
ATOM 2868 C CA . ARG A 1 348 ? -14.752 -1.384 9.727 1.00 58.00 348 ARG A CA 1
ATOM 2869 C C . ARG A 1 348 ? -14.321 -2.835 9.955 1.00 58.00 348 ARG A C 1
ATOM 2871 O O . ARG A 1 348 ? -13.130 -3.118 9.851 1.00 58.00 348 ARG A O 1
ATOM 2878 N N . PRO A 1 349 ? -15.237 -3.764 10.287 1.00 49.56 349 PRO A N 1
ATOM 2879 C CA . PRO A 1 349 ? -14.856 -5.138 10.589 1.00 49.56 349 PRO A CA 1
ATOM 2880 C C . PRO A 1 349 ? -14.326 -5.830 9.332 1.00 49.56 349 PRO A C 1
ATOM 2882 O O . PRO A 1 349 ? -15.059 -6.053 8.369 1.00 49.56 349 PRO A O 1
ATOM 2885 N N . THR A 1 350 ? -13.057 -6.229 9.356 1.00 52.41 350 THR A N 1
ATOM 2886 C CA . THR A 1 350 ? -12.493 -7.095 8.315 1.00 52.41 350 THR A CA 1
ATOM 2887 C C . THR A 1 350 ? -13.204 -8.456 8.289 1.00 52.41 350 THR A C 1
ATOM 2889 O O . THR A 1 350 ? -13.816 -8.886 9.277 1.00 52.41 350 THR A O 1
ATOM 2892 N N . LEU A 1 351 ? -13.074 -9.222 7.194 1.00 46.28 351 LEU A N 1
ATOM 2893 C CA . LEU A 1 351 ? -13.556 -10.612 7.187 1.00 46.28 351 LEU A CA 1
ATOM 2894 C C . LEU A 1 351 ? -12.868 -11.467 8.278 1.00 46.28 351 LEU A C 1
ATOM 2896 O O . LEU A 1 351 ? -13.432 -12.460 8.730 1.00 46.28 351 LEU A O 1
ATOM 2900 N N . GLU A 1 352 ? -11.668 -11.095 8.737 1.00 47.72 352 GLU A N 1
ATOM 2901 C CA . GLU A 1 352 ? -11.034 -11.754 9.884 1.00 47.72 352 GLU A CA 1
ATOM 2902 C C . GLU A 1 352 ? -11.802 -11.489 11.185 1.00 47.72 352 GLU A C 1
ATOM 2904 O O . GLU A 1 352 ? -12.191 -12.433 11.870 1.00 47.72 352 GLU A O 1
ATOM 2909 N N . GLU A 1 353 ? -12.098 -10.225 11.489 1.00 49.22 353 GLU A N 1
ATOM 2910 C CA . GLU A 1 353 ? -12.791 -9.825 12.720 1.00 49.22 353 GLU A CA 1
ATOM 2911 C C . GLU A 1 353 ? -14.250 -10.290 12.735 1.00 49.22 353 GLU A C 1
ATOM 2913 O O . GLU A 1 353 ? -14.706 -10.827 13.741 1.00 49.22 353 GLU A O 1
ATOM 2918 N N . SER A 1 354 ? -14.969 -10.207 11.611 1.00 45.88 354 SER A N 1
ATOM 2919 C CA . SER A 1 354 ? -16.329 -10.767 11.511 1.00 45.88 354 SER A CA 1
ATOM 2920 C C . SER A 1 354 ? -1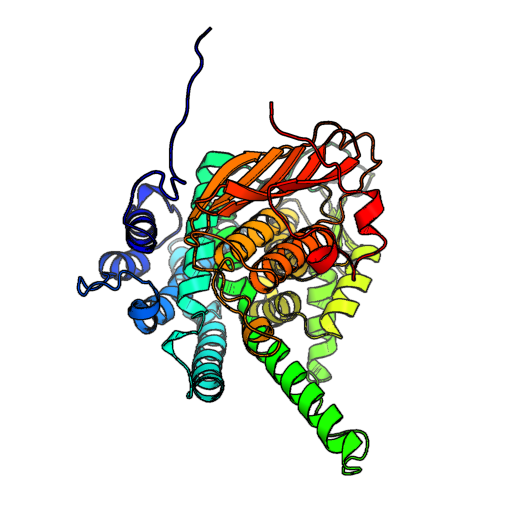6.384 -12.282 11.784 1.00 45.88 354 SER A C 1
ATOM 2922 O O . SER A 1 354 ? -17.390 -12.771 12.298 1.00 45.88 354 SER A O 1
ATOM 2924 N N . GLN A 1 355 ? -15.297 -13.020 11.517 1.00 40.25 355 GLN A N 1
ATOM 2925 C CA . GLN A 1 355 ? -15.174 -14.460 11.788 1.00 40.25 355 GLN A CA 1
ATOM 2926 C C . GLN A 1 355 ? -14.568 -14.802 13.161 1.00 40.25 355 GLN A C 1
ATOM 2928 O O . GLN A 1 355 ? -14.592 -15.972 13.547 1.00 40.25 355 GLN A O 1
ATOM 2933 N N . HIS A 1 356 ? -14.007 -13.829 13.884 1.00 40.66 356 HIS A N 1
ATOM 2934 C CA . HIS A 1 356 ? -13.283 -14.028 15.148 1.00 40.66 356 HIS A CA 1
ATOM 2935 C C . HIS A 1 356 ? -13.787 -13.103 16.267 1.00 40.66 356 HIS A C 1
ATOM 2937 O O . HIS A 1 356 ? -13.017 -12.660 17.112 1.00 40.66 356 HIS A O 1
ATOM 2943 N N . GLU A 1 357 ? -15.107 -12.892 16.276 1.00 47.28 357 GLU A N 1
ATOM 2944 C CA . GLU A 1 357 ? -15.847 -11.911 17.074 1.00 47.28 357 GLU A CA 1
ATOM 2945 C C . GLU A 1 357 ? -15.604 -10.453 16.653 1.00 47.28 357 GLU A C 1
ATOM 2947 O O . GLU A 1 357 ? -14.655 -9.809 17.096 1.00 47.28 357 GLU A O 1
ATOM 2952 N N . ALA A 1 358 ? -16.542 -9.888 15.881 1.00 52.44 358 ALA A N 1
ATOM 2953 C CA . ALA A 1 358 ? -16.507 -8.474 15.516 1.00 52.44 358 ALA A CA 1
ATOM 2954 C C . ALA A 1 358 ? -16.397 -7.598 16.775 1.00 52.44 358 ALA A C 1
ATOM 2956 O O . ALA A 1 358 ? -17.143 -7.785 17.744 1.00 52.44 358 ALA A O 1
ATOM 2957 N N . SER A 1 359 ? -15.456 -6.654 16.767 1.00 57.41 359 SER A N 1
ATOM 2958 C CA . SER A 1 359 ? -15.156 -5.799 17.920 1.00 57.41 359 SER A CA 1
ATOM 2959 C C . SER A 1 359 ? -16.305 -4.857 18.284 1.00 57.41 359 SER A C 1
ATOM 2961 O O . SER A 1 359 ? -16.359 -4.410 19.424 1.00 57.41 359 SER A O 1
ATOM 2963 N N . ASN A 1 360 ? -17.224 -4.597 17.345 1.00 65.94 360 ASN A N 1
ATOM 2964 C CA . ASN A 1 360 ? -18.357 -3.673 17.465 1.00 65.94 360 ASN A CA 1
ATOM 2965 C C . ASN A 1 360 ? -17.940 -2.249 17.890 1.00 65.94 360 ASN A C 1
ATOM 2967 O O . ASN A 1 360 ? -18.681 -1.564 18.585 1.00 65.94 360 ASN A O 1
ATOM 2971 N N . ILE A 1 361 ? -16.742 -1.818 17.491 1.00 72.19 361 ILE A N 1
ATOM 2972 C CA . ILE A 1 361 ? -16.257 -0.439 17.637 1.00 72.19 361 ILE A CA 1
ATOM 2973 C C . ILE A 1 361 ? -16.867 0.393 16.503 1.00 72.19 361 ILE A C 1
ATOM 2975 O O . ILE A 1 361 ? -16.741 0.001 15.342 1.00 72.19 361 ILE A O 1
ATOM 2979 N N . GLU A 1 362 ? -17.510 1.522 16.805 1.00 68.31 362 GLU A N 1
ATOM 2980 C CA . GLU A 1 362 ? -18.089 2.385 15.766 1.00 68.31 362 GLU A CA 1
ATOM 2981 C C . GLU A 1 362 ? -17.019 3.113 14.923 1.00 68.31 362 GLU A C 1
ATOM 2983 O O . GLU A 1 362 ? -16.008 3.590 15.448 1.00 68.31 362 GLU A O 1
ATOM 2988 N N . GLU A 1 363 ? -17.274 3.272 13.613 1.00 69.31 363 GLU A N 1
ATOM 2989 C CA . GLU A 1 363 ? -16.433 4.054 12.687 1.00 69.31 363 GLU A CA 1
ATOM 2990 C C . GLU A 1 363 ? -16.081 5.435 13.256 1.00 69.31 363 GLU A C 1
ATOM 2992 O O . GLU A 1 363 ? -16.968 6.260 13.494 1.00 69.31 363 GLU A O 1
ATOM 2997 N N . GLY A 1 364 ? -14.788 5.705 13.428 1.00 70.50 364 GLY A N 1
ATOM 2998 C CA . GLY A 1 364 ? -14.282 6.944 14.015 1.00 70.50 364 GLY A CA 1
ATOM 2999 C C . GLY A 1 364 ? -13.860 8.017 13.008 1.00 70.50 364 GLY A C 1
ATOM 3000 O O . GLY A 1 364 ? -14.203 7.988 11.829 1.00 70.50 364 GLY A O 1
ATOM 3001 N N . PHE A 1 365 ? -13.065 8.962 13.504 1.00 74.31 365 PHE A N 1
ATOM 3002 C CA . PHE A 1 365 ? -12.328 9.961 12.734 1.00 74.31 365 PHE A CA 1
ATOM 3003 C C . PHE A 1 365 ? -10.860 9.992 13.198 1.00 74.31 365 PHE A C 1
ATOM 3005 O O . PHE A 1 365 ? -10.581 9.736 14.369 1.00 74.31 365 PHE A O 1
ATOM 3012 N N . ALA A 1 366 ? -9.908 10.269 12.302 1.00 79.12 366 ALA A N 1
ATOM 3013 C CA . ALA A 1 366 ? -8.469 10.148 12.568 1.00 79.12 366 ALA A CA 1
ATOM 3014 C C . ALA A 1 366 ? -7.709 11.465 12.337 1.00 79.12 366 ALA A C 1
ATOM 3016 O O . ALA A 1 366 ? -7.393 11.827 11.206 1.00 79.12 366 ALA A O 1
ATOM 3017 N N . THR A 1 367 ? -7.371 12.171 13.414 1.00 78.81 367 THR A N 1
ATOM 3018 C CA . THR A 1 367 ? -6.548 13.386 13.356 1.00 78.81 367 THR A CA 1
ATOM 3019 C C . THR A 1 367 ? -5.074 13.017 13.209 1.00 78.81 367 THR A C 1
ATOM 3021 O O . THR A 1 367 ? -4.531 12.277 14.032 1.00 78.81 367 THR A O 1
ATOM 3024 N N . ILE A 1 368 ? -4.406 13.574 12.198 1.00 79.38 368 ILE A N 1
ATOM 3025 C CA . ILE A 1 368 ? -2.956 13.463 12.009 1.00 79.38 368 ILE A CA 1
ATOM 3026 C C . ILE A 1 368 ? -2.333 14.802 12.409 1.00 79.38 368 ILE A C 1
ATOM 3028 O O . ILE A 1 368 ? -2.375 15.766 11.650 1.00 79.38 368 ILE A O 1
ATOM 3032 N N . ASP A 1 369 ? -1.765 14.873 13.613 1.00 78.12 369 ASP A N 1
ATOM 3033 C CA . ASP A 1 369 ? -1.126 16.099 14.114 1.00 78.12 369 ASP A CA 1
ATOM 3034 C C . ASP A 1 369 ? 0.254 16.323 13.466 1.00 78.12 369 ASP A C 1
ATOM 3036 O O . ASP A 1 369 ? 0.677 17.464 13.280 1.00 78.12 369 ASP A O 1
ATOM 3040 N N . LYS A 1 370 ? 0.983 15.232 13.172 1.00 79.69 370 LYS A N 1
ATOM 3041 C CA . LYS A 1 370 ? 2.312 15.223 12.529 1.00 79.69 370 LYS A CA 1
ATOM 3042 C C . LYS A 1 370 ? 2.557 13.915 11.771 1.00 79.69 370 LYS A C 1
ATOM 3044 O O . LYS A 1 370 ? 2.255 12.843 12.294 1.00 79.69 370 LYS A O 1
ATOM 3049 N N . PHE A 1 371 ? 3.201 14.007 10.606 1.00 80.94 371 PHE A N 1
ATOM 3050 C CA . PHE A 1 371 ? 3.698 12.859 9.836 1.00 80.94 371 PHE A CA 1
ATOM 3051 C C . PHE A 1 371 ? 5.048 13.211 9.171 1.00 80.94 371 PHE A C 1
ATOM 3053 O O . PHE A 1 371 ? 5.149 13.473 7.979 1.00 80.94 371 PHE A O 1
ATOM 3060 N N . GLU A 1 372 ? 6.096 13.306 9.988 1.00 77.81 372 GLU A N 1
ATOM 3061 C CA . GLU A 1 372 ? 7.442 13.785 9.635 1.00 77.81 372 GLU A CA 1
ATOM 3062 C C . GLU A 1 372 ? 8.464 12.630 9.658 1.00 77.81 372 GLU A C 1
ATOM 3064 O O . GLU A 1 372 ? 8.234 11.618 10.320 1.00 77.81 372 GLU A O 1
ATOM 3069 N N . GLU A 1 373 ? 9.642 12.780 9.023 1.00 74.88 373 GLU A N 1
ATOM 3070 C CA . GLU A 1 373 ? 10.665 11.706 8.915 1.00 74.88 373 GLU A CA 1
ATOM 3071 C C . GLU A 1 373 ? 11.018 11.014 10.242 1.00 74.88 373 GLU A C 1
ATOM 3073 O O . GLU A 1 373 ? 11.321 9.814 10.266 1.00 74.88 373 GLU A O 1
ATOM 3078 N N . ASN A 1 374 ? 10.960 11.781 11.329 1.00 78.62 374 ASN A N 1
ATOM 3079 C CA . ASN A 1 374 ? 11.244 11.339 12.684 1.00 78.62 374 ASN A CA 1
ATOM 3080 C C . ASN A 1 374 ? 10.037 11.426 13.633 1.00 78.62 374 ASN A C 1
ATOM 3082 O O . A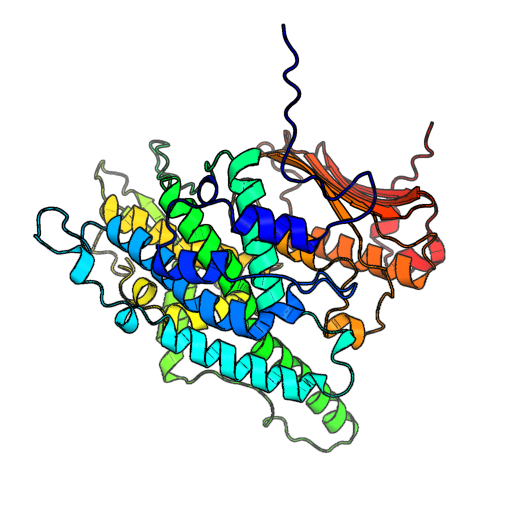SN A 1 374 ? 10.144 10.929 14.753 1.00 78.62 374 ASN A O 1
ATOM 3086 N N . LYS A 1 375 ? 8.905 12.029 13.233 1.00 84.81 375 LYS A N 1
ATOM 3087 C CA . LYS A 1 375 ? 7.769 12.244 14.142 1.00 84.81 375 LYS A CA 1
ATOM 3088 C C . LYS A 1 375 ? 6.406 11.938 13.529 1.00 84.81 375 LYS A C 1
ATOM 3090 O O . LYS A 1 375 ? 5.899 12.713 12.724 1.00 84.81 375 LYS A O 1
ATOM 3095 N N . ILE A 1 376 ? 5.777 10.868 14.008 1.00 85.88 376 ILE A N 1
ATOM 3096 C CA . ILE A 1 376 ? 4.375 10.536 13.721 1.00 85.88 376 ILE A CA 1
ATOM 3097 C C . ILE A 1 376 ? 3.537 10.804 14.977 1.00 85.88 376 ILE A C 1
ATOM 3099 O O . ILE A 1 376 ? 3.905 10.387 16.076 1.00 85.88 376 ILE A O 1
ATOM 3103 N N . ASN A 1 377 ? 2.407 11.491 14.827 1.00 86.88 377 ASN A N 1
ATOM 3104 C CA . ASN A 1 377 ? 1.390 11.617 15.869 1.00 86.88 377 ASN A CA 1
ATOM 3105 C C . ASN A 1 377 ? -0.007 11.521 15.241 1.00 86.88 377 ASN A C 1
ATOM 3107 O O . ASN A 1 377 ? -0.413 12.414 14.493 1.00 86.88 377 ASN A O 1
ATOM 3111 N N . ILE A 1 378 ? -0.710 10.428 15.540 1.00 86.62 378 ILE A N 1
ATOM 3112 C CA . ILE A 1 378 ? -2.031 10.084 15.000 1.00 86.62 378 ILE A CA 1
ATOM 3113 C C . ILE A 1 378 ? -2.970 9.800 16.178 1.00 86.62 378 ILE A C 1
ATOM 3115 O O . ILE A 1 378 ? -2.650 8.982 17.044 1.00 86.62 378 ILE A O 1
ATOM 3119 N N . THR A 1 379 ? -4.137 10.447 16.203 1.00 86.12 379 THR A N 1
ATOM 3120 C CA . THR A 1 379 ? -5.198 10.199 17.191 1.00 86.12 379 THR A CA 1
ATOM 3121 C C . THR A 1 379 ? -6.503 9.831 16.496 1.00 86.12 379 THR A C 1
ATOM 3123 O O . THR A 1 379 ? -7.084 10.645 15.783 1.00 86.12 379 THR A O 1
ATOM 3126 N N . ILE A 1 380 ? -6.998 8.624 16.756 1.00 83.88 380 ILE A N 1
ATOM 3127 C CA . ILE A 1 380 ? -8.284 8.126 16.268 1.00 83.88 380 ILE A CA 1
ATOM 3128 C C . ILE A 1 380 ? -9.336 8.281 17.364 1.00 83.88 380 ILE A C 1
ATOM 3130 O O . ILE A 1 380 ? -9.167 7.789 18.479 1.00 83.88 380 ILE A O 1
ATOM 3134 N N . THR A 1 381 ? -10.435 8.958 17.046 1.00 83.62 381 THR A N 1
ATOM 3135 C CA . THR A 1 381 ? -11.585 9.133 17.935 1.00 83.62 381 THR A CA 1
ATOM 3136 C C . THR A 1 381 ? -12.769 8.365 17.373 1.00 83.62 381 THR A C 1
ATOM 3138 O O . THR A 1 381 ? -13.308 8.701 16.323 1.00 83.62 381 THR A O 1
ATOM 3141 N N . THR A 1 382 ? -13.158 7.311 18.073 1.00 81.31 382 THR A N 1
ATOM 3142 C CA . THR A 1 382 ? -14.330 6.483 17.758 1.00 81.31 382 THR A CA 1
ATOM 3143 C C . THR A 1 382 ? -15.631 7.201 18.122 1.00 81.31 382 THR A C 1
ATOM 3145 O O . THR A 1 382 ? -15.640 8.087 18.984 1.00 81.31 382 THR A O 1
ATOM 3148 N N . LYS A 1 383 ? -16.741 6.835 17.466 1.00 79.38 383 LYS A N 1
ATOM 3149 C CA . LYS A 1 383 ? -18.070 7.386 17.786 1.00 79.38 383 LYS A CA 1
ATOM 3150 C C . LYS A 1 383 ? -18.692 6.759 19.044 1.00 79.38 383 LYS A C 1
ATOM 3152 O O . LYS A 1 383 ? -19.652 7.328 19.561 1.00 79.38 383 LYS A O 1
ATOM 3157 N N . ASP A 1 384 ? -18.113 5.692 19.598 1.00 82.44 384 ASP A N 1
ATOM 3158 C CA . ASP A 1 384 ? -18.586 5.065 20.837 1.00 82.44 384 ASP A CA 1
ATOM 3159 C C . ASP A 1 384 ? -18.675 6.078 22.002 1.00 82.44 384 ASP A C 1
ATOM 3161 O O . ASP A 1 384 ? -17.790 6.920 22.202 1.00 82.44 384 ASP A O 1
ATOM 3165 N N . GLU A 1 385 ? -19.722 5.978 22.829 1.00 86.69 385 GLU A N 1
ATOM 3166 C CA . GLU A 1 385 ? -19.798 6.746 24.083 1.00 86.69 385 GLU A CA 1
ATOM 3167 C C . GLU A 1 385 ? -18.842 6.169 25.138 1.00 86.69 385 GLU A C 1
ATOM 3169 O O . GLU A 1 385 ? -18.036 6.903 25.715 1.00 86.69 385 GLU A O 1
ATOM 3174 N N . MET A 1 386 ? -18.895 4.850 25.353 1.00 87.50 386 MET A N 1
ATOM 3175 C CA . MET A 1 386 ? -17.943 4.064 26.145 1.00 87.50 386 MET A CA 1
ATOM 3176 C C . MET A 1 386 ? -17.679 2.709 25.481 1.00 87.50 386 MET A C 1
ATOM 3178 O O . MET A 1 386 ? -18.537 2.191 24.775 1.00 87.50 386 MET A O 1
ATOM 3182 N N . TRP A 1 387 ? -16.506 2.134 25.748 1.00 86.88 387 TRP A N 1
ATOM 3183 C CA . TRP A 1 387 ? -16.094 0.810 25.297 1.00 86.88 387 TRP A CA 1
ATOM 3184 C C . TRP A 1 387 ? -16.293 -0.241 26.386 1.00 86.88 387 TRP A C 1
ATOM 3186 O O . TRP A 1 387 ? -15.749 -0.103 27.490 1.00 86.88 387 TRP A O 1
ATOM 3196 N N . ASP A 1 388 ? -16.975 -1.330 26.047 1.00 86.69 388 ASP A N 1
ATOM 3197 C CA . ASP A 1 388 ? -17.030 -2.541 26.862 1.00 86.69 388 ASP A CA 1
ATOM 3198 C C . ASP A 1 388 ? -15.697 -3.328 26.841 1.00 86.69 388 ASP A C 1
ATOM 3200 O O . ASP A 1 388 ? -14.718 -2.963 26.182 1.00 86.69 388 ASP A O 1
ATOM 3204 N N . VAL A 1 389 ? -15.636 -4.433 27.588 1.00 82.50 389 VAL A N 1
ATOM 3205 C CA . VAL A 1 389 ? -14.431 -5.278 27.711 1.00 82.50 389 VAL A CA 1
ATOM 3206 C C . VAL A 1 389 ? -14.035 -5.944 26.380 1.00 82.50 389 VAL A C 1
ATOM 3208 O O . VAL A 1 389 ? -12.864 -6.277 26.182 1.00 82.50 389 VAL A O 1
ATOM 3211 N N . LYS A 1 390 ? -14.979 -6.141 25.452 1.00 81.69 390 LYS A N 1
ATOM 3212 C CA . LYS A 1 390 ? -14.760 -6.740 24.129 1.00 81.69 390 LYS A CA 1
ATOM 3213 C C . LYS A 1 390 ? -14.218 -5.702 23.143 1.00 81.69 390 LYS A C 1
ATOM 3215 O O . LYS A 1 390 ? -13.185 -5.949 22.520 1.00 81.69 390 LYS A O 1
ATOM 3220 N N . GLN A 1 391 ? -14.829 -4.519 23.085 1.00 82.12 391 GLN A N 1
ATOM 3221 C CA . GLN A 1 391 ? -14.334 -3.360 22.338 1.00 82.12 391 GLN A CA 1
ATOM 3222 C C . GLN A 1 391 ? -12.910 -2.996 22.793 1.00 82.12 391 GLN A C 1
ATOM 3224 O O . GLN A 1 391 ? -12.005 -2.895 21.965 1.00 82.12 391 GLN A O 1
ATOM 3229 N N . GLN A 1 392 ? -12.652 -2.934 24.108 1.00 83.69 392 GLN A N 1
ATOM 3230 C CA . GLN A 1 392 ? -11.306 -2.701 24.660 1.00 83.69 392 GLN A CA 1
ATOM 3231 C C . GLN A 1 392 ? -10.278 -3.766 24.227 1.00 83.69 392 GLN A C 1
ATOM 3233 O O . GLN A 1 392 ? -9.123 -3.429 23.950 1.00 83.69 392 GLN A O 1
ATOM 3238 N N . LYS A 1 393 ? -10.674 -5.045 24.118 1.00 81.12 393 LYS A N 1
ATOM 3239 C CA . LYS A 1 393 ? -9.819 -6.118 23.570 1.00 81.12 393 LYS A CA 1
ATOM 3240 C C . LYS A 1 393 ? -9.556 -5.944 22.071 1.00 81.12 393 LYS A C 1
ATOM 3242 O O . LYS A 1 393 ? -8.434 -6.202 21.640 1.00 81.12 393 LYS A O 1
ATOM 3247 N N . GLY A 1 394 ? -10.535 -5.460 21.304 1.00 79.19 394 GLY A N 1
ATOM 3248 C CA . GLY A 1 394 ? -10.374 -5.085 19.894 1.00 79.19 394 GLY A CA 1
ATOM 3249 C C . GLY A 1 394 ? -9.351 -3.961 19.700 1.00 79.19 394 GLY A C 1
ATOM 3250 O O . GLY A 1 394 ? -8.367 -4.146 18.983 1.00 79.19 394 GLY A O 1
ATOM 3251 N N . VAL A 1 395 ? -9.509 -2.843 20.424 1.00 80.62 395 VAL A N 1
ATOM 3252 C CA . VAL A 1 395 ? -8.560 -1.710 20.396 1.00 80.62 395 VAL A CA 1
ATOM 3253 C C . VAL A 1 395 ? -7.146 -2.166 20.782 1.00 80.62 395 VAL A C 1
ATOM 3255 O O . VAL A 1 395 ? -6.171 -1.802 20.120 1.00 80.62 395 VAL A O 1
ATOM 3258 N N . LEU A 1 396 ? -7.014 -3.017 21.811 1.00 82.38 396 LEU A N 1
ATOM 3259 C CA . LEU A 1 396 ? -5.723 -3.599 22.190 1.00 82.38 396 LEU A CA 1
ATOM 3260 C C . LEU A 1 396 ? -5.139 -4.493 21.084 1.00 82.38 396 LEU A C 1
ATOM 3262 O O . LEU A 1 396 ? -3.943 -4.406 20.814 1.00 82.38 396 LEU A O 1
ATOM 3266 N N . HIS A 1 397 ? -5.944 -5.333 20.427 1.00 79.94 397 HIS A N 1
ATOM 3267 C CA . HIS A 1 397 ? -5.469 -6.184 19.333 1.00 79.94 397 HIS A CA 1
ATOM 3268 C C . HIS A 1 397 ? -4.888 -5.349 18.183 1.00 79.94 397 HIS A C 1
ATOM 3270 O O . HIS A 1 397 ? -3.763 -5.602 17.747 1.00 79.94 397 HIS A O 1
ATOM 3276 N N . GLN A 1 398 ? -5.615 -4.326 17.731 1.00 78.50 398 GLN A N 1
ATOM 3277 C CA . GLN A 1 398 ? -5.201 -3.472 16.616 1.00 78.50 398 GLN A CA 1
ATOM 3278 C C . GLN A 1 398 ? -3.958 -2.623 16.973 1.00 78.50 398 GLN A C 1
ATOM 3280 O O . GLN A 1 398 ? -3.003 -2.566 16.198 1.00 78.50 398 GLN A O 1
ATOM 3285 N N . ILE A 1 399 ? -3.847 -2.093 18.198 1.00 81.12 399 ILE A N 1
ATOM 3286 C CA . ILE A 1 399 ? -2.604 -1.437 18.660 1.00 81.12 399 ILE A CA 1
ATOM 3287 C C . ILE A 1 399 ? -1.417 -2.423 18.756 1.00 81.12 399 ILE A C 1
ATOM 3289 O O . ILE A 1 399 ? -0.263 -2.053 18.507 1.00 81.12 399 ILE A O 1
ATOM 3293 N N . LEU A 1 400 ? -1.663 -3.706 19.042 1.00 78.94 400 LEU A N 1
ATOM 3294 C CA . LEU A 1 400 ? -0.621 -4.739 19.016 1.00 78.94 400 LEU A CA 1
ATOM 3295 C C . LEU A 1 400 ? -0.258 -5.217 17.597 1.00 78.94 400 LEU A C 1
ATOM 3297 O O . LEU A 1 400 ? 0.888 -5.631 17.398 1.00 78.94 400 LEU A O 1
ATOM 3301 N N . LYS A 1 401 ? -1.158 -5.098 16.608 1.00 79.06 401 LYS A N 1
ATOM 3302 C CA . LYS A 1 401 ? -0.852 -5.236 15.168 1.00 79.06 401 LYS A CA 1
ATOM 3303 C C . LYS A 1 401 ? 0.181 -4.176 14.761 1.00 79.06 401 LYS A C 1
ATOM 3305 O O . LYS A 1 401 ? 1.267 -4.548 14.313 1.00 79.06 401 LYS A O 1
ATOM 3310 N N . ILE A 1 402 ? -0.069 -2.906 15.095 1.00 78.62 402 ILE A N 1
ATOM 3311 C CA . ILE A 1 402 ? 0.859 -1.775 14.885 1.00 78.62 402 ILE A CA 1
ATOM 3312 C C . ILE A 1 402 ? 2.217 -2.028 15.554 1.00 78.62 402 ILE A C 1
ATOM 3314 O O . ILE A 1 402 ? 3.264 -1.960 14.902 1.00 78.62 402 ILE A O 1
ATOM 3318 N N . ARG A 1 403 ? 2.230 -2.439 16.830 1.00 77.75 403 ARG A N 1
ATOM 3319 C CA . ARG A 1 403 ? 3.468 -2.821 17.538 1.00 77.75 403 ARG A CA 1
ATOM 3320 C C . ARG A 1 403 ? 4.261 -3.927 16.828 1.00 77.75 403 ARG A C 1
ATOM 3322 O O . ARG A 1 403 ? 5.494 -3.895 16.819 1.00 77.75 403 ARG A O 1
ATOM 3329 N N . LYS A 1 404 ? 3.567 -4.940 16.305 1.00 76.31 404 LYS A N 1
ATOM 3330 C CA . LYS A 1 404 ? 4.149 -6.121 15.650 1.00 76.31 404 LYS A CA 1
ATOM 3331 C C . LYS A 1 404 ? 4.701 -5.797 14.259 1.00 76.31 404 LYS A C 1
ATOM 3333 O O . LYS A 1 404 ? 5.712 -6.394 13.891 1.00 76.31 404 LYS A O 1
ATOM 3338 N N . MET A 1 405 ? 4.058 -4.883 13.532 1.00 73.50 405 MET A N 1
ATOM 3339 C CA . MET A 1 405 ? 4.454 -4.437 12.194 1.00 73.50 405 MET A CA 1
ATOM 3340 C C . MET A 1 405 ? 5.661 -3.500 12.224 1.00 73.50 405 MET A C 1
ATOM 3342 O O . MET A 1 405 ? 6.657 -3.775 11.564 1.00 73.50 405 MET A O 1
ATOM 3346 N N . LEU A 1 406 ? 5.625 -2.442 13.043 1.00 70.19 406 LEU A N 1
ATOM 3347 C CA . LEU A 1 406 ? 6.650 -1.390 13.012 1.00 70.19 406 LEU A CA 1
ATOM 3348 C C . LEU A 1 406 ? 8.080 -1.906 13.272 1.00 70.19 406 LEU A C 1
ATOM 3350 O O . LEU A 1 406 ? 9.029 -1.377 12.692 1.00 70.19 406 LEU A O 1
ATOM 3354 N N . ARG A 1 407 ? 8.234 -2.914 14.153 1.00 66.94 407 ARG A N 1
ATOM 3355 C CA . ARG A 1 407 ? 9.518 -3.528 14.576 1.00 66.94 407 ARG A CA 1
ATOM 3356 C C . ARG A 1 407 ? 10.679 -2.527 14.667 1.00 66.94 407 ARG A C 1
ATOM 3358 O O . ARG A 1 407 ? 11.751 -2.740 14.099 1.00 66.94 407 ARG A O 1
ATOM 3365 N N . LEU A 1 408 ? 10.464 -1.418 15.371 1.00 63.94 408 LEU A N 1
ATOM 3366 C CA . LEU A 1 408 ? 11.460 -0.352 15.459 1.00 63.94 408 LEU A CA 1
ATOM 3367 C C . LEU A 1 408 ? 12.760 -0.878 16.087 1.00 63.94 408 LEU A C 1
ATOM 3369 O O . LEU A 1 408 ? 12.747 -1.707 16.996 1.00 63.94 408 LEU A O 1
ATOM 3373 N N . ALA A 1 409 ? 13.906 -0.396 15.607 1.00 56.88 409 ALA A N 1
ATOM 3374 C CA . ALA A 1 409 ? 15.210 -0.790 16.135 1.00 56.88 409 ALA A CA 1
ATOM 3375 C C . ALA A 1 409 ? 15.542 0.011 17.410 1.00 56.88 409 ALA A C 1
ATOM 3377 O O . ALA A 1 409 ? 16.423 0.874 17.387 1.00 56.88 409 ALA A O 1
ATOM 3378 N N . PHE A 1 410 ? 14.806 -0.290 18.490 1.00 53.94 410 PHE A N 1
ATOM 3379 C CA . PHE A 1 410 ? 14.657 0.473 19.745 1.00 53.94 410 PHE A CA 1
ATOM 3380 C C . PHE A 1 410 ? 15.950 1.044 20.361 1.00 53.94 410 PHE A C 1
ATOM 3382 O O . PHE A 1 410 ? 15.916 2.092 20.996 1.00 53.94 410 PHE A O 1
ATOM 3389 N N . GLU A 1 411 ? 17.098 0.398 20.153 1.00 53.81 411 GLU A N 1
ATOM 3390 C CA . GLU A 1 411 ? 18.377 0.757 20.788 1.00 53.81 411 GLU A CA 1
ATOM 3391 C C . GLU A 1 411 ? 19.362 1.501 19.860 1.00 53.81 411 GLU A C 1
ATOM 3393 O O . GLU A 1 411 ? 20.457 1.871 20.284 1.00 53.81 411 GLU A O 1
ATOM 3398 N N . THR A 1 412 ? 19.002 1.742 18.593 1.00 58.72 412 THR A N 1
ATOM 3399 C CA . THR A 1 412 ? 19.928 2.287 17.580 1.00 58.72 412 THR A CA 1
ATOM 3400 C C . THR A 1 412 ? 20.211 3.782 17.805 1.00 58.72 412 THR A C 1
ATOM 3402 O O . THR A 1 412 ? 19.290 4.589 17.678 1.00 58.72 412 THR A O 1
ATOM 3405 N N . PRO A 1 413 ? 21.474 4.220 18.016 1.00 57.16 413 PRO A N 1
ATOM 3406 C CA . PRO A 1 413 ? 21.785 5.628 18.309 1.00 57.16 413 PRO A CA 1
ATOM 3407 C C . PRO A 1 413 ? 21.428 6.641 17.208 1.00 57.16 413 PRO A C 1
ATOM 3409 O O . PRO A 1 413 ? 21.403 7.837 17.465 1.00 57.16 413 PRO A O 1
ATOM 3412 N N . LYS A 1 414 ? 21.149 6.177 15.983 1.00 60.91 414 LYS A N 1
ATOM 3413 C CA . LYS A 1 414 ? 20.729 7.007 14.837 1.00 60.91 414 LYS A CA 1
ATOM 3414 C C . LYS A 1 414 ? 19.210 7.251 14.769 1.00 60.91 414 LYS A C 1
ATOM 3416 O O . LYS A 1 414 ? 18.734 7.722 13.740 1.00 60.91 414 LYS A O 1
ATOM 3421 N N . HIS A 1 415 ? 18.458 6.824 15.786 1.00 63.59 415 HIS A N 1
ATOM 3422 C CA . HIS A 1 415 ? 16.987 6.840 15.827 1.00 63.59 415 HIS A CA 1
ATOM 3423 C C . HIS A 1 415 ? 16.450 7.350 17.185 1.00 63.59 415 HIS A C 1
ATOM 3425 O O . HIS A 1 415 ? 15.353 6.979 17.596 1.00 63.59 415 HIS A O 1
ATOM 3431 N N . LEU A 1 416 ? 17.255 8.132 17.917 1.00 63.94 416 LEU A N 1
ATOM 3432 C CA . LEU A 1 416 ? 16.936 8.652 19.260 1.00 63.94 416 LEU A CA 1
ATOM 3433 C C . LEU A 1 416 ? 16.076 9.920 19.220 1.00 63.94 416 LEU A C 1
ATOM 3435 O O . LEU A 1 416 ? 15.337 10.209 20.149 1.00 63.94 416 LEU A O 1
ATOM 3439 N N . ASP A 1 417 ? 16.179 10.647 18.117 1.00 72.31 417 ASP A N 1
ATOM 3440 C CA . ASP A 1 417 ? 15.462 11.858 17.729 1.00 72.31 417 ASP A CA 1
ATOM 3441 C C . ASP A 1 417 ? 14.017 11.593 17.271 1.00 72.31 417 ASP A C 1
ATOM 3443 O O . ASP A 1 417 ? 13.389 12.461 16.664 1.00 72.31 417 ASP A O 1
ATOM 3447 N N . ARG A 1 418 ? 13.500 10.383 17.522 1.00 76.75 418 ARG A N 1
ATOM 3448 C CA . ARG A 1 418 ? 12.236 9.903 16.971 1.00 76.75 418 ARG A CA 1
ATOM 3449 C C . ARG A 1 418 ? 11.150 9.732 18.008 1.00 76.75 418 ARG A C 1
ATOM 3451 O O . ARG A 1 418 ? 11.353 9.122 19.054 1.00 76.75 418 ARG A O 1
ATOM 3458 N N . GLU A 1 419 ? 9.968 10.195 17.631 1.00 84.81 419 GLU A N 1
ATOM 3459 C CA . GLU A 1 419 ? 8.753 10.100 18.423 1.00 84.81 419 GLU A CA 1
ATOM 3460 C C . GLU A 1 419 ? 7.641 9.501 17.558 1.00 84.81 419 GLU A C 1
ATOM 3462 O O . GLU A 1 419 ? 7.383 9.960 16.447 1.00 84.81 419 GLU A O 1
ATOM 3467 N N . LEU A 1 420 ? 6.966 8.471 18.054 1.00 86.44 420 LEU A N 1
ATOM 3468 C CA . LEU A 1 420 ? 5.766 7.935 17.419 1.00 86.44 420 LEU A CA 1
ATOM 3469 C C . LEU A 1 420 ? 4.686 7.830 18.479 1.00 86.44 420 LEU A C 1
ATOM 3471 O O . LEU A 1 420 ? 4.866 7.100 19.445 1.00 86.44 420 LEU A O 1
ATOM 3475 N N . CYS A 1 421 ? 3.583 8.541 18.288 1.00 89.06 421 CYS A N 1
ATOM 3476 C CA . CYS A 1 421 ? 2.368 8.388 19.073 1.00 89.06 421 CYS A CA 1
ATOM 3477 C C . CYS A 1 421 ? 1.256 7.900 18.145 1.00 89.06 421 CYS A C 1
ATOM 3479 O O . CYS A 1 421 ? 0.953 8.539 17.135 1.00 89.06 421 CYS A O 1
ATOM 3481 N N . PHE A 1 422 ? 0.652 6.767 18.489 1.00 87.94 422 PHE A N 1
ATOM 3482 C CA . PHE A 1 422 ? -0.597 6.323 17.888 1.00 87.94 422 PHE A CA 1
ATOM 3483 C C . PHE A 1 422 ? -1.600 6.086 19.013 1.00 87.94 422 PHE A C 1
ATOM 3485 O O . PHE A 1 422 ? -1.408 5.207 19.858 1.00 87.94 422 PHE A O 1
ATOM 3492 N N . LYS A 1 423 ? -2.649 6.905 19.051 1.00 89.19 423 LYS A N 1
ATOM 3493 C CA . LYS A 1 423 ? -3.650 6.938 20.116 1.00 89.19 423 LYS A CA 1
ATOM 3494 C C . LYS A 1 423 ? -5.027 6.618 19.561 1.00 89.19 423 LYS A C 1
ATOM 3496 O O . LYS A 1 423 ? -5.400 7.113 18.505 1.00 89.19 423 LYS A O 1
ATOM 3501 N N . VAL A 1 424 ? -5.808 5.861 20.322 1.00 86.88 424 VAL A N 1
ATOM 3502 C CA . VAL A 1 424 ? -7.223 5.616 20.040 1.00 86.88 424 VAL A CA 1
ATOM 3503 C C . VAL A 1 424 ? -8.029 5.981 21.279 1.00 86.88 424 VAL A C 1
ATOM 3505 O O . VAL A 1 424 ? -7.655 5.606 22.394 1.00 86.88 424 VAL A O 1
ATOM 3508 N N . CYS A 1 425 ? -9.124 6.715 21.105 1.00 89.69 425 CYS A N 1
ATOM 3509 C CA . CYS A 1 425 ? -10.016 7.130 22.184 1.00 89.69 425 CYS A CA 1
ATOM 3510 C C . CYS A 1 425 ? -11.499 7.131 21.783 1.00 89.69 425 CYS A C 1
ATOM 3512 O O . CYS A 1 425 ? -11.845 7.029 20.605 1.00 89.69 425 CYS A O 1
ATOM 3514 N N . ASN A 1 426 ? -12.371 7.267 22.782 1.00 87.56 426 ASN A N 1
ATOM 3515 C CA . ASN A 1 426 ? -13.818 7.436 22.624 1.00 87.56 426 ASN A CA 1
ATOM 3516 C C . ASN A 1 426 ? -14.321 8.721 23.308 1.00 87.56 426 ASN A C 1
ATOM 3518 O O . ASN A 1 426 ? -13.548 9.431 23.965 1.00 87.56 426 ASN A O 1
ATOM 3522 N N . LYS A 1 427 ? -15.617 9.032 23.173 1.00 85.19 427 LYS A N 1
ATOM 3523 C CA . LYS A 1 427 ? -16.206 10.291 23.672 1.00 85.19 427 LYS A CA 1
ATOM 3524 C C . LYS A 1 427 ? -16.066 10.469 25.191 1.00 85.19 427 LYS A C 1
ATOM 3526 O O . LYS A 1 427 ? -15.731 11.562 25.650 1.00 85.19 427 LYS A O 1
ATOM 3531 N N . SER A 1 428 ? -16.198 9.396 25.979 1.00 84.88 428 SER A N 1
ATOM 3532 C CA . SER A 1 428 ? -15.968 9.409 27.440 1.00 84.88 428 SER A CA 1
ATOM 3533 C C . SER A 1 428 ? -14.492 9.500 27.859 1.00 84.88 428 SER A C 1
ATOM 3535 O O . SER A 1 428 ? -14.166 9.399 29.055 1.00 84.88 428 SER A O 1
ATOM 3537 N N . LYS A 1 429 ? -13.590 9.719 26.895 1.00 84.12 429 LYS A N 1
ATOM 3538 C CA . LYS A 1 429 ? -12.139 9.855 27.059 1.00 84.12 429 LYS A CA 1
ATOM 3539 C C . LYS A 1 429 ? -11.451 8.597 27.594 1.00 84.12 429 LYS A C 1
ATOM 3541 O O . LYS A 1 429 ? -10.350 8.706 28.132 1.00 84.12 429 LYS A O 1
ATOM 3546 N N . GLN A 1 430 ? -12.053 7.412 27.448 1.00 86.12 430 GLN A N 1
ATOM 3547 C CA . GLN A 1 430 ? -11.264 6.180 27.540 1.00 86.12 430 GLN A CA 1
ATOM 3548 C C . GLN A 1 430 ? -10.262 6.199 26.383 1.00 86.12 430 GLN A C 1
ATOM 3550 O O . GLN A 1 430 ? -10.596 6.660 25.289 1.00 86.12 430 GLN A O 1
ATOM 3555 N N . TYR A 1 431 ? -9.031 5.752 26.619 1.00 87.94 431 TYR A N 1
ATOM 3556 C CA . TYR A 1 431 ? -8.032 5.681 25.556 1.00 87.94 431 TYR A CA 1
ATOM 3557 C C . TYR A 1 431 ? -7.002 4.585 25.790 1.00 87.94 431 TYR A C 1
ATOM 3559 O O . TYR A 1 431 ? -6.744 4.191 26.929 1.00 87.94 431 TYR A O 1
ATOM 3567 N N . LEU A 1 432 ? -6.381 4.165 24.691 1.00 87.56 432 LEU A N 1
ATOM 3568 C CA . LEU A 1 432 ? -5.148 3.390 24.650 1.00 87.56 432 LEU A CA 1
ATOM 3569 C C . LEU A 1 432 ? -4.218 4.072 23.632 1.00 87.56 432 LEU A C 1
ATOM 3571 O O . LEU A 1 432 ? -4.636 4.350 22.507 1.00 87.56 432 LEU A O 1
ATOM 3575 N N . SER A 1 433 ? -2.981 4.375 24.019 1.00 87.06 433 SER A N 1
ATOM 3576 C CA . SER A 1 433 ? -1.929 4.830 23.105 1.00 87.06 433 SER A CA 1
ATOM 3577 C C . SER A 1 433 ? -0.724 3.902 23.145 1.00 87.06 433 SER A C 1
ATOM 3579 O O . SER A 1 433 ? -0.407 3.285 24.167 1.00 87.06 433 SER A O 1
ATOM 3581 N N . ILE A 1 434 ? -0.054 3.811 21.999 1.00 85.69 434 ILE A N 1
ATOM 3582 C CA . ILE A 1 434 ? 1.291 3.269 21.874 1.00 85.69 434 ILE A CA 1
ATOM 3583 C C . ILE A 1 434 ? 2.244 4.406 21.535 1.00 85.69 434 ILE A C 1
ATOM 3585 O O . ILE A 1 434 ? 2.045 5.140 20.565 1.00 85.69 434 ILE A O 1
ATOM 3589 N N . GLU A 1 435 ? 3.272 4.549 22.364 1.00 85.94 435 GLU A N 1
ATOM 3590 C CA . GLU A 1 435 ? 4.207 5.663 22.298 1.00 85.94 435 GLU A CA 1
ATOM 3591 C C . GLU A 1 435 ? 5.644 5.137 22.259 1.00 85.94 435 GLU A C 1
ATOM 3593 O O . GLU A 1 435 ? 6.085 4.402 23.146 1.00 85.94 435 GLU A O 1
ATOM 3598 N N . PHE A 1 436 ? 6.375 5.490 21.201 1.00 78.44 436 PHE A N 1
ATOM 3599 C CA . PHE A 1 436 ? 7.819 5.312 21.103 1.00 78.44 436 PHE A CA 1
ATOM 3600 C C . PHE A 1 436 ? 8.503 6.656 21.329 1.00 78.44 436 PHE A C 1
ATOM 3602 O O . PHE A 1 436 ? 8.258 7.603 20.579 1.00 78.44 436 PHE A O 1
ATOM 3609 N N . LYS A 1 437 ? 9.362 6.721 22.347 1.00 73.38 437 LYS A N 1
ATOM 3610 C CA . LYS A 1 437 ? 10.167 7.894 22.695 1.00 73.38 437 LYS A CA 1
ATOM 3611 C C . LYS A 1 437 ? 11.357 7.477 23.565 1.00 73.38 437 LYS A C 1
ATOM 3613 O O . LYS A 1 437 ? 11.254 6.533 24.346 1.00 73.38 437 LYS A O 1
ATOM 3618 N N . ASP A 1 438 ? 12.490 8.171 23.436 1.00 65.88 438 ASP A N 1
ATOM 3619 C CA . ASP A 1 438 ? 13.675 8.005 24.295 1.00 65.88 438 ASP A CA 1
ATOM 3620 C C . ASP A 1 438 ? 14.123 6.530 24.444 1.00 65.88 438 ASP A C 1
ATOM 3622 O O . ASP A 1 438 ? 14.396 6.043 25.542 1.00 65.88 438 ASP A O 1
ATOM 3626 N N . LYS A 1 439 ? 14.184 5.809 23.308 1.00 63.62 439 LYS A N 1
ATOM 3627 C CA . LYS A 1 439 ? 14.431 4.350 23.147 1.00 63.62 439 LYS A CA 1
ATOM 3628 C C . LYS A 1 439 ? 13.322 3.409 23.635 1.00 63.62 439 LYS A C 1
ATOM 3630 O O . LYS A 1 439 ? 13.332 2.234 23.269 1.00 63.62 439 LYS A O 1
ATOM 3635 N N . ASN A 1 440 ? 12.372 3.879 24.434 1.00 68.00 440 ASN A N 1
ATOM 3636 C CA . ASN A 1 440 ? 11.331 3.039 25.016 1.00 68.00 440 ASN A CA 1
ATOM 3637 C C . ASN A 1 440 ? 10.082 2.985 24.132 1.00 68.00 440 ASN A C 1
ATOM 3639 O O . ASN A 1 440 ? 9.702 3.969 23.504 1.00 68.00 440 ASN A O 1
ATOM 3643 N N . LEU A 1 441 ? 9.428 1.822 24.117 1.00 75.12 441 LEU A N 1
ATOM 3644 C CA . LEU A 1 441 ? 8.097 1.630 23.548 1.00 75.12 441 LEU A CA 1
ATOM 3645 C C . LEU A 1 441 ? 7.134 1.304 24.690 1.00 75.12 441 LEU A C 1
ATOM 3647 O O . LEU A 1 441 ? 7.218 0.222 25.278 1.00 75.12 441 LEU A O 1
ATOM 3651 N N . GLN A 1 442 ? 6.245 2.240 24.996 1.00 78.81 442 GLN A N 1
ATOM 3652 C CA . GLN A 1 442 ? 5.332 2.183 26.133 1.00 78.81 442 GLN A CA 1
ATOM 3653 C C . GLN A 1 442 ? 3.879 2.081 25.659 1.00 78.81 442 GLN A C 1
ATOM 3655 O O . GLN A 1 442 ? 3.540 2.476 24.540 1.00 78.81 442 GLN A O 1
ATOM 3660 N N . LEU A 1 443 ? 3.027 1.512 26.512 1.00 80.88 443 LEU A N 1
ATOM 3661 C CA . LEU A 1 443 ? 1.575 1.542 26.352 1.00 80.88 443 LEU A CA 1
ATOM 3662 C C . LEU A 1 443 ? 0.980 2.360 27.499 1.00 80.88 443 LEU A C 1
ATOM 3664 O O . LEU A 1 443 ? 1.236 2.053 28.665 1.00 80.88 443 LEU A O 1
ATOM 3668 N N . PHE A 1 444 ? 0.167 3.359 27.168 1.00 83.81 444 PHE A N 1
ATOM 3669 C CA . PHE A 1 444 ? -0.576 4.156 28.144 1.00 83.81 444 PHE A CA 1
ATOM 3670 C C . PHE A 1 444 ? -2.072 3.955 27.937 1.00 83.81 444 PHE A C 1
ATOM 3672 O O . PHE A 1 444 ? -2.551 3.940 26.804 1.00 83.81 444 PHE A O 1
ATOM 3679 N N . HIS A 1 445 ? -2.829 3.836 29.024 1.00 85.19 445 HIS A N 1
ATOM 3680 C CA . HIS A 1 445 ? -4.281 3.700 28.960 1.00 85.19 445 HIS A CA 1
ATOM 3681 C C . HIS A 1 445 ? -4.991 4.540 30.015 1.00 85.19 445 HIS A C 1
ATOM 3683 O O . HIS A 1 445 ? -4.446 4.827 31.081 1.00 85.19 445 HIS A O 1
ATOM 3689 N N . HIS A 1 446 ? -6.254 4.858 29.758 1.00 83.94 446 HIS A N 1
ATOM 3690 C CA . HIS A 1 446 ? -7.131 5.517 30.717 1.00 83.94 446 HIS A CA 1
ATOM 3691 C C . HIS A 1 446 ? -8.511 4.862 30.687 1.00 83.94 446 HIS A C 1
ATOM 3693 O O . HIS A 1 446 ? -9.079 4.688 29.608 1.00 83.94 446 HIS A O 1
ATOM 3699 N N . LYS A 1 447 ? -9.046 4.518 31.870 1.00 79.62 447 LYS A N 1
ATOM 3700 C CA . LYS A 1 447 ? -10.340 3.826 32.047 1.00 79.62 447 LYS A CA 1
ATOM 3701 C C . LYS A 1 447 ? -10.460 2.527 31.215 1.00 79.62 447 LYS A C 1
ATOM 3703 O O . LYS A 1 447 ? -11.444 2.333 30.503 1.00 79.62 447 LYS A O 1
ATOM 3708 N N . PHE A 1 448 ? -9.454 1.655 31.300 1.00 80.06 448 PHE A N 1
ATOM 3709 C CA . PHE A 1 448 ? -9.484 0.290 30.750 1.00 80.06 448 PHE A CA 1
ATOM 3710 C C . PHE A 1 448 ? -9.606 -0.743 31.880 1.00 80.06 448 PHE A C 1
ATOM 3712 O O . PHE A 1 448 ? -9.016 -0.560 32.945 1.00 80.06 448 PHE A O 1
ATOM 3719 N N . SER A 1 449 ? -10.306 -1.853 31.635 1.00 76.62 449 SER A N 1
ATOM 3720 C CA . SER A 1 449 ? -10.373 -3.015 32.535 1.00 76.62 449 SER A CA 1
ATOM 3721 C C . SER A 1 449 ? -9.056 -3.802 32.501 1.00 76.62 449 SER A C 1
ATOM 3723 O O . SER A 1 449 ? -8.942 -4.830 31.828 1.00 76.62 449 SER A O 1
ATOM 3725 N N . VAL A 1 450 ? -8.028 -3.312 33.201 1.00 71.00 450 VAL A N 1
ATOM 3726 C CA . VAL A 1 450 ? -6.640 -3.802 33.072 1.00 71.00 450 VAL A CA 1
ATOM 3727 C C . VAL A 1 450 ? -6.518 -5.317 33.272 1.00 71.00 450 VAL A C 1
ATOM 3729 O O . VAL A 1 450 ? -5.814 -5.997 32.520 1.00 71.00 450 VAL A O 1
ATOM 3732 N N . GLU A 1 451 ? -7.220 -5.878 34.256 1.00 71.38 451 GLU A N 1
ATOM 3733 C CA . GLU A 1 451 ? -7.143 -7.309 34.559 1.00 71.38 451 GLU A CA 1
ATOM 3734 C C . GLU A 1 451 ? -7.831 -8.181 33.503 1.00 71.38 451 GLU A C 1
ATOM 3736 O O . GLU A 1 451 ? -7.256 -9.181 33.071 1.00 71.38 451 GLU A O 1
ATOM 3741 N N . GLU A 1 452 ? -9.009 -7.771 33.033 1.00 72.44 452 GLU A N 1
ATOM 3742 C CA . GLU A 1 452 ? -9.836 -8.525 32.081 1.00 72.44 452 GLU A CA 1
ATOM 3743 C C . GLU A 1 452 ? -9.321 -8.432 30.637 1.00 72.44 452 GLU A C 1
ATOM 3745 O O . GLU A 1 452 ? -9.507 -9.364 29.848 1.00 72.44 452 GLU A O 1
ATOM 3750 N N . VAL A 1 453 ? -8.691 -7.304 30.285 1.00 71.44 453 VAL A N 1
ATOM 3751 C CA . VAL A 1 453 ? -8.212 -6.984 28.930 1.00 71.44 453 VAL A CA 1
ATOM 3752 C C . VAL A 1 453 ? -6.751 -7.402 28.740 1.00 71.44 453 VAL A C 1
ATOM 3754 O O . VAL A 1 453 ? -6.432 -8.043 27.741 1.00 71.44 453 VAL A O 1
ATOM 3757 N N . PHE A 1 454 ? -5.865 -7.123 29.707 1.00 72.50 454 PHE A N 1
ATOM 3758 C CA . PHE A 1 454 ? -4.435 -7.466 29.618 1.00 72.50 454 PHE A CA 1
ATOM 3759 C C . PHE A 1 454 ? -4.059 -8.758 30.365 1.00 72.50 454 PHE A C 1
ATOM 3761 O O . PHE A 1 454 ? -2.896 -9.167 30.326 1.00 72.50 454 PHE A O 1
ATOM 3768 N N . GLY A 1 455 ? -5.004 -9.430 31.036 1.00 62.50 455 GLY A N 1
ATOM 3769 C CA . GLY A 1 455 ? -4.760 -10.685 31.763 1.00 62.50 455 GLY A CA 1
ATOM 3770 C C . GLY A 1 455 ? -4.161 -11.802 30.900 1.00 62.50 455 GLY A C 1
ATOM 3771 O O . GLY A 1 455 ? -3.277 -12.525 31.355 1.00 62.50 455 GLY A O 1
ATOM 3772 N N . SER A 1 456 ? -4.558 -11.883 29.627 1.00 55.94 456 SER A N 1
ATOM 3773 C CA . SER A 1 456 ? -4.016 -12.834 28.645 1.00 55.94 456 SER A CA 1
ATOM 3774 C C . SER A 1 456 ? -2.608 -12.483 28.143 1.00 55.94 456 SER A C 1
ATOM 3776 O O . SER A 1 456 ? -1.922 -13.345 27.595 1.00 55.94 456 SER A O 1
ATOM 3778 N N . VAL A 1 457 ? -2.138 -11.242 28.334 1.00 62.19 457 VAL A N 1
ATOM 3779 C CA . VAL A 1 457 ? -0.898 -10.731 27.726 1.00 62.19 457 VAL A CA 1
ATOM 3780 C C . VAL A 1 457 ? 0.156 -10.394 28.786 1.00 62.19 457 VAL A C 1
ATOM 3782 O O . VAL A 1 457 ? 0.687 -9.288 28.859 1.00 62.19 457 VAL A O 1
ATOM 3785 N N . LEU A 1 458 ? 0.514 -11.401 29.589 1.00 50.34 458 LEU A N 1
ATOM 3786 C CA . LEU A 1 458 ? 1.473 -11.356 30.711 1.00 50.34 458 LEU A CA 1
ATOM 3787 C C . LEU A 1 458 ? 2.788 -10.580 30.470 1.00 50.34 458 LEU A C 1
ATOM 3789 O O . LEU A 1 458 ? 3.348 -10.033 31.419 1.00 50.34 458 LEU A O 1
ATOM 3793 N N . LYS A 1 459 ? 3.295 -10.498 29.229 1.00 54.19 459 LYS A N 1
ATOM 3794 C CA . LYS A 1 459 ? 4.491 -9.691 28.904 1.00 54.19 459 LYS A CA 1
ATOM 3795 C C . LYS A 1 459 ? 4.230 -8.177 28.868 1.00 54.19 459 LYS A C 1
ATOM 3797 O O . LYS A 1 459 ? 5.158 -7.419 29.134 1.00 54.19 459 LYS A O 1
ATOM 3802 N N . LEU A 1 460 ? 3.005 -7.730 28.574 1.00 53.38 460 LEU A N 1
ATOM 3803 C CA . LEU A 1 460 ? 2.648 -6.305 28.519 1.00 53.38 460 LEU A CA 1
ATOM 3804 C C . LEU A 1 460 ? 2.447 -5.686 29.900 1.00 53.38 460 LEU A C 1
ATOM 3806 O O . LEU A 1 460 ? 2.786 -4.522 30.069 1.00 53.38 460 LEU A O 1
ATOM 3810 N N . LYS A 1 461 ? 2.011 -6.455 30.911 1.00 51.44 461 LYS A N 1
ATOM 3811 C CA . LYS A 1 461 ? 1.872 -5.960 32.299 1.00 51.44 461 LYS A CA 1
ATOM 3812 C C . LYS A 1 461 ? 3.178 -5.404 32.907 1.00 51.44 461 LYS A C 1
ATOM 3814 O O . LYS A 1 461 ? 3.129 -4.764 33.945 1.00 51.44 461 LYS A O 1
ATOM 3819 N N . LYS A 1 462 ? 4.340 -5.624 32.271 1.00 49.00 462 LYS A N 1
ATOM 3820 C CA . LYS A 1 462 ? 5.647 -5.038 32.644 1.00 49.00 462 LYS A CA 1
ATOM 3821 C C . LYS A 1 462 ? 6.062 -3.809 31.811 1.00 49.00 462 LYS A C 1
ATOM 3823 O O . LYS A 1 462 ? 7.189 -3.348 31.951 1.00 49.00 462 LYS A O 1
ATOM 3828 N N . GLN A 1 463 ? 5.215 -3.343 30.892 1.00 48.44 463 GLN A N 1
ATOM 3829 C CA . GLN A 1 463 ? 5.502 -2.274 29.916 1.00 48.44 463 GLN A CA 1
ATOM 3830 C C . GLN A 1 463 ? 4.352 -1.258 29.782 1.00 48.44 463 GLN A C 1
ATOM 3832 O O . GLN A 1 463 ? 4.328 -0.456 28.847 1.00 48.44 463 GLN A O 1
ATOM 3837 N N . ILE A 1 464 ? 3.391 -1.328 30.701 1.00 51.38 464 ILE A N 1
ATOM 3838 C CA . ILE A 1 464 ? 2.289 -0.384 30.848 1.00 51.38 464 ILE A CA 1
ATOM 3839 C C . ILE A 1 464 ? 2.666 0.554 31.988 1.00 51.38 464 ILE A C 1
ATOM 3841 O O . ILE A 1 464 ? 2.993 0.089 33.080 1.00 51.38 464 ILE A O 1
ATOM 3845 N N . GLU A 1 465 ? 2.625 1.858 31.737 1.00 50.31 465 GLU A N 1
ATOM 3846 C CA . GLU A 1 465 ? 2.749 2.867 32.786 1.00 50.31 465 GLU A CA 1
ATOM 3847 C C . GLU A 1 465 ? 1.370 3.460 33.078 1.00 50.31 465 GLU A C 1
ATOM 3849 O O . GLU A 1 465 ? 0.807 4.201 32.271 1.00 50.31 465 GLU A O 1
ATOM 3854 N N . GLU A 1 466 ? 0.829 3.167 34.259 1.00 45.66 466 GLU A N 1
ATOM 3855 C CA . GLU A 1 466 ? -0.359 3.852 34.763 1.00 45.66 466 GLU A CA 1
ATOM 3856 C C . GLU A 1 466 ? 0.015 5.269 35.214 1.00 45.66 466 GLU A C 1
ATOM 3858 O O . GLU A 1 466 ? 0.354 5.513 36.371 1.00 45.66 466 GLU A O 1
ATOM 3863 N N . LYS A 1 467 ? -0.035 6.220 34.279 1.00 42.88 467 LYS A N 1
ATOM 3864 C CA . LYS A 1 467 ? 0.059 7.652 34.580 1.00 42.88 467 LYS A CA 1
ATOM 3865 C C . LYS A 1 467 ? -1.343 8.210 34.863 1.00 42.88 467 LYS A C 1
ATOM 3867 O O . LYS A 1 467 ? -2.115 8.377 33.915 1.00 42.88 467 LYS A O 1
ATOM 3872 N N . PRO A 1 468 ? -1.707 8.515 36.126 1.00 30.89 468 PRO A N 1
ATOM 3873 C CA . PRO A 1 468 ? -2.888 9.326 36.392 1.00 30.89 468 PRO A CA 1
ATOM 3874 C C . PRO A 1 468 ? -2.685 10.718 35.782 1.00 30.89 468 PRO A C 1
ATOM 3876 O O . PRO A 1 468 ? -1.603 11.297 35.884 1.00 30.89 468 PRO A O 1
ATOM 3879 N N . LEU A 1 469 ? -3.722 11.248 35.135 1.00 37.66 469 LEU A N 1
ATOM 3880 C CA . LEU A 1 469 ? -3.702 12.607 34.597 1.00 37.66 469 LEU A CA 1
ATOM 3881 C C . LEU A 1 469 ? -3.836 13.624 35.736 1.00 37.66 469 LEU A C 1
ATOM 3883 O O . LEU A 1 469 ? -4.777 13.543 36.526 1.00 37.66 469 LEU A O 1
ATOM 3887 N N . SER A 1 470 ? -2.896 14.569 35.768 1.00 29.72 470 SER A N 1
ATOM 3888 C CA . SER A 1 470 ? -2.980 15.854 36.472 1.00 29.72 470 SER A CA 1
ATOM 3889 C C . SER A 1 470 ? -3.752 16.876 35.642 1.00 29.72 470 SER A C 1
ATOM 3891 O O . SER A 1 470 ? -3.350 17.030 34.464 1.00 29.72 470 SER A O 1
#

Radius of gyration: 23.07 Å; chains: 1; bounding box: 67×74×70 Å

Secondary structure (DSSP, 8-state):
--------S----SSS--SHHHHHHHHT-TTS-SS--HHHHHHHTT----TTT---GGGGHHHHHHHHHHHHHHHHHHHHHT-TTT--TTSTTGGGTS-GGGGSHHHHHHHHHHHHHHHHHHHTT-GGG---TTHHHHHHHHHHHHHHHHTSTT--------TT-------HHHHHHHHHHHHHHTTTTHHHHHHHHHHHHHHHHHHHTT---S-TT-----GGGHHHHHHHHHHHHEEEEE-TTT-S-EEEEE-HHHHHHHHHHHTTT-HHHHHHHHHHHH-HHHHS-----STTS-B-HHHHHHHHHHHHHHHHHHHHT-TT-----SSSHHHHHHHHHHHHHTTS--HHHHHS----PPP-EEEEEEE-SSEEEEEEE-S-SS--HHHHHHHHHHHHHHHHHH---TT-GGGTT-EEEEEEE-TT--EEEEEEETTEEEEEEES--HHHHHTT-TTGGGSB------

pLDDT: mean 75.86, std 16.15, range [21.28, 96.62]

Sequence (470 aa):
MNQISFSTPFYLNKDKENGDPSLLKYLQDKSHFSFISEDSWDLIDKLKLDNDDKDDFRFLHDKLLNLWPLILTDALQELKRHDQEEYDSAVPNMDNFFDPASLGSTELKEVLEGFSEFEGMMYGASPSNYRDHIAHSFRVWIIGHGILKECFKEKLSLRVKNEFNDTINAENNELQCMWAMIALCHDIGYPLSHIERINQKARDTLKKQGLMHEGDLRFSFSSQLQPFHNTIIQLMSSDPVQFKNGGAEFFTHLRNKYYLKYLKSYDKLNHGIISCLLMSKALVYFLESDFSHDSRKALGHRDIKQFVIRREILRAIADHTCPDIYHLTFNNLSILLYFVDEIQCWGRPTLEESQHEASNIEEGFATIDKFEENKINITITTKDEMWDVKQQKGVLHQILKIRKMLRLAFETPKHLDRELCFKVCNKSKQYLSIEFKDKNLQLFHHKFSVEEVFGSVLKLKKQIEEKPLS

Foldseek 3Di:
DDDDDDDDDPPLDPDDDDDLVVLLVLQLPPVLADQQDVVLNVLSVVDDDDPPPDNACVVCLVSLLVSLLRLLLSLVLVLQCLFCVNADPVDPPSSVVDDSVVQLSVVLSVLVVVVVVVVCVVCVVPPPQDDDLSRLLSQLLSVLSRCCCPFVVLWFQLDDDEVVRDGLTDDSNNSNS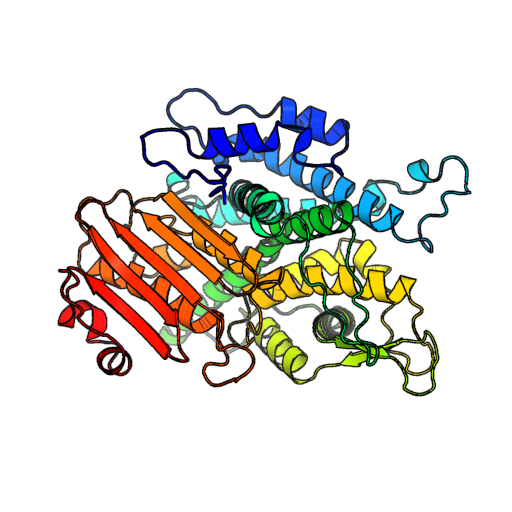LSSLQSSQLQSLVVVLVQQVVLVVVVVVCVVVVNDDDDDRDDDDDPVCVVVLLLLLQLLQWGWYDDPPPDLFIATDGNVLSSVLLVVCVVSSQRLSVSSSSCCVRGCLNVPQDHRPPPVDTDGPSSNSSSSSSNLSSNLSSQLRRLSDAQAWLRGSVNSSNVSSLLSCPQRQDPVCVVVPNLNFANWGKDWPHRHRAETAIETETADQDHDLSNLLVQVVSVVVVVSRNNYPLPDPVNQSHWHWYKYAYNPGWIWIWIRHRSATAIETDPHPCCSRCVVPVVNVVRYDDDDDD